Protein AF-A0A429V8B6-F1 (afdb_monomer_lite)

Sequence (504 aa):
MNEINVSDRLLSDLPPAAPLVGTETVYIEQNGNSRKVPMSEIAILALHSVLTSQLQALVDSAQMYAQQAQDAADRAQGNLGSLALTGNQLAVGVAANGTITGATDGSIISIANAPSGFTVNSAARTWAFTGNAAEGSGNLTLTETLAGKSPKNTSVAYRVRPAPSAMSLGDSTIAVYNTYGSVLRSYVDTTLAKTDLAVAGNTIAQQRAALDASSAAAGAVWLVIQVGHNDLDSTLKSTLQLITEYQSLVDAARAKMAPGAKILAAKLTPAKLRYMAAYPDGAASQQMAMDLNASIAGTPNPGFPAITGVDGRITSHYDSLNDGSGNLAAAYDSGDHIHENGDGRAIIGAAWTAALNALGVLGTAPHTTPYGPELVTNGDVSNGTTGYTAGGGTTIAAVSGQLKVVSGGDSNAATQDIFTLMQGKVYNFRATMTPSSLDRARIELLGATTATFYYANTANGVVDAQFTASGTSLRIGLEAASATAWAANGEFALFDNISVREVY

Radius of gyration: 33.76 Å; chains: 1; bounding box: 68×51×98 Å

InterPro domains:
  IPR013830 SGNH hydrolase-type esterase domain [PF13472] (169-345)
  IPR036514 SGNH hydrolase superfamily [G3DSA:3.40.50.1110] (145-360)

Foldseek 3Di:
DDDPCPDPVVVVPDPPDDPPPDQDWDWDDDPNDTDTHGVVVVVVVVVVVVVVVVVVVVVVVVVVVVVVVVLVVCLVVVNQFAKDWDPQEAEAQDKDKTAIPRGHPQKAKDKDPDFPQWDADRNRRMIIRRRHGDWDKDWMWIWIGHPPDDIDTHTYIHTYHYFAAEEEEEACQAPDHDPAHGLQPPQADFPHHYDYQYYHLDALVRSLVSCVPDPCLQRYLEYEYDYHLNPLACVVDPLQVSLVSNLVSLVSSLVRYHPNRAYEYEQAAQQLVLLVVPYPCSVSSLVSSVQSNCLLVQNHDPPHHRRDNGPYYQYQLRVVQDPVPSWGPPVQDPPNGRHGDNVSSNSVSLSVNVGCVVVVRSPPDPPPDLWADWQQDCQQCPVWLPQWDWPDQWDWTQDPSWIKIFFADPPTWTKGKGQADDAFFKKKKKKKKAFDQFWKKWKWKDQFPDTDIDIDDRGIDIDIDMTGGRHRMIMITIAIQGPVGGRDGGTIMIMHNTTMTTRD

Structure (mmCIF, N/CA/C/O backbone):
data_AF-A0A429V8B6-F1
#
_entry.id   AF-A0A429V8B6-F1
#
loop_
_atom_site.group_PDB
_atom_site.id
_atom_site.type_symbol
_atom_site.label_atom_id
_atom_site.label_alt_id
_atom_site.label_comp_id
_atom_site.label_asym_id
_atom_site.label_entity_id
_atom_site.label_seq_id
_atom_site.pdbx_PDB_ins_code
_atom_site.Cartn_x
_atom_site.Cartn_y
_atom_site.Cartn_z
_atom_site.occupancy
_atom_site.B_iso_or_equiv
_atom_site.auth_seq_id
_atom_site.auth_comp_id
_atom_site.auth_asym_id
_atom_site.auth_atom_id
_atom_site.pdbx_PDB_model_num
ATOM 1 N N . MET A 1 1 ? 23.086 13.585 40.612 1.00 37.00 1 MET A N 1
ATOM 2 C CA . MET A 1 1 ? 22.094 12.591 40.166 1.00 37.00 1 MET A CA 1
ATOM 3 C C . MET A 1 1 ? 22.805 11.624 39.243 1.00 37.00 1 MET A C 1
ATOM 5 O O . MET A 1 1 ? 23.208 12.048 38.175 1.00 37.00 1 MET A O 1
ATOM 9 N N . ASN A 1 2 ? 22.999 10.389 39.694 1.00 30.97 2 ASN A N 1
ATOM 10 C CA . ASN A 1 2 ? 23.086 9.196 38.857 1.00 30.97 2 ASN A CA 1
ATOM 11 C C . ASN A 1 2 ? 22.178 8.187 39.569 1.00 30.97 2 ASN A C 1
ATOM 13 O O . ASN A 1 2 ? 22.456 7.822 40.711 1.00 30.97 2 ASN A O 1
ATOM 17 N N . GLU A 1 3 ? 21.048 7.838 38.956 1.00 29.19 3 GLU A N 1
ATOM 18 C CA . GLU A 1 3 ? 20.206 6.734 39.416 1.00 29.19 3 GLU A CA 1
ATOM 19 C C . GLU A 1 3 ? 20.990 5.433 39.240 1.00 29.19 3 GLU A C 1
ATOM 21 O O . GLU A 1 3 ? 21.385 5.076 38.130 1.00 29.19 3 GLU A O 1
ATOM 26 N N . ILE A 1 4 ? 21.243 4.727 40.342 1.00 38.28 4 ILE A N 1
ATOM 27 C CA . ILE A 1 4 ? 21.699 3.342 40.279 1.00 38.28 4 ILE A CA 1
ATOM 28 C C . ILE A 1 4 ? 20.465 2.510 39.945 1.00 38.28 4 ILE A C 1
ATOM 30 O O . ILE A 1 4 ? 19.624 2.254 40.804 1.00 38.28 4 ILE A O 1
ATOM 34 N N . ASN A 1 5 ? 20.359 2.107 38.684 1.00 37.69 5 ASN A N 1
ATOM 35 C CA . ASN A 1 5 ? 19.363 1.154 38.226 1.00 37.69 5 ASN A CA 1
ATOM 36 C C . ASN A 1 5 ? 19.832 -0.250 38.648 1.00 37.69 5 ASN A C 1
ATOM 38 O O . ASN A 1 5 ? 20.540 -0.934 37.909 1.00 37.69 5 ASN A O 1
ATOM 42 N N . VAL A 1 6 ? 19.521 -0.649 39.886 1.00 43.03 6 VAL A N 1
ATOM 43 C CA . VAL A 1 6 ? 19.686 -2.040 40.325 1.00 43.03 6 VAL A CA 1
ATOM 44 C C . VAL A 1 6 ? 18.576 -2.831 39.644 1.00 43.03 6 VAL A C 1
ATOM 46 O O . VAL A 1 6 ? 17.469 -2.929 40.156 1.00 43.03 6 VAL A O 1
ATOM 49 N N . SER A 1 7 ? 18.838 -3.329 38.437 1.00 41.53 7 SER A N 1
ATOM 50 C CA . SER A 1 7 ? 17.876 -4.161 37.717 1.00 41.53 7 SER A CA 1
ATOM 51 C C . SER A 1 7 ? 17.485 -5.376 38.569 1.00 41.53 7 SER A C 1
ATOM 53 O O . SER A 1 7 ? 18.378 -6.080 39.052 1.00 41.53 7 SER A O 1
ATOM 55 N N . ASP A 1 8 ? 16.185 -5.676 38.654 1.00 43.91 8 ASP A N 1
ATOM 56 C CA . ASP A 1 8 ? 15.557 -6.839 39.324 1.00 43.91 8 ASP A CA 1
ATOM 57 C C . ASP A 1 8 ? 16.167 -8.217 38.971 1.00 43.91 8 ASP A C 1
ATOM 59 O O . ASP A 1 8 ? 15.872 -9.240 39.594 1.00 43.91 8 ASP A O 1
ATOM 63 N N . ARG A 1 9 ? 17.054 -8.271 37.974 1.00 43.34 9 ARG A N 1
ATOM 64 C CA . ARG A 1 9 ? 17.713 -9.491 37.505 1.00 43.34 9 ARG A CA 1
ATOM 65 C C . ARG A 1 9 ? 18.745 -10.089 38.460 1.00 43.34 9 ARG A C 1
ATOM 67 O O . ARG A 1 9 ? 19.005 -11.274 38.345 1.00 43.34 9 ARG A O 1
ATOM 74 N N . LEU A 1 10 ? 19.320 -9.333 39.398 1.00 48.09 10 LEU A N 1
ATOM 75 C CA . LEU A 1 10 ? 20.346 -9.889 40.303 1.00 48.09 10 LEU A CA 1
ATOM 76 C C . LEU A 1 10 ? 19.779 -10.559 41.568 1.00 48.09 10 LEU A C 1
ATOM 78 O O . LEU A 1 10 ? 20.526 -11.217 42.286 1.00 48.09 10 LEU A O 1
ATOM 82 N N . LEU A 1 11 ? 18.476 -10.427 41.841 1.00 48.41 11 LEU A N 1
ATOM 83 C CA . LEU A 1 11 ? 17.830 -11.012 43.028 1.00 48.41 11 LEU A CA 1
ATOM 84 C C . LEU A 1 11 ? 17.053 -12.307 42.737 1.00 48.41 11 LEU A C 1
ATOM 86 O O . LEU A 1 11 ? 16.786 -13.062 43.668 1.00 48.41 11 LEU A O 1
ATOM 90 N N . SER A 1 12 ? 16.714 -12.591 41.473 1.00 49.59 12 SER A N 1
ATOM 91 C CA . SER A 1 12 ? 15.969 -13.803 41.080 1.00 49.59 12 SER A CA 1
ATOM 92 C C . SER A 1 12 ? 16.845 -15.050 40.893 1.00 49.59 12 SER A C 1
ATOM 94 O O . SER A 1 12 ? 16.315 -16.157 40.931 1.00 49.59 12 SER A O 1
ATOM 96 N N . ASP A 1 13 ? 18.168 -14.886 40.788 1.00 48.03 13 ASP A N 1
ATOM 97 C CA . ASP A 1 13 ? 19.131 -15.989 40.626 1.00 48.03 13 ASP A CA 1
ATOM 98 C C . ASP A 1 13 ? 19.787 -16.437 41.949 1.00 48.03 13 ASP A C 1
ATOM 100 O O . ASP A 1 13 ? 20.698 -17.269 41.950 1.00 48.03 13 ASP A O 1
ATOM 104 N N . LEU A 1 14 ? 19.349 -15.910 43.101 1.00 49.94 14 LEU A N 1
ATOM 105 C CA . LEU A 1 14 ? 19.884 -16.345 44.391 1.00 49.94 14 LEU A CA 1
ATOM 106 C C . LEU A 1 14 ? 19.256 -17.689 44.805 1.00 49.94 14 LEU A C 1
ATOM 108 O O . LEU A 1 14 ? 18.034 -17.773 44.955 1.00 49.94 14 LEU A O 1
ATOM 112 N N . PRO A 1 15 ? 20.061 -18.749 45.019 1.00 49.78 15 PRO A N 1
ATOM 113 C CA . PRO A 1 15 ? 19.546 -20.045 45.437 1.00 49.78 15 PRO A CA 1
ATOM 114 C C . PRO A 1 15 ? 18.839 -19.935 46.800 1.00 49.78 15 PRO A C 1
ATOM 116 O O . PRO A 1 15 ? 19.271 -19.161 47.662 1.00 49.78 15 PRO A O 1
ATOM 119 N N . PRO A 1 16 ? 17.766 -20.711 47.033 1.00 47.00 16 PRO A N 1
ATOM 120 C CA . PRO A 1 16 ? 17.025 -20.665 48.283 1.00 47.00 16 PRO A CA 1
ATOM 121 C C . PRO A 1 16 ? 17.923 -21.076 49.460 1.00 47.00 16 PRO A C 1
ATOM 123 O O . PRO A 1 16 ? 18.359 -22.219 49.561 1.00 47.00 16 PRO A O 1
ATOM 126 N N . ALA A 1 17 ? 18.180 -20.100 50.334 1.00 51.78 17 ALA A N 1
ATOM 127 C CA . ALA A 1 17 ? 18.637 -20.219 51.717 1.00 51.78 17 ALA A CA 1
ATOM 128 C C . ALA A 1 17 ? 19.681 -21.318 52.013 1.00 51.78 17 ALA A C 1
ATOM 130 O O . ALA A 1 17 ? 19.396 -22.298 52.700 1.00 51.78 17 ALA A O 1
ATOM 131 N N . ALA A 1 18 ? 20.934 -21.090 51.612 1.00 52.72 18 ALA A N 1
ATOM 132 C CA . ALA A 1 18 ? 22.066 -21.595 52.390 1.00 52.72 18 ALA A CA 1
ATOM 133 C C . ALA A 1 18 ? 22.387 -20.578 53.508 1.00 52.72 18 ALA A C 1
ATOM 135 O O . ALA A 1 18 ? 22.398 -19.374 53.237 1.00 52.72 18 ALA A O 1
ATOM 136 N N . PRO A 1 19 ? 22.640 -21.005 54.759 1.00 49.56 19 PRO A N 1
ATOM 137 C CA . PRO A 1 19 ? 23.012 -20.094 55.834 1.00 49.56 19 PRO A CA 1
ATOM 138 C C . PRO A 1 19 ? 24.389 -19.489 55.529 1.00 49.56 19 PRO A C 1
ATOM 140 O O . PRO A 1 19 ? 25.421 -20.132 55.710 1.00 49.56 19 PRO A O 1
ATOM 143 N N . LEU A 1 20 ? 24.404 -18.247 55.041 1.00 49.84 20 LEU A N 1
ATOM 144 C CA . LEU A 1 20 ? 25.615 -17.453 54.843 1.00 49.84 20 LEU A CA 1
ATOM 145 C C . LEU A 1 20 ? 26.183 -17.059 56.212 1.00 49.84 20 LEU A C 1
ATOM 147 O O . LEU A 1 20 ? 25.924 -15.979 56.735 1.00 49.84 20 LEU A O 1
ATOM 151 N N . VAL A 1 21 ? 26.959 -17.962 56.808 1.00 51.25 21 VAL A N 1
ATOM 152 C CA . VAL A 1 21 ? 27.812 -17.678 57.966 1.00 51.25 21 VAL A CA 1
ATOM 153 C C . VAL A 1 21 ? 29.219 -17.403 57.439 1.00 51.25 21 VAL A C 1
ATOM 155 O O . VAL A 1 21 ? 30.122 -18.224 57.557 1.00 51.25 21 VAL A O 1
ATOM 158 N N . GLY A 1 22 ? 29.391 -16.259 56.778 1.00 59.78 22 GLY A N 1
ATOM 159 C CA . GLY A 1 22 ? 30.675 -15.819 56.235 1.00 59.78 22 GLY A CA 1
ATOM 160 C C . GLY A 1 22 ? 30.834 -14.310 56.375 1.00 59.78 22 GLY A C 1
ATOM 161 O O . GLY A 1 22 ? 29.914 -13.553 56.080 1.00 59.78 22 GLY A O 1
ATOM 162 N N . THR A 1 23 ? 32.007 -13.862 56.825 1.00 58.03 23 THR A N 1
ATOM 163 C CA . THR A 1 23 ? 32.401 -12.450 57.019 1.00 58.03 23 THR A CA 1
ATOM 164 C C . THR A 1 23 ? 32.648 -11.704 55.700 1.00 58.03 23 THR A C 1
ATOM 166 O O . THR A 1 23 ? 33.469 -10.787 55.634 1.00 58.03 23 THR A O 1
ATOM 169 N N . GLU A 1 24 ? 31.998 -12.123 54.619 1.00 66.44 24 GLU A N 1
ATOM 170 C CA . GLU A 1 24 ? 32.227 -11.569 53.294 1.00 66.44 24 GLU A CA 1
ATOM 171 C C . GLU A 1 24 ? 31.648 -10.151 53.208 1.00 66.44 24 GLU A C 1
ATOM 173 O O . GLU A 1 24 ? 30.572 -9.833 53.722 1.00 66.44 24 GLU A O 1
ATOM 178 N N . THR A 1 25 ? 32.428 -9.260 52.604 1.00 64.12 25 THR A N 1
ATOM 179 C CA . THR A 1 25 ? 32.076 -7.856 52.394 1.00 64.12 25 THR A CA 1
ATOM 180 C C . THR A 1 25 ? 32.036 -7.614 50.897 1.00 64.12 25 THR A C 1
ATOM 182 O O . THR A 1 25 ? 32.926 -8.067 50.177 1.00 64.12 25 THR A O 1
ATOM 185 N N . VAL A 1 26 ? 31.024 -6.894 50.429 1.00 71.44 26 VAL A N 1
ATOM 186 C CA . VAL A 1 26 ? 30.912 -6.492 49.025 1.00 71.44 26 VAL A CA 1
ATOM 187 C C . VAL A 1 26 ? 31.148 -4.989 48.953 1.00 71.44 26 VAL A C 1
ATOM 189 O O . VAL A 1 26 ? 30.793 -4.239 49.867 1.00 71.44 26 VAL A O 1
ATOM 192 N N . TYR A 1 27 ? 31.812 -4.541 47.894 1.00 75.12 27 TYR A N 1
ATOM 193 C CA . TYR A 1 27 ? 31.999 -3.120 47.639 1.00 75.12 27 TYR A CA 1
ATOM 194 C C . TYR A 1 27 ? 30.780 -2.584 46.899 1.00 75.12 27 TYR A C 1
ATOM 196 O O . TYR A 1 27 ? 30.431 -3.091 45.836 1.00 75.12 27 TYR A O 1
ATOM 204 N N . ILE A 1 28 ? 30.140 -1.565 47.468 1.00 75.50 28 ILE A N 1
ATOM 205 C CA . ILE A 1 28 ? 29.080 -0.820 46.793 1.00 75.50 28 ILE A CA 1
ATOM 206 C C . ILE A 1 28 ? 29.663 0.530 46.392 1.00 75.50 28 ILE A C 1
ATOM 208 O O . ILE A 1 28 ? 30.196 1.259 47.234 1.00 75.50 28 ILE A O 1
ATOM 212 N N . GLU A 1 29 ? 29.563 0.856 45.107 1.00 65.81 29 GLU A N 1
ATOM 213 C CA . GLU A 1 29 ? 29.877 2.186 44.596 1.00 65.81 29 GLU A CA 1
ATOM 214 C C . GLU A 1 29 ? 28.609 3.028 44.554 1.00 65.81 29 GLU A C 1
ATOM 216 O O . GLU A 1 29 ? 27.678 2.743 43.803 1.00 65.81 29 GLU A O 1
ATOM 221 N N . GLN A 1 30 ? 28.572 4.086 45.363 1.00 70.25 30 GLN A N 1
ATOM 222 C CA . GLN A 1 30 ? 27.483 5.054 45.345 1.00 70.25 30 GLN A CA 1
ATOM 223 C C . GLN A 1 30 ? 28.074 6.462 45.280 1.00 70.25 30 GLN A C 1
ATOM 225 O O . GLN A 1 30 ? 28.869 6.860 46.131 1.00 70.25 30 GLN A O 1
ATOM 230 N N . ASN A 1 31 ? 27.707 7.216 44.240 1.00 69.25 31 ASN A N 1
ATOM 231 C CA . ASN A 1 31 ? 28.203 8.575 43.978 1.00 69.25 31 ASN A CA 1
ATOM 232 C C . ASN A 1 31 ? 29.742 8.693 43.906 1.00 69.25 31 ASN A C 1
ATOM 234 O O . ASN A 1 31 ? 30.313 9.656 44.411 1.00 69.25 31 ASN A O 1
ATOM 238 N N . GLY A 1 32 ? 30.417 7.719 43.286 1.00 77.19 32 GLY A N 1
ATOM 239 C CA . GLY A 1 32 ? 31.871 7.753 43.076 1.00 77.19 32 GLY A CA 1
ATOM 240 C C . GLY A 1 32 ? 32.717 7.380 44.298 1.00 77.19 32 GLY A C 1
ATOM 241 O O . GLY A 1 32 ? 33.939 7.431 44.215 1.00 77.19 32 GLY A O 1
ATOM 242 N N . ASN A 1 33 ? 32.092 6.973 45.409 1.00 59.09 33 ASN A N 1
ATOM 243 C CA . ASN A 1 33 ? 32.785 6.439 46.578 1.00 59.09 33 ASN A CA 1
ATOM 244 C C . ASN A 1 33 ? 32.493 4.943 46.736 1.00 59.09 33 ASN A C 1
ATOM 246 O O . ASN A 1 33 ? 31.338 4.526 46.836 1.00 59.09 33 ASN A O 1
ATOM 250 N N . SER A 1 34 ? 33.565 4.153 46.794 1.00 73.50 34 SER A N 1
ATOM 251 C CA . SER A 1 34 ? 33.542 2.721 47.095 1.00 73.50 34 SER A CA 1
ATOM 252 C C . SER A 1 34 ? 33.512 2.522 48.614 1.00 73.50 34 SER A C 1
ATOM 254 O O . SER A 1 34 ? 34.493 2.821 49.300 1.00 73.50 34 SER A O 1
ATOM 256 N N . ARG A 1 35 ? 32.406 2.005 49.161 1.00 81.12 35 ARG A N 1
ATOM 257 C CA . ARG A 1 35 ? 32.317 1.609 50.579 1.00 81.12 35 ARG A CA 1
ATOM 258 C C . ARG A 1 35 ? 32.246 0.090 50.685 1.00 81.12 35 ARG A C 1
ATOM 260 O O . ARG A 1 35 ? 31.496 -0.563 49.967 1.00 81.12 35 ARG A O 1
ATOM 267 N N . LYS A 1 36 ? 33.028 -0.464 51.612 1.00 81.56 36 LYS A N 1
ATOM 268 C CA . LYS A 1 36 ? 33.006 -1.884 51.972 1.00 81.56 36 LYS A CA 1
ATOM 269 C C . LYS A 1 36 ? 31.819 -2.125 52.900 1.00 81.56 36 LYS A C 1
ATOM 271 O O . LYS A 1 36 ? 31.782 -1.555 53.991 1.00 81.56 36 LYS A O 1
ATOM 276 N N . VAL A 1 37 ? 30.850 -2.914 52.455 1.00 77.06 37 VAL A N 1
ATOM 277 C CA . VAL A 1 37 ? 29.605 -3.155 53.187 1.00 77.06 37 VAL A CA 1
ATOM 278 C C . VAL A 1 37 ? 29.551 -4.641 53.552 1.00 77.06 37 VAL A C 1
ATOM 280 O O . VAL A 1 37 ? 29.684 -5.488 52.664 1.00 77.06 37 VAL A O 1
ATOM 283 N N . PRO A 1 38 ? 29.444 -5.004 54.842 1.00 75.75 38 PRO A N 1
ATOM 284 C CA . PRO A 1 38 ? 29.267 -6.396 55.234 1.00 75.75 38 PRO A CA 1
ATOM 285 C C . PRO A 1 38 ? 27.979 -6.950 54.623 1.00 75.75 38 PRO A C 1
ATOM 287 O O . PRO A 1 38 ? 26.969 -6.252 54.556 1.00 75.75 38 PRO A O 1
ATOM 290 N N . MET A 1 39 ? 28.003 -8.213 54.189 1.00 68.62 39 MET A N 1
ATOM 291 C CA . MET A 1 39 ? 26.841 -8.879 53.578 1.00 68.62 39 MET A CA 1
ATOM 292 C C . MET A 1 39 ? 25.572 -8.799 54.445 1.00 68.62 39 MET A C 1
ATOM 294 O O . MET A 1 39 ? 24.466 -8.738 53.915 1.00 68.62 39 MET A O 1
ATOM 298 N N . SER A 1 40 ? 25.714 -8.710 55.772 1.00 69.62 40 SER A N 1
ATOM 299 C CA . SER A 1 40 ? 24.600 -8.469 56.696 1.00 69.62 40 SER A CA 1
ATOM 300 C C . SER A 1 40 ? 23.921 -7.107 56.499 1.00 69.62 40 SER A C 1
ATOM 302 O O . SER A 1 40 ? 22.702 -7.017 56.590 1.00 69.62 40 SER A O 1
ATOM 304 N N . GLU A 1 41 ? 24.674 -6.052 56.185 1.00 73.88 41 GLU A N 1
ATOM 305 C CA . GLU A 1 41 ? 24.144 -4.709 55.907 1.00 73.88 41 GLU A CA 1
ATOM 306 C C . GLU A 1 41 ? 23.496 -4.656 54.505 1.00 73.88 41 GLU A C 1
ATOM 308 O O . GLU A 1 41 ? 22.485 -3.984 54.321 1.00 73.88 41 GLU A O 1
ATOM 313 N N . ILE A 1 42 ? 23.967 -5.469 53.549 1.00 71.31 42 ILE A N 1
ATOM 314 C CA . ILE A 1 42 ? 23.321 -5.654 52.232 1.00 71.31 42 ILE A CA 1
ATOM 315 C C . ILE A 1 42 ? 21.987 -6.389 52.363 1.00 71.31 42 ILE A C 1
ATOM 317 O O . ILE A 1 42 ? 20.996 -5.969 51.770 1.00 71.31 42 ILE A O 1
ATOM 321 N N . ALA A 1 43 ? 21.935 -7.446 53.178 1.00 72.69 43 ALA A N 1
ATOM 322 C CA . ALA A 1 43 ? 20.693 -8.156 53.469 1.00 72.69 43 ALA A CA 1
ATOM 323 C C . ALA A 1 43 ? 19.653 -7.229 54.124 1.00 72.69 43 ALA A C 1
ATOM 325 O O . ALA A 1 43 ? 18.474 -7.294 53.783 1.00 72.69 43 ALA A O 1
ATOM 326 N N . ILE A 1 44 ? 20.089 -6.317 55.002 1.00 75.31 44 ILE A N 1
ATOM 327 C CA . ILE A 1 44 ? 19.224 -5.295 55.609 1.00 75.31 44 ILE A CA 1
ATOM 328 C C . ILE A 1 44 ? 18.717 -4.299 54.558 1.00 75.31 44 ILE A C 1
ATOM 330 O O . ILE A 1 44 ? 17.533 -3.975 54.569 1.00 75.31 44 ILE A O 1
ATOM 334 N N . LEU A 1 45 ? 19.563 -3.839 53.632 1.00 73.88 45 LEU A N 1
ATOM 335 C CA . LEU A 1 45 ? 19.159 -2.914 52.565 1.00 73.88 45 LEU A CA 1
ATOM 336 C C . LEU A 1 45 ? 18.200 -3.562 51.555 1.00 73.88 45 LEU A C 1
ATOM 338 O O . LEU A 1 45 ? 17.216 -2.938 51.160 1.00 73.88 45 LEU A O 1
ATOM 342 N N . ALA A 1 46 ? 18.438 -4.820 51.181 1.00 72.69 46 ALA A N 1
ATOM 343 C CA . ALA A 1 46 ? 17.535 -5.584 50.323 1.00 72.69 46 ALA A CA 1
ATOM 344 C C . ALA A 1 46 ? 16.181 -5.813 51.012 1.00 72.69 46 ALA A C 1
ATOM 346 O O . ALA A 1 46 ? 15.134 -5.554 50.419 1.00 72.69 46 ALA A O 1
ATOM 347 N N . LEU A 1 47 ? 16.195 -6.201 52.292 1.00 76.69 47 LEU A N 1
ATOM 348 C CA . LEU A 1 47 ? 14.984 -6.348 53.097 1.00 76.69 47 LEU A CA 1
ATOM 349 C C . LEU A 1 47 ? 14.240 -5.011 53.247 1.00 76.69 47 LEU A C 1
ATOM 351 O O . LEU A 1 47 ? 13.018 -4.985 53.154 1.00 76.69 47 LEU A O 1
ATOM 355 N N . HIS A 1 48 ? 14.958 -3.898 53.413 1.00 79.69 48 HIS A N 1
ATOM 356 C CA . HIS A 1 48 ? 14.382 -2.554 53.492 1.00 79.69 48 HIS A CA 1
ATOM 357 C C . HIS A 1 48 ? 13.736 -2.119 52.172 1.00 79.69 48 HIS A C 1
ATOM 359 O O . HIS A 1 48 ? 12.652 -1.541 52.194 1.00 79.69 48 HIS A O 1
ATOM 365 N N . SER A 1 49 ? 14.358 -2.420 51.028 1.00 73.38 49 SER A N 1
ATOM 366 C CA . SER A 1 49 ? 13.792 -2.145 49.700 1.00 73.38 49 SER A CA 1
ATOM 367 C C . SER A 1 49 ? 12.504 -2.941 49.473 1.00 73.38 49 SER A C 1
ATOM 369 O O . SER A 1 49 ? 11.464 -2.369 49.140 1.00 73.38 49 SER A O 1
ATOM 371 N N . VAL A 1 50 ? 12.533 -4.247 49.768 1.00 76.00 50 VAL A N 1
ATOM 372 C CA . VAL A 1 50 ? 11.356 -5.121 49.660 1.00 76.00 50 VAL A CA 1
ATOM 373 C C . VAL A 1 50 ? 10.244 -4.647 50.595 1.00 76.00 50 VAL A C 1
ATOM 375 O O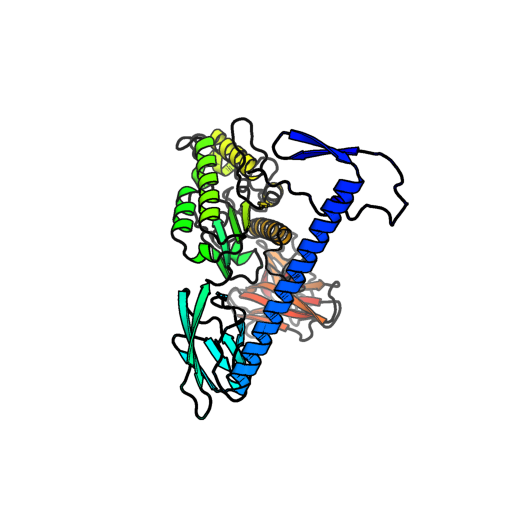 . VAL A 1 50 ? 9.120 -4.456 50.140 1.00 76.00 50 VAL A O 1
ATOM 378 N N . LEU A 1 51 ? 10.545 -4.363 51.865 1.00 83.00 51 LEU A N 1
ATOM 379 C CA . LEU A 1 51 ? 9.560 -3.856 52.826 1.00 83.00 51 LEU A CA 1
ATOM 380 C C . LEU A 1 51 ? 8.994 -2.493 52.419 1.00 83.00 51 LEU A C 1
ATOM 382 O O . LEU A 1 51 ? 7.798 -2.278 52.566 1.00 83.00 51 LEU A O 1
ATOM 386 N N . THR A 1 52 ? 9.814 -1.592 51.872 1.00 81.38 52 THR A N 1
ATOM 387 C CA . THR A 1 52 ? 9.349 -0.286 51.375 1.00 81.38 52 THR A CA 1
ATOM 388 C C . THR A 1 52 ? 8.418 -0.452 50.178 1.00 81.38 52 THR A C 1
ATOM 390 O O . THR A 1 52 ? 7.359 0.167 50.144 1.00 81.38 52 THR A O 1
ATOM 393 N N . SER A 1 53 ? 8.756 -1.332 49.230 1.00 73.44 53 SER A N 1
ATOM 394 C CA . SER A 1 53 ? 7.895 -1.622 48.076 1.00 73.44 53 SER A CA 1
ATOM 395 C C . SER A 1 53 ? 6.568 -2.271 48.488 1.00 73.44 53 SER A C 1
ATOM 397 O O . SER A 1 53 ? 5.507 -1.879 48.006 1.00 73.44 53 SER A O 1
ATOM 399 N N . GLN A 1 54 ? 6.603 -3.203 49.446 1.00 85.38 54 GLN A N 1
ATOM 400 C CA . GLN A 1 54 ? 5.411 -3.852 49.988 1.00 85.38 54 GLN A CA 1
ATOM 401 C C . GLN A 1 54 ? 4.554 -2.873 50.791 1.00 85.38 54 GLN A C 1
ATOM 403 O O . GLN A 1 54 ? 3.333 -2.898 50.668 1.00 85.38 54 GLN A O 1
ATOM 408 N N . LEU A 1 55 ? 5.175 -1.987 51.576 1.00 87.81 55 LEU A N 1
ATOM 409 C CA . LEU A 1 55 ? 4.480 -0.940 52.317 1.00 87.81 55 LEU A CA 1
ATOM 410 C C . LEU A 1 55 ? 3.824 0.064 51.368 1.00 87.81 55 LEU A C 1
ATOM 412 O O . LEU A 1 55 ? 2.672 0.420 51.592 1.00 87.81 55 LEU A O 1
ATOM 416 N N . GLN A 1 56 ? 4.505 0.471 50.293 1.00 83.94 56 GLN A N 1
ATOM 417 C CA . GLN A 1 56 ? 3.927 1.349 49.276 1.00 83.94 56 GLN A CA 1
ATOM 418 C C . GLN A 1 56 ? 2.737 0.679 48.582 1.00 83.94 56 GLN A C 1
ATOM 420 O O . GLN A 1 56 ? 1.671 1.276 48.509 1.00 83.94 56 GLN A O 1
ATOM 425 N N . ALA A 1 57 ? 2.861 -0.592 48.188 1.00 77.38 57 ALA A N 1
ATOM 426 C CA . ALA A 1 57 ? 1.745 -1.348 47.621 1.00 77.38 57 ALA A CA 1
ATOM 427 C C . ALA A 1 57 ? 0.562 -1.480 48.602 1.00 77.38 57 ALA A C 1
ATOM 429 O O . ALA A 1 57 ? -0.601 -1.442 48.190 1.00 77.38 57 ALA A O 1
ATOM 430 N N . LEU A 1 58 ? 0.839 -1.609 49.905 1.00 85.88 58 LEU A N 1
ATOM 431 C CA . LEU A 1 58 ? -0.186 -1.641 50.950 1.00 85.88 58 LEU A CA 1
ATOM 432 C C . LEU A 1 58 ? -0.869 -0.274 51.119 1.00 85.88 58 LEU A C 1
ATOM 434 O O . LEU A 1 58 ? -2.085 -0.222 51.286 1.00 85.88 58 LEU A O 1
ATOM 438 N N . VAL A 1 59 ? -0.103 0.820 51.055 1.00 86.19 59 VAL A N 1
ATOM 439 C CA . VAL A 1 59 ? -0.607 2.202 51.092 1.00 86.19 59 VAL A CA 1
ATOM 440 C C . VAL A 1 59 ? -1.471 2.490 49.868 1.00 86.19 59 VAL A C 1
ATOM 442 O O . VAL A 1 59 ? -2.585 2.980 50.030 1.00 86.19 59 VAL A O 1
ATOM 445 N N . ASP A 1 60 ? -1.018 2.119 48.673 1.00 78.81 60 ASP A N 1
ATOM 446 C CA . ASP A 1 60 ? -1.768 2.290 47.425 1.00 78.81 60 ASP A CA 1
ATOM 447 C C . ASP A 1 60 ? -3.070 1.474 47.461 1.00 78.81 60 ASP A C 1
ATOM 449 O O . ASP A 1 60 ? -4.144 1.969 47.113 1.00 78.81 60 ASP A O 1
ATOM 453 N N . SER A 1 61 ? -3.006 0.242 47.979 1.00 80.69 61 SER A N 1
ATOM 454 C CA . SER A 1 61 ? -4.190 -0.598 48.191 1.00 80.69 61 SER A CA 1
ATOM 455 C C . SER A 1 61 ? -5.151 0.029 49.204 1.00 80.69 61 SER A C 1
ATOM 457 O O . SER A 1 61 ? -6.356 0.071 48.966 1.00 80.69 61 SER A O 1
ATOM 459 N N . ALA A 1 62 ? -4.646 0.558 50.321 1.00 83.38 62 ALA A N 1
ATOM 460 C CA . ALA A 1 62 ? -5.462 1.221 51.335 1.00 83.38 62 ALA A CA 1
ATOM 461 C C . ALA A 1 62 ? -6.115 2.508 50.803 1.00 83.38 62 ALA A C 1
ATOM 463 O O . ALA A 1 62 ? -7.283 2.758 51.096 1.00 83.38 62 ALA A O 1
ATOM 464 N N . GLN A 1 63 ? -5.407 3.290 49.984 1.00 82.19 63 GLN A N 1
ATOM 465 C CA . GLN A 1 63 ? -5.955 4.467 49.303 1.00 82.19 63 GLN A CA 1
ATOM 466 C C . GLN A 1 63 ? -7.047 4.080 48.303 1.00 82.19 63 GLN A C 1
ATOM 468 O O . GLN A 1 63 ? -8.107 4.704 48.287 1.00 82.19 63 GLN A O 1
ATOM 473 N N . MET A 1 64 ? -6.838 3.013 47.527 1.00 84.25 64 MET A N 1
ATOM 474 C CA . MET A 1 64 ? -7.858 2.473 46.629 1.00 84.25 64 MET A CA 1
ATOM 475 C C . MET A 1 64 ? -9.111 2.036 47.403 1.00 84.25 64 MET A C 1
ATOM 477 O O . MET A 1 64 ? -10.221 2.407 47.023 1.00 84.25 64 MET A O 1
ATOM 481 N N . TYR A 1 65 ? -8.958 1.293 48.504 1.00 77.44 65 TYR A N 1
ATOM 482 C CA . TYR A 1 65 ? -10.096 0.866 49.324 1.00 77.44 65 TYR A CA 1
ATOM 483 C C . TYR A 1 65 ? -10.801 2.043 50.011 1.00 77.44 65 TYR A C 1
ATOM 485 O O . TYR A 1 65 ? -12.028 2.046 50.092 1.00 77.44 65 TYR A O 1
ATOM 493 N N . ALA A 1 66 ? -10.064 3.064 50.457 1.00 74.25 66 ALA A N 1
ATOM 494 C CA . ALA A 1 66 ? -10.644 4.283 51.017 1.00 74.25 66 ALA A CA 1
ATOM 495 C C . ALA A 1 66 ? -11.452 5.064 49.968 1.00 74.25 66 ALA A C 1
ATOM 497 O O . ALA A 1 66 ? -12.565 5.496 50.261 1.00 74.25 66 ALA A O 1
ATOM 498 N N . GLN A 1 67 ? -10.946 5.179 48.735 1.00 71.19 67 GLN A N 1
ATOM 499 C CA . GLN A 1 67 ? -11.680 5.797 47.629 1.00 71.19 67 GLN A CA 1
ATOM 500 C C . GLN A 1 67 ? -12.943 4.999 47.284 1.00 71.19 67 GLN A C 1
ATOM 502 O O . GLN A 1 67 ? -14.020 5.576 47.177 1.00 71.19 67 GLN A O 1
ATOM 507 N N . GLN A 1 68 ? -12.852 3.668 47.193 1.00 71.31 68 GLN A N 1
ATOM 508 C CA . GLN A 1 68 ? -14.015 2.808 46.945 1.00 71.31 68 GLN A CA 1
ATOM 509 C C . GLN A 1 68 ? -15.073 2.918 48.052 1.00 71.31 68 GLN A C 1
ATOM 511 O O . GLN A 1 68 ? -16.271 2.925 47.759 1.00 71.31 68 GLN A O 1
ATOM 516 N N . ALA A 1 69 ? -14.648 3.011 49.315 1.00 70.19 69 ALA A N 1
ATOM 517 C CA . ALA A 1 69 ? -15.5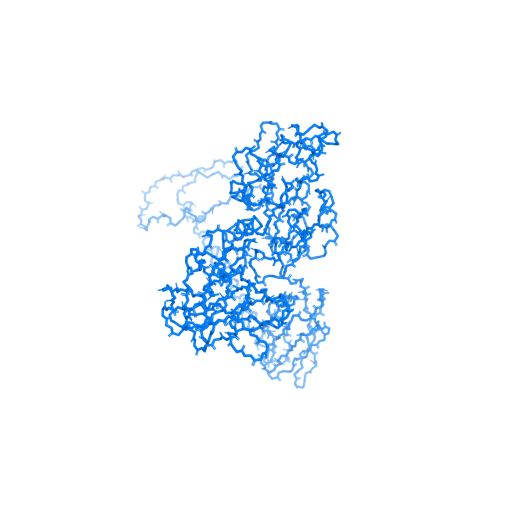38 3.186 50.458 1.00 70.19 69 ALA A CA 1
ATOM 518 C C . ALA A 1 69 ? -16.200 4.571 50.463 1.00 70.19 69 ALA A C 1
ATOM 520 O O . ALA A 1 69 ? -17.396 4.667 50.730 1.00 70.19 69 ALA A O 1
ATOM 521 N N . GLN A 1 70 ? -15.456 5.624 50.114 1.00 69.69 70 GLN A N 1
ATOM 522 C CA . GLN A 1 70 ? -15.991 6.974 49.955 1.00 69.69 70 GLN A CA 1
ATOM 523 C C . GLN A 1 70 ? -17.005 7.031 48.804 1.00 69.69 70 GLN A C 1
ATOM 525 O O . GLN A 1 70 ? -18.122 7.492 49.008 1.00 69.69 70 GLN A O 1
ATOM 530 N N . ASP A 1 71 ? -16.693 6.442 47.647 1.00 59.19 71 ASP A N 1
ATOM 531 C CA . ASP A 1 71 ? -17.612 6.345 46.505 1.00 59.19 71 ASP A CA 1
ATOM 532 C C . ASP A 1 71 ? -18.867 5.518 46.841 1.00 59.19 71 ASP A C 1
ATOM 534 O O . ASP A 1 71 ? -19.957 5.759 46.318 1.00 59.19 71 ASP A O 1
ATOM 538 N N . ALA A 1 72 ? -18.744 4.496 47.693 1.00 62.50 72 ALA A N 1
ATOM 539 C CA . ALA A 1 72 ? -19.883 3.727 48.194 1.00 62.50 72 ALA A CA 1
ATOM 540 C C . ALA A 1 72 ? -20.728 4.535 49.196 1.00 62.50 72 ALA A C 1
ATOM 542 O O . ALA A 1 72 ? -21.956 4.482 49.134 1.00 62.50 72 ALA A O 1
ATOM 543 N N . ALA A 1 73 ? -20.094 5.311 50.078 1.00 63.44 73 ALA A N 1
ATOM 544 C CA . ALA A 1 73 ? -20.769 6.196 51.024 1.00 63.44 73 ALA A CA 1
ATOM 545 C C . ALA A 1 73 ? -21.487 7.352 50.311 1.00 63.44 73 ALA A C 1
ATOM 547 O O . ALA A 1 73 ? -22.635 7.649 50.634 1.00 63.44 73 ALA A O 1
ATOM 548 N N . ASP A 1 74 ? -20.870 7.942 49.289 1.00 55.34 74 ASP A N 1
ATOM 549 C CA . ASP A 1 74 ? -21.475 8.975 48.449 1.00 55.34 74 ASP A CA 1
ATOM 550 C C . ASP A 1 74 ? -22.662 8.423 47.647 1.00 55.34 74 ASP A C 1
ATOM 552 O O . ASP A 1 74 ? -23.717 9.061 47.595 1.00 55.34 74 ASP A O 1
ATOM 556 N N . ARG A 1 75 ? -22.567 7.186 47.135 1.00 56.69 75 ARG A N 1
ATOM 557 C CA . ARG A 1 75 ? -23.714 6.470 46.547 1.00 56.69 75 ARG A CA 1
ATOM 558 C C . ARG A 1 75 ? -24.831 6.228 47.565 1.00 56.69 75 ARG A C 1
ATOM 560 O O . ARG A 1 75 ? -25.997 6.441 47.240 1.00 56.69 75 ARG A O 1
ATOM 567 N N . ALA A 1 76 ? -24.494 5.855 48.799 1.00 57.53 76 ALA A N 1
ATOM 568 C CA . ALA A 1 76 ? -25.464 5.655 49.878 1.00 57.53 76 ALA A CA 1
ATOM 569 C C . ALA A 1 76 ? -26.114 6.969 50.364 1.00 57.53 76 ALA A C 1
ATOM 571 O O . ALA A 1 76 ? -27.257 6.958 50.815 1.00 57.53 76 ALA A O 1
ATOM 572 N N . GLN A 1 77 ? -25.425 8.109 50.235 1.00 56.12 77 GLN A N 1
ATOM 573 C CA . GLN A 1 77 ? -25.947 9.449 50.547 1.00 56.12 77 GLN A CA 1
ATOM 574 C C . GLN A 1 77 ? -26.635 10.132 49.342 1.00 56.12 77 GLN A C 1
ATOM 576 O O . GLN A 1 77 ? -27.285 11.178 49.472 1.00 56.12 77 GLN A O 1
ATOM 581 N N . GLY A 1 78 ? -26.554 9.527 48.154 1.00 55.94 78 GLY A N 1
ATOM 582 C CA . GLY A 1 78 ? -27.128 10.046 46.916 1.00 55.94 78 GLY A CA 1
ATOM 583 C C . GLY A 1 78 ? -26.397 11.275 46.367 1.00 55.94 78 GLY A C 1
ATOM 584 O O . GLY A 1 78 ? -27.052 12.165 45.819 1.00 55.94 78 GLY A O 1
ATOM 585 N N . ASN A 1 79 ? -25.078 11.358 46.543 1.00 63.66 79 ASN A N 1
ATOM 586 C CA . ASN A 1 79 ? -24.214 12.288 45.818 1.00 63.66 79 ASN A CA 1
ATOM 587 C C . ASN A 1 79 ? -23.785 11.634 44.495 1.00 63.66 79 ASN A C 1
ATOM 589 O O . ASN A 1 79 ? -23.320 10.498 44.480 1.00 63.66 79 ASN A O 1
ATOM 593 N N . LEU A 1 80 ? -23.954 12.339 43.374 1.00 72.00 80 LEU A N 1
ATOM 594 C CA . LEU A 1 80 ? -23.587 11.829 42.047 1.00 72.00 80 LEU A CA 1
ATOM 595 C C . LEU A 1 80 ? -22.055 11.793 41.886 1.00 72.00 80 LEU A C 1
ATOM 597 O O . LEU A 1 80 ? -21.377 12.770 42.227 1.00 72.00 80 LEU A O 1
ATOM 601 N N . GLY A 1 81 ? -21.509 10.697 41.347 1.00 74.56 81 GLY A N 1
ATOM 602 C CA . GLY A 1 81 ? -20.075 10.491 41.081 1.00 74.56 81 GLY A CA 1
ATOM 603 C C . GLY A 1 81 ? -19.557 11.307 39.887 1.00 74.56 81 GLY A C 1
ATOM 604 O O . GLY A 1 81 ? -20.308 12.041 39.252 1.00 74.56 81 GLY A O 1
ATOM 605 N N . SER A 1 82 ? -18.247 11.327 39.616 1.00 80.56 82 SER A N 1
ATOM 606 C CA . SER A 1 82 ? -17.727 11.894 38.354 1.00 80.56 82 SER A CA 1
ATOM 607 C C . SER A 1 82 ? -17.799 10.840 37.254 1.00 80.56 82 SER A C 1
ATOM 609 O O . SER A 1 82 ? -17.257 9.749 37.423 1.00 80.56 82 SER A O 1
ATOM 611 N N . LEU A 1 83 ? -18.441 11.167 36.133 1.00 85.00 83 LEU A N 1
ATOM 612 C CA . LEU A 1 83 ? -18.559 10.244 35.007 1.00 85.00 83 LEU A CA 1
ATOM 613 C C . LEU A 1 83 ? -17.257 10.177 34.201 1.00 85.00 83 LEU A C 1
ATOM 615 O O . LEU A 1 83 ? -16.631 11.199 33.930 1.00 85.00 83 LEU A O 1
ATOM 619 N N . ALA A 1 84 ? -16.883 8.986 33.745 1.00 86.44 84 ALA A N 1
ATOM 620 C CA . ALA A 1 84 ? -15.766 8.800 32.820 1.00 86.44 84 ALA A CA 1
ATOM 621 C C . ALA A 1 84 ? -16.128 7.821 31.697 1.00 86.44 84 ALA A C 1
ATOM 623 O O . ALA A 1 84 ? -17.062 7.030 31.826 1.00 86.44 84 ALA A O 1
ATOM 624 N N . LEU A 1 85 ? -15.388 7.889 30.589 1.00 85.88 85 LEU A N 1
ATOM 625 C CA . LEU A 1 85 ? -15.497 6.958 29.466 1.00 85.88 85 LEU A CA 1
ATOM 626 C C . LEU A 1 85 ? -14.251 6.080 29.416 1.00 85.88 85 LEU A C 1
ATOM 628 O O . LEU A 1 85 ? -13.132 6.594 29.471 1.00 85.88 85 LEU A O 1
ATOM 632 N N . THR A 1 86 ? -14.424 4.776 29.231 1.00 84.25 86 THR A N 1
ATOM 633 C CA . THR A 1 86 ? -13.315 3.921 28.796 1.00 84.25 86 THR A CA 1
ATOM 634 C C . THR A 1 86 ? -13.069 4.159 27.304 1.00 84.25 86 THR A C 1
ATOM 636 O O . THR A 1 86 ? -14.018 4.137 26.531 1.00 84.25 86 THR A O 1
ATOM 639 N N . GLY A 1 87 ? -11.822 4.437 26.894 1.00 68.88 87 GLY A N 1
ATOM 640 C CA . GLY A 1 87 ? -11.435 4.559 25.476 1.00 68.88 87 GLY A CA 1
ATOM 641 C C . GLY A 1 87 ? -11.884 5.841 24.749 1.00 68.88 87 GLY A C 1
ATOM 642 O O . GLY A 1 87 ? -12.577 5.771 23.742 1.00 68.88 87 GLY A O 1
ATOM 643 N N . ASN A 1 88 ? -11.448 7.025 25.192 1.00 68.25 88 ASN A N 1
ATOM 644 C CA . ASN A 1 88 ? -11.833 8.326 24.609 1.00 68.25 88 ASN A CA 1
ATOM 645 C C . ASN A 1 88 ? -11.067 8.750 23.330 1.00 68.25 88 ASN A C 1
ATOM 647 O O . ASN A 1 88 ? -11.125 9.919 22.926 1.00 68.25 88 ASN A O 1
ATOM 651 N N . GLN A 1 89 ? -10.344 7.824 22.694 1.00 75.62 89 GLN A N 1
ATOM 652 C CA . GLN A 1 89 ? -9.701 8.050 21.399 1.00 75.62 89 GLN A CA 1
ATOM 653 C C . GLN A 1 89 ? -10.506 7.362 20.302 1.00 75.62 89 GLN A C 1
ATOM 655 O O . GLN A 1 89 ? -10.517 6.141 20.190 1.00 75.62 89 GLN A O 1
ATOM 660 N N . LEU A 1 90 ? -11.193 8.178 19.512 1.00 80.75 90 LEU A N 1
ATOM 661 C CA . LEU A 1 90 ? -12.060 7.768 18.416 1.00 80.75 90 LEU A CA 1
ATOM 662 C C . LEU A 1 90 ? -11.295 7.907 17.091 1.00 80.75 90 LEU A C 1
ATOM 664 O O . LEU A 1 90 ? -10.349 8.694 17.008 1.00 80.75 90 LEU A O 1
ATOM 668 N N . ALA A 1 91 ? -11.704 7.194 16.042 1.00 74.12 91 ALA A N 1
ATOM 669 C CA . ALA A 1 91 ? -11.115 7.335 14.709 1.00 74.12 91 ALA A CA 1
ATOM 670 C C . ALA A 1 91 ? -12.190 7.414 13.618 1.00 74.12 91 ALA A C 1
ATOM 672 O O . ALA A 1 91 ? -13.165 6.665 13.651 1.00 74.12 91 ALA A O 1
ATOM 673 N N . VAL A 1 92 ? -12.013 8.317 12.649 1.00 73.19 92 VAL A N 1
ATOM 674 C CA . VAL A 1 92 ? -12.897 8.429 11.479 1.00 73.19 92 VAL A CA 1
ATOM 675 C C . VAL A 1 92 ? -12.977 7.071 10.775 1.00 73.19 92 VAL A C 1
ATOM 677 O O . VAL A 1 92 ? -11.969 6.389 10.619 1.00 73.19 92 VAL A O 1
ATOM 680 N N . GLY A 1 93 ? -14.178 6.658 10.376 1.00 71.00 93 GLY A N 1
ATOM 681 C CA . GLY A 1 93 ? -14.441 5.392 9.687 1.00 71.00 93 GLY A CA 1
ATOM 682 C C . GLY A 1 93 ? -14.320 4.130 10.548 1.00 71.00 93 GLY A C 1
ATOM 683 O O . GLY A 1 93 ? -14.588 3.044 10.044 1.00 71.00 93 GLY A O 1
ATOM 684 N N . VAL A 1 94 ? -13.952 4.242 11.830 1.00 70.44 94 VAL A N 1
ATOM 685 C CA . VAL A 1 94 ? -13.809 3.092 12.732 1.00 70.44 94 VAL A CA 1
ATOM 686 C C . VAL A 1 94 ? -14.877 3.159 13.813 1.00 70.44 94 VAL A C 1
ATOM 688 O O . VAL A 1 94 ? -14.915 4.091 14.621 1.00 70.44 94 VAL A O 1
ATOM 691 N N . ALA A 1 95 ? -15.748 2.151 13.841 1.00 83.19 95 ALA A N 1
ATOM 692 C CA . ALA A 1 95 ? -16.709 2.011 14.921 1.00 83.19 95 ALA A CA 1
ATOM 693 C C . ALA A 1 95 ? -15.982 1.700 16.239 1.00 83.19 95 ALA A C 1
ATOM 695 O O . ALA A 1 95 ? -15.072 0.873 16.280 1.00 83.19 95 ALA A O 1
ATOM 696 N N . ALA A 1 96 ? -16.401 2.345 17.324 1.00 80.94 96 ALA A N 1
ATOM 697 C CA . ALA A 1 96 ? -15.860 2.125 18.660 1.00 80.94 96 ALA A CA 1
ATOM 698 C C . ALA A 1 96 ? -16.993 2.048 19.682 1.00 80.94 96 ALA A C 1
ATOM 700 O O . ALA A 1 96 ? -18.071 2.605 19.477 1.00 80.94 96 ALA A O 1
ATOM 701 N N . ASN A 1 97 ? -16.763 1.357 20.790 1.00 90.12 97 ASN A N 1
ATOM 702 C CA . ASN A 1 97 ? -17.682 1.336 21.918 1.00 90.12 97 ASN A CA 1
ATOM 703 C C . ASN A 1 97 ? -16.904 1.213 23.226 1.00 90.12 97 ASN A C 1
ATOM 705 O O . ASN A 1 97 ? -15.720 0.878 23.237 1.00 90.12 97 ASN A O 1
ATOM 709 N N . GLY A 1 98 ? -17.587 1.503 24.325 1.00 87.62 98 GLY A N 1
ATOM 710 C CA . GLY A 1 98 ? -17.021 1.361 25.652 1.00 87.62 98 GLY A CA 1
ATOM 711 C C . GLY A 1 98 ? -18.067 1.545 26.737 1.00 87.62 98 GLY A C 1
ATOM 712 O O . GLY A 1 98 ? -19.275 1.577 26.490 1.00 87.62 98 GLY A O 1
ATOM 713 N N . THR A 1 99 ? -17.586 1.667 27.963 1.00 89.62 99 THR A N 1
ATOM 714 C CA . THR A 1 99 ? -18.396 1.772 29.176 1.00 89.62 99 THR A CA 1
ATOM 715 C C . THR A 1 99 ? -18.305 3.171 29.766 1.00 89.62 99 THR A C 1
ATOM 717 O O . THR A 1 99 ? -17.269 3.837 29.687 1.00 89.62 99 THR A O 1
ATOM 720 N N . ILE A 1 100 ? -19.395 3.603 30.390 1.00 88.94 100 ILE A N 1
ATOM 721 C CA . ILE A 1 100 ? -19.474 4.821 31.188 1.00 88.94 100 ILE A CA 1
ATOM 722 C C . ILE A 1 100 ? -19.351 4.408 32.652 1.00 88.94 100 ILE A C 1
ATOM 724 O O . ILE A 1 100 ? -20.192 3.674 33.167 1.00 88.94 100 ILE A O 1
ATOM 728 N N . THR A 1 101 ? -18.295 4.856 33.321 1.00 88.50 101 THR A N 1
ATOM 729 C CA . THR A 1 101 ? -18.024 4.525 34.726 1.00 88.50 101 THR A CA 1
ATOM 730 C C . THR A 1 101 ? -18.396 5.686 35.643 1.00 88.50 101 THR A C 1
ATOM 732 O O . THR A 1 101 ? -18.487 6.830 35.200 1.00 88.50 101 THR A O 1
ATOM 735 N N . GLY A 1 102 ? -18.595 5.397 36.931 1.00 85.19 102 GLY A N 1
ATOM 736 C CA . GLY A 1 102 ? -18.909 6.409 37.950 1.00 85.19 102 GLY A CA 1
ATOM 737 C C . GLY A 1 102 ? -20.383 6.821 38.016 1.00 85.19 102 GLY A C 1
ATOM 738 O O . GLY A 1 102 ? -20.727 7.687 38.815 1.00 85.19 102 GLY A O 1
ATOM 739 N N . ALA A 1 103 ? -21.246 6.202 37.206 1.00 86.25 103 ALA A N 1
ATOM 740 C CA . ALA A 1 103 ? -22.685 6.416 37.266 1.00 86.25 103 ALA A CA 1
ATOM 741 C C . ALA A 1 103 ? -23.322 5.659 38.441 1.00 86.25 103 ALA A C 1
ATOM 743 O O . ALA A 1 103 ? -22.987 4.509 38.724 1.00 86.25 103 ALA A O 1
ATOM 744 N N . THR A 1 104 ? -24.283 6.304 39.082 1.00 85.69 104 THR A N 1
ATOM 745 C CA . THR A 1 104 ? -25.152 5.771 40.130 1.00 85.69 104 THR A CA 1
ATOM 746 C C . THR A 1 104 ? -26.225 4.872 39.514 1.00 85.69 104 THR A C 1
ATOM 748 O O . THR A 1 104 ? -26.768 5.174 38.449 1.00 85.69 104 THR A O 1
ATOM 751 N N . ASP A 1 105 ? -26.579 3.769 40.169 1.00 82.94 105 ASP A N 1
ATOM 752 C CA . ASP A 1 105 ? -27.666 2.909 39.695 1.00 82.94 105 ASP A CA 1
ATOM 753 C C . ASP A 1 105 ? -29.004 3.662 39.678 1.00 82.94 105 ASP A C 1
ATOM 755 O O . ASP A 1 105 ? -29.312 4.461 40.562 1.00 82.94 105 ASP A O 1
ATOM 759 N N . GLY A 1 106 ? -29.793 3.438 38.626 1.00 82.44 106 GLY A N 1
ATOM 760 C CA . GLY A 1 106 ? -31.081 4.112 38.432 1.00 82.44 106 GLY A CA 1
ATOM 761 C C . GLY A 1 106 ? -31.002 5.559 37.928 1.00 82.44 106 GLY A C 1
ATOM 762 O O . GLY A 1 106 ? -32.045 6.155 37.664 1.00 82.44 106 GLY A O 1
ATOM 763 N N . SER A 1 107 ? -29.807 6.134 37.743 1.00 86.44 107 SER A N 1
ATOM 764 C CA . SER A 1 107 ? -29.664 7.450 37.105 1.00 86.44 107 SER A CA 1
ATOM 765 C C . SER A 1 107 ? -29.852 7.390 35.580 1.00 86.44 107 SER A C 1
ATOM 767 O O . SER A 1 107 ? -29.679 6.345 34.948 1.00 86.44 107 SER A O 1
ATOM 769 N N . ILE A 1 108 ? -30.186 8.522 34.967 1.00 90.75 108 ILE A N 1
ATOM 770 C CA . ILE A 1 108 ? -30.198 8.728 33.516 1.00 90.75 108 ILE A CA 1
ATOM 771 C C . ILE A 1 108 ? -28.939 9.508 33.137 1.00 90.75 108 ILE A C 1
ATOM 773 O O . ILE A 1 108 ? -28.577 10.472 33.806 1.00 90.75 108 ILE A O 1
ATOM 777 N N . ILE A 1 109 ? -28.285 9.102 32.050 1.00 91.94 109 ILE A N 1
ATOM 778 C CA . ILE A 1 109 ? -27.091 9.748 31.502 1.00 91.94 109 ILE A CA 1
ATOM 779 C C . ILE A 1 109 ? -27.448 10.320 30.138 1.00 91.94 109 ILE A C 1
ATOM 781 O O . ILE A 1 109 ? -27.853 9.579 29.241 1.00 91.94 109 ILE A O 1
ATOM 785 N N . SER A 1 110 ? -27.261 11.623 29.974 1.00 92.81 110 SER A N 1
ATOM 786 C CA . SER A 1 110 ? -27.337 12.303 28.682 1.00 92.81 110 SER A CA 1
ATOM 787 C C . SER A 1 110 ? -25.977 12.862 28.286 1.00 92.81 110 SER A C 1
ATOM 789 O O . SER A 1 110 ? -25.106 13.073 29.131 1.00 92.81 110 SER A O 1
ATOM 791 N N . ILE A 1 111 ? -25.797 13.120 26.994 1.00 93.19 111 ILE A N 1
ATOM 792 C CA . ILE A 1 111 ? -24.566 13.683 26.445 1.00 93.19 111 ILE A CA 1
ATOM 793 C C . ILE A 1 111 ? -24.860 14.945 25.637 1.00 93.19 111 ILE A C 1
ATOM 795 O O . ILE A 1 111 ? -25.848 15.005 24.909 1.00 93.19 111 ILE A O 1
ATOM 799 N N . ALA A 1 112 ? -23.979 15.934 25.749 1.00 93.62 112 ALA A N 1
ATOM 800 C CA . ALA A 1 112 ? -23.950 17.119 24.900 1.00 93.62 112 ALA A CA 1
ATOM 801 C C . ALA A 1 112 ? -22.564 17.297 24.258 1.00 93.62 112 ALA A C 1
ATOM 803 O O . ALA A 1 112 ? -21.563 16.773 24.756 1.00 93.62 112 ALA A O 1
ATOM 804 N N . ASN A 1 113 ? -22.520 18.054 23.154 1.00 92.25 113 ASN A N 1
ATOM 805 C CA . ASN A 1 113 ? -21.315 18.340 22.356 1.00 92.25 113 ASN A CA 1
ATOM 806 C C . ASN A 1 113 ? -20.627 17.092 21.777 1.00 92.25 113 ASN A C 1
ATOM 808 O O . ASN A 1 113 ? -19.423 17.097 21.512 1.00 92.25 113 ASN A O 1
ATOM 812 N N . ALA A 1 114 ? -21.388 16.012 21.598 1.00 91.06 114 ALA A N 1
ATOM 813 C CA . ALA A 1 114 ? -20.870 14.778 21.038 1.00 91.06 114 ALA A CA 1
ATOM 814 C C . ALA A 1 114 ? -20.609 14.928 19.529 1.00 91.06 114 ALA A C 1
ATOM 816 O O . ALA A 1 114 ? -21.421 15.550 18.836 1.00 91.06 114 ALA A O 1
ATOM 817 N N . PRO A 1 115 ? -19.506 14.369 19.002 1.00 91.00 115 PRO A N 1
ATOM 818 C CA . PRO A 1 115 ? -19.276 14.349 17.566 1.00 91.00 115 PRO A CA 1
ATOM 819 C C . PRO A 1 115 ? -20.333 13.475 16.866 1.00 91.00 115 PRO A C 1
ATOM 821 O O . PRO A 1 115 ? -20.911 12.567 17.471 1.00 91.00 115 PRO A O 1
ATOM 824 N N . SER A 1 116 ? -20.586 13.732 15.580 1.00 91.25 116 SER A N 1
ATOM 825 C CA . SER A 1 116 ? -21.566 12.975 14.787 1.00 91.25 116 SER A CA 1
ATOM 826 C C . SER A 1 116 ? -21.326 11.463 14.864 1.00 91.25 116 SER A C 1
ATOM 828 O O . SER A 1 116 ? -20.205 10.994 14.691 1.00 91.25 116 SER A O 1
ATOM 830 N N . GLY A 1 117 ? -22.387 10.688 15.101 1.00 88.94 117 GLY A N 1
ATOM 831 C CA . GLY A 1 117 ? -22.302 9.228 15.229 1.00 88.94 117 GLY A CA 1
ATOM 832 C C . GLY A 1 117 ? -21.941 8.723 16.629 1.00 88.94 117 GLY A C 1
ATOM 833 O O . GLY A 1 117 ? -21.863 7.514 16.820 1.00 88.94 117 GLY A O 1
ATOM 834 N N . PHE A 1 118 ? -21.740 9.606 17.612 1.00 93.75 118 PHE A N 1
ATOM 835 C CA . PHE A 1 118 ? -21.599 9.215 19.013 1.00 93.75 118 PHE A CA 1
ATOM 836 C C . PHE A 1 118 ? -22.973 9.072 19.682 1.00 93.75 118 PHE A C 1
ATOM 838 O O . PHE A 1 118 ? -23.834 9.942 19.566 1.00 93.75 118 PHE A O 1
ATOM 845 N N . THR A 1 119 ? -23.176 7.982 20.414 1.00 92.81 119 THR A N 1
ATOM 846 C CA . THR A 1 119 ? -24.424 7.648 21.107 1.00 92.81 119 THR A CA 1
ATOM 847 C C . THR A 1 119 ? -24.137 7.098 22.503 1.00 92.81 119 THR A C 1
ATOM 849 O O . THR A 1 119 ? -23.077 6.524 22.755 1.00 92.81 119 THR A O 1
ATOM 852 N N . VAL A 1 120 ? -25.087 7.277 23.422 1.00 93.19 120 VAL A N 1
ATOM 853 C CA . VAL A 1 120 ? -25.031 6.749 24.792 1.00 93.19 120 VAL A CA 1
ATOM 854 C C . VAL A 1 120 ? -26.238 5.854 25.025 1.00 93.19 120 VAL A C 1
ATOM 856 O O . VAL A 1 120 ? -27.375 6.271 24.812 1.00 93.19 120 VAL A O 1
ATOM 859 N N . ASN A 1 121 ? -25.996 4.641 25.516 1.00 92.25 121 ASN A N 1
ATOM 860 C CA . ASN A 1 121 ? -27.028 3.798 26.093 1.00 92.25 121 ASN A CA 1
ATOM 861 C C . ASN A 1 121 ? -26.971 3.954 27.612 1.00 92.25 121 ASN A C 1
ATOM 863 O O . ASN A 1 121 ? -26.164 3.321 28.297 1.00 92.25 121 ASN A O 1
ATOM 867 N N . SER A 1 122 ? -27.836 4.819 28.139 1.00 89.62 122 SER A N 1
ATOM 868 C CA . SER A 1 122 ? -27.862 5.096 29.571 1.00 89.62 122 SER A CA 1
ATOM 869 C C . SER A 1 122 ? -28.184 3.842 30.385 1.00 89.62 122 SER A C 1
ATOM 871 O O . SER A 1 122 ? -27.489 3.593 31.364 1.00 89.62 122 SER A O 1
ATOM 873 N N . ALA A 1 123 ? -29.157 3.023 29.978 1.00 84.94 123 ALA A N 1
ATOM 874 C CA . ALA A 1 123 ? -29.552 1.832 30.734 1.00 84.94 123 ALA A CA 1
ATOM 875 C C . ALA A 1 123 ? -28.412 0.806 30.845 1.00 84.94 123 ALA A C 1
ATOM 877 O O . ALA A 1 123 ? -28.166 0.277 31.923 1.00 84.94 123 ALA A O 1
ATOM 878 N N . ALA A 1 124 ? -27.682 0.576 29.750 1.00 86.38 124 ALA A N 1
ATOM 879 C CA . ALA A 1 124 ? -26.543 -0.341 29.728 1.00 86.38 124 ALA A CA 1
ATOM 880 C C . ALA A 1 124 ? -25.234 0.284 30.241 1.00 86.38 124 ALA A C 1
ATOM 882 O O . ALA A 1 124 ? -24.238 -0.423 30.362 1.00 86.38 124 ALA A O 1
ATOM 883 N N . ARG A 1 125 ? -25.213 1.598 30.517 1.00 89.50 125 ARG A N 1
ATOM 884 C CA . ARG A 1 125 ? -24.004 2.367 30.870 1.00 89.50 125 ARG A CA 1
ATOM 885 C C . ARG A 1 125 ? -22.890 2.199 29.834 1.00 89.50 125 ARG A C 1
ATOM 887 O O . ARG A 1 125 ? -21.715 2.081 30.174 1.00 89.50 125 ARG A O 1
ATOM 894 N N . THR A 1 126 ? -23.257 2.210 28.558 1.00 89.81 126 THR A N 1
ATOM 895 C CA . THR A 1 126 ? -22.316 2.094 27.440 1.00 89.81 126 THR A CA 1
ATOM 896 C C . THR A 1 126 ? -22.415 3.284 26.502 1.00 89.81 126 THR A C 1
ATOM 898 O O . THR A 1 126 ? -23.398 4.029 26.488 1.00 89.81 126 THR A O 1
ATOM 901 N N . TRP A 1 127 ? -21.369 3.472 25.710 1.00 93.44 127 TRP A N 1
ATOM 902 C CA . TRP A 1 127 ? -21.339 4.423 24.611 1.00 93.44 127 TRP A CA 1
ATOM 903 C C . TRP A 1 127 ? -20.920 3.709 23.327 1.00 93.44 127 TRP A C 1
ATOM 905 O O . TRP A 1 127 ? -20.242 2.680 23.370 1.00 93.44 127 TRP A O 1
ATOM 915 N N . ALA A 1 128 ? -21.329 4.255 22.186 1.00 88.88 128 ALA A N 1
ATOM 916 C CA . ALA A 1 128 ? -20.924 3.780 20.871 1.00 88.88 128 ALA A CA 1
ATOM 917 C C . ALA A 1 128 ? -20.651 4.960 19.935 1.00 88.88 128 ALA A C 1
ATOM 919 O O . ALA A 1 128 ? -21.323 5.986 20.002 1.00 88.88 128 ALA A O 1
ATOM 920 N N . PHE A 1 129 ? -19.677 4.803 19.051 1.00 88.12 129 PHE A N 1
ATOM 921 C CA . PHE A 1 129 ? -19.300 5.744 18.009 1.00 88.12 129 PHE A CA 1
ATOM 922 C C . PHE A 1 129 ? -19.289 5.014 16.669 1.00 88.12 129 PHE A C 1
ATOM 924 O O . PHE A 1 129 ? -18.671 3.961 16.555 1.00 88.12 129 PHE A O 1
ATOM 931 N N . THR A 1 130 ? -19.958 5.556 15.654 1.00 84.00 130 THR A N 1
ATOM 932 C CA . THR A 1 130 ? -20.078 4.888 14.346 1.00 84.00 130 THR A CA 1
ATOM 933 C C . THR A 1 130 ? -18.923 5.169 13.384 1.00 84.00 130 THR A C 1
ATOM 935 O O . THR A 1 130 ? -18.899 4.583 12.309 1.00 84.00 130 THR A O 1
ATOM 938 N N . GLY A 1 131 ? -17.993 6.073 13.718 1.00 80.75 131 GLY A N 1
ATOM 939 C CA . GLY A 1 131 ? -16.907 6.477 12.815 1.00 80.75 131 GLY A CA 1
ATOM 940 C C . GLY A 1 131 ? -17.225 7.685 11.923 1.00 80.75 131 GLY A C 1
ATOM 941 O O . GLY A 1 131 ? -16.339 8.178 11.236 1.00 80.75 131 GLY A O 1
ATOM 942 N N . ASN A 1 132 ? -18.454 8.206 11.930 1.00 80.25 132 ASN A N 1
ATOM 943 C CA . ASN A 1 132 ? -18.910 9.173 10.914 1.00 80.25 132 ASN A CA 1
ATOM 944 C C . ASN A 1 132 ? -18.568 10.646 11.210 1.00 80.25 132 ASN A C 1
ATOM 946 O O . ASN A 1 132 ? -19.035 11.537 10.499 1.00 80.25 132 ASN A O 1
ATOM 950 N N . ALA A 1 133 ? -17.809 10.934 12.267 1.00 81.50 133 ALA A N 1
ATOM 951 C CA . ALA A 1 133 ? -17.402 12.302 12.574 1.00 81.50 133 ALA A CA 1
ATOM 952 C C . ALA A 1 133 ? -16.202 12.749 11.734 1.00 81.50 133 ALA A C 1
ATOM 954 O O . ALA A 1 133 ? -15.378 11.934 11.332 1.00 81.50 133 ALA A O 1
ATOM 955 N N . ALA A 1 134 ? -16.080 14.061 11.529 1.00 82.81 134 ALA A N 1
ATOM 956 C CA . ALA A 1 134 ? -14.843 14.662 11.045 1.00 82.81 134 ALA A CA 1
ATOM 957 C C . ALA A 1 134 ? -13.734 14.570 12.109 1.00 82.81 134 ALA A C 1
ATOM 959 O O . ALA A 1 134 ? -14.012 14.415 13.302 1.00 82.81 134 ALA A O 1
ATOM 960 N N . GLU A 1 135 ? -12.479 14.700 11.673 1.00 79.62 135 GLU A N 1
ATOM 961 C CA . GLU A 1 135 ? -11.349 14.855 12.588 1.00 79.62 135 GLU A CA 1
ATOM 962 C C . GLU A 1 135 ? -11.572 16.063 13.509 1.00 79.62 135 GLU A C 1
ATOM 964 O O . GLU A 1 135 ? -12.039 17.121 13.081 1.00 79.62 135 GLU A O 1
ATOM 969 N N . GLY A 1 136 ? -11.231 15.908 14.785 1.00 85.50 136 GLY A N 1
ATOM 970 C CA . GLY A 1 136 ? -11.349 16.991 15.746 1.00 85.50 136 GLY A CA 1
ATOM 971 C C . GLY A 1 136 ? -11.059 16.560 17.173 1.00 85.50 136 GLY A C 1
ATOM 972 O O . GLY A 1 136 ? -10.915 15.380 17.491 1.00 85.50 136 GLY A O 1
ATOM 973 N N . SER A 1 137 ? -10.986 17.538 18.062 1.00 86.75 137 SER A N 1
ATOM 974 C CA . SER A 1 137 ? -10.915 17.316 19.503 1.00 86.75 137 SER A CA 1
ATOM 975 C C . SER A 1 137 ? -11.855 18.271 20.211 1.00 86.75 137 SER A C 1
ATOM 977 O O . SER A 1 137 ? -12.061 19.394 19.753 1.00 86.75 137 SER A O 1
ATOM 979 N N . GLY A 1 138 ? -12.388 17.850 21.348 1.00 90.81 138 GLY A N 1
ATOM 980 C CA . GLY A 1 138 ? -13.273 18.682 22.146 1.00 90.81 138 GLY A CA 1
ATOM 981 C C . GLY A 1 138 ? -13.560 18.061 23.500 1.00 90.81 138 GLY A C 1
ATOM 982 O O . GLY A 1 138 ? -12.904 17.108 23.916 1.00 90.81 138 GLY A O 1
ATOM 983 N N . ASN A 1 139 ? -14.571 18.599 24.172 1.00 91.62 139 ASN A N 1
ATOM 984 C CA . ASN A 1 139 ? -15.058 18.081 25.441 1.00 91.62 139 ASN A CA 1
ATOM 985 C C . ASN A 1 139 ? -16.507 17.621 25.287 1.00 91.62 139 ASN A C 1
ATOM 987 O O . ASN A 1 139 ? -17.374 18.398 24.888 1.00 91.62 139 ASN A O 1
ATOM 991 N N . LEU A 1 140 ? -16.764 16.365 25.637 1.00 91.25 140 LEU A N 1
ATOM 992 C CA . LEU A 1 140 ? -18.103 15.838 25.858 1.00 91.25 140 LEU A CA 1
ATOM 993 C C . LEU A 1 140 ? -18.591 16.342 27.211 1.00 91.25 140 LEU A C 1
ATOM 995 O O . LEU A 1 140 ? -17.835 16.345 28.181 1.00 91.25 140 LEU A O 1
ATOM 999 N N . THR A 1 141 ? -19.857 16.729 27.303 1.00 92.94 141 THR A N 1
ATOM 1000 C CA . THR A 1 141 ? -20.496 16.963 28.602 1.00 92.94 141 THR A CA 1
ATOM 1001 C C . THR A 1 141 ? -21.429 15.801 28.889 1.00 92.94 141 THR A C 1
ATOM 1003 O O . THR A 1 141 ? -22.447 15.649 28.219 1.00 92.94 141 THR A O 1
ATOM 1006 N N . LEU A 1 142 ? -21.061 14.970 29.862 1.00 91.69 142 LEU A N 1
ATOM 1007 C CA . LEU A 1 142 ? -21.913 13.906 30.377 1.00 91.69 142 LEU A CA 1
ATOM 1008 C C . LEU A 1 142 ? -22.723 14.458 31.547 1.00 91.69 142 LEU A C 1
ATOM 1010 O O . LEU A 1 142 ? -22.144 14.947 32.517 1.00 91.69 142 LEU A O 1
ATOM 1014 N N . THR A 1 143 ? -24.045 14.371 31.465 1.00 92.44 143 THR A N 1
ATOM 1015 C CA . THR A 1 143 ? -24.951 14.808 32.529 1.00 92.44 143 THR A CA 1
ATOM 1016 C C . THR A 1 143 ? -25.613 13.593 33.151 1.00 92.44 143 THR A C 1
ATOM 1018 O O . THR A 1 143 ? -26.344 12.871 32.476 1.00 92.44 143 THR A O 1
ATOM 1021 N N . GLU A 1 144 ? -25.370 13.379 34.439 1.00 92.12 144 GLU A N 1
ATOM 1022 C CA . GLU A 1 144 ? -26.070 12.381 35.240 1.00 92.12 144 GLU A CA 1
ATOM 1023 C C . GLU A 1 144 ? -27.270 13.019 35.946 1.00 92.12 144 GLU A C 1
ATOM 1025 O O . GLU A 1 144 ? -27.132 14.052 36.600 1.00 92.12 144 GLU A O 1
ATOM 1030 N N . THR A 1 145 ? -28.444 12.398 35.841 1.00 89.56 145 THR A N 1
ATOM 1031 C CA . THR A 1 145 ? -29.671 12.814 36.531 1.00 89.56 145 THR A CA 1
ATOM 1032 C C . THR A 1 145 ? -30.236 11.650 37.332 1.00 89.56 145 THR A C 1
ATOM 1034 O O . THR A 1 145 ? -30.552 10.606 36.769 1.00 89.56 145 THR A O 1
ATOM 1037 N N . LEU A 1 146 ? -30.410 11.831 38.639 1.00 88.88 146 LEU A N 1
ATOM 1038 C CA . LEU A 1 146 ? -31.069 10.869 39.524 1.00 88.88 146 LEU A CA 1
ATOM 1039 C C . LEU A 1 146 ? -32.313 11.522 40.129 1.00 88.88 146 LEU A C 1
ATOM 1041 O O . LEU A 1 146 ? -32.286 12.702 40.479 1.00 88.88 146 LEU A O 1
ATOM 1045 N N . ALA A 1 147 ? -33.410 10.771 40.244 1.00 87.81 147 ALA A N 1
ATOM 1046 C CA . ALA A 1 147 ? -34.662 11.298 40.780 1.00 87.81 147 ALA A CA 1
ATOM 1047 C C . ALA A 1 147 ? -34.452 11.937 42.168 1.00 87.81 147 ALA A C 1
ATOM 1049 O O . ALA A 1 147 ? -33.853 11.337 43.058 1.00 87.81 147 ALA A O 1
ATOM 1050 N N . GLY A 1 148 ? -34.935 13.171 42.341 1.00 85.81 148 GLY A N 1
ATOM 1051 C CA . GLY A 1 148 ? -34.788 13.926 43.590 1.00 85.81 148 GLY A CA 1
ATOM 1052 C C . GLY A 1 148 ? -33.408 14.557 43.818 1.00 85.81 148 GLY A C 1
ATOM 1053 O O . GLY A 1 148 ? -33.159 15.063 44.912 1.00 85.81 148 GLY A O 1
ATOM 1054 N N . LYS A 1 149 ? -32.513 14.549 42.820 1.00 82.00 149 LYS A N 1
ATOM 1055 C CA . LYS A 1 149 ? -31.177 15.159 42.893 1.00 82.00 149 LYS A CA 1
ATOM 1056 C C . LYS A 1 149 ? -30.960 16.158 41.758 1.00 82.00 149 LYS A C 1
ATOM 1058 O O . LYS A 1 149 ? -31.484 15.993 40.657 1.00 82.00 149 LYS A O 1
ATOM 1063 N N . SER A 1 150 ? -30.162 17.191 42.025 1.00 84.44 150 SER A N 1
ATOM 1064 C CA . SER A 1 150 ? -29.709 18.117 40.985 1.00 84.44 150 SER A CA 1
ATOM 1065 C C . SER A 1 150 ? -28.815 17.381 39.979 1.00 84.44 150 SER A C 1
ATOM 1067 O O . SER A 1 150 ? -27.960 16.605 40.413 1.00 84.44 150 SER A O 1
ATOM 1069 N N . PRO A 1 151 ? -28.967 17.618 38.662 1.00 89.44 151 PRO A N 1
ATOM 1070 C CA . PRO A 1 151 ? -28.100 17.010 37.661 1.00 89.44 151 PRO A CA 1
ATOM 1071 C C . PRO A 1 151 ? -26.626 17.364 37.880 1.00 89.44 151 PRO A C 1
ATOM 1073 O O . PRO A 1 151 ? -26.303 18.499 38.241 1.00 89.44 151 PRO A O 1
ATOM 1076 N N . LYS A 1 152 ? -25.727 16.412 37.617 1.00 89.44 152 LYS A N 1
ATOM 1077 C CA . LYS A 1 152 ? -24.276 16.625 37.684 1.00 89.44 152 LYS A CA 1
ATOM 1078 C C . LYS A 1 152 ? -23.650 16.500 36.306 1.00 89.44 152 LYS A C 1
ATOM 1080 O O . LYS A 1 152 ? -23.840 15.502 35.618 1.00 89.44 152 LYS A O 1
ATOM 1085 N N . ASN A 1 153 ? -22.850 17.497 35.943 1.00 91.00 153 ASN A N 1
ATOM 1086 C CA . ASN A 1 153 ? -22.127 17.531 34.679 1.00 91.00 153 ASN A CA 1
ATOM 1087 C C . ASN A 1 153 ? -20.671 17.115 34.887 1.00 91.00 153 ASN A C 1
ATOM 1089 O O . ASN A 1 153 ? -20.000 17.622 35.785 1.00 91.00 153 ASN A O 1
ATOM 1093 N N . THR A 1 154 ? -20.173 16.237 34.023 1.00 91.19 154 THR A N 1
ATOM 1094 C CA . THR A 1 154 ? -18.752 15.898 33.928 1.00 91.19 154 THR A CA 1
ATOM 1095 C C . THR A 1 154 ? -18.256 16.180 32.516 1.00 91.19 154 THR A C 1
ATOM 1097 O O . THR A 1 154 ? -18.883 15.775 31.537 1.00 91.19 154 THR A O 1
ATOM 1100 N N . SER A 1 155 ? -17.136 16.894 32.410 1.00 91.56 155 SER A N 1
ATOM 1101 C CA . SER A 1 155 ? -16.482 17.182 31.134 1.00 91.56 155 SER A CA 1
ATOM 1102 C C . SER A 1 155 ? -15.452 16.099 30.827 1.00 91.56 155 SER A C 1
ATOM 1104 O O . SER A 1 155 ? -14.534 15.896 31.618 1.00 91.56 155 SER A O 1
ATOM 1106 N N . VAL A 1 156 ? -15.575 15.432 29.680 1.00 88.69 156 VAL A N 1
ATOM 1107 C CA . VAL A 1 156 ? -14.648 14.382 29.233 1.00 88.69 156 VAL A CA 1
ATOM 1108 C C . VAL A 1 156 ? -14.027 14.790 27.904 1.00 88.69 156 VAL A C 1
ATOM 1110 O O . VAL A 1 156 ? -14.733 14.943 26.908 1.00 88.69 156 VAL A O 1
ATOM 1113 N N . ALA A 1 157 ? -12.706 14.957 27.876 1.00 87.00 157 ALA A N 1
ATOM 1114 C CA . ALA A 1 157 ? -11.991 15.251 26.639 1.00 87.00 157 ALA A CA 1
ATOM 1115 C C . ALA A 1 157 ? -12.087 14.069 25.663 1.00 87.00 157 ALA A C 1
ATOM 1117 O O . ALA A 1 157 ? -11.948 12.911 26.068 1.00 87.00 157 ALA A O 1
ATOM 1118 N N . TYR A 1 158 ? -12.282 14.364 24.380 1.00 86.12 158 TYR A N 1
ATOM 1119 C CA . TYR A 1 158 ? -12.257 13.386 23.297 1.00 86.12 158 TYR A CA 1
ATOM 1120 C C . TYR A 1 158 ? -11.376 13.866 22.145 1.00 86.12 158 TYR A C 1
ATOM 1122 O O . TYR A 1 158 ? -11.186 15.068 21.930 1.00 86.12 158 TYR A O 1
ATOM 1130 N N . ARG A 1 159 ? -10.876 12.905 21.364 1.00 83.88 159 ARG A N 1
ATOM 1131 C CA . ARG A 1 159 ? -10.205 13.165 20.088 1.00 83.88 159 ARG A CA 1
ATOM 1132 C C . ARG A 1 159 ? -10.675 12.159 19.044 1.00 83.88 159 ARG A C 1
ATOM 1134 O O . ARG A 1 159 ? -10.546 10.960 19.268 1.00 83.88 159 ARG A O 1
ATOM 1141 N N . VAL A 1 160 ? -11.188 12.654 17.921 1.00 80.81 160 VAL A N 1
ATOM 1142 C CA . VAL A 1 160 ? -11.427 11.890 16.692 1.00 80.81 160 VAL A CA 1
ATOM 1143 C C . VAL A 1 160 ? -10.191 12.052 15.815 1.00 80.81 160 VAL A C 1
ATOM 1145 O O . VAL A 1 160 ? -9.898 13.152 15.354 1.00 80.81 160 VAL A O 1
ATOM 1148 N N . ARG A 1 161 ? -9.436 10.970 15.631 1.00 75.56 161 ARG A N 1
ATOM 1149 C CA . ARG A 1 161 ? -8.270 10.905 14.740 1.00 75.56 161 ARG A CA 1
ATOM 1150 C C . ARG A 1 161 ? -8.706 10.548 13.315 1.00 75.56 161 ARG A C 1
ATOM 1152 O O . ARG A 1 161 ? -9.754 9.919 13.171 1.00 75.56 161 ARG A O 1
ATOM 1159 N N . PRO A 1 162 ? -7.919 10.866 12.274 1.00 72.25 162 PRO A N 1
ATOM 1160 C CA . PRO A 1 162 ? -8.159 10.326 10.940 1.00 72.25 162 PRO A CA 1
ATOM 1161 C C . PRO A 1 162 ? -8.204 8.794 10.960 1.00 72.25 162 PRO A C 1
ATOM 1163 O O . PRO A 1 162 ? -7.594 8.162 11.828 1.00 72.25 162 PRO A O 1
ATOM 1166 N N . ALA A 1 163 ? -8.906 8.208 9.990 1.00 74.06 163 ALA A N 1
ATOM 1167 C CA . ALA A 1 163 ? -8.882 6.768 9.776 1.00 74.06 163 ALA A CA 1
ATOM 1168 C C . ALA A 1 163 ? -7.424 6.292 9.617 1.00 74.06 163 ALA A C 1
ATOM 1170 O O . ALA A 1 163 ? -6.663 6.944 8.889 1.00 74.06 163 ALA A O 1
ATOM 1171 N N . PRO A 1 164 ? -7.030 5.173 10.250 1.00 82.38 164 PRO A N 1
ATOM 1172 C CA . PRO A 1 164 ? -5.756 4.527 9.974 1.00 82.38 164 PRO A CA 1
ATOM 1173 C C . PRO A 1 164 ? -5.582 4.335 8.465 1.00 82.38 164 PRO A C 1
ATOM 1175 O O . PRO A 1 164 ? -6.436 3.737 7.805 1.00 82.38 164 PRO A O 1
ATOM 1178 N N . SER A 1 165 ? -4.499 4.876 7.914 1.00 90.12 165 SER A N 1
ATOM 1179 C CA . SER A 1 165 ? -4.267 4.853 6.469 1.00 90.12 165 SER A CA 1
ATOM 1180 C C . SER A 1 165 ? -2.911 4.274 6.084 1.00 90.12 165 SER A C 1
ATOM 1182 O O . SER A 1 165 ? -1.950 4.273 6.853 1.00 90.12 165 SER A O 1
ATOM 1184 N N . ALA A 1 166 ? -2.876 3.753 4.869 1.00 94.88 166 ALA A N 1
ATOM 1185 C CA . ALA A 1 166 ? -1.710 3.309 4.134 1.00 94.88 166 ALA A CA 1
ATOM 1186 C C . ALA A 1 166 ? -1.281 4.414 3.166 1.00 94.88 166 ALA A C 1
ATOM 1188 O O . ALA A 1 166 ? -2.140 4.977 2.482 1.00 94.88 166 ALA A O 1
ATOM 1189 N N . MET A 1 167 ? 0.015 4.717 3.073 1.00 97.81 167 MET A N 1
ATOM 1190 C CA . MET A 1 167 ? 0.513 5.777 2.194 1.00 97.81 167 MET A CA 1
ATOM 1191 C C . MET A 1 167 ? 1.642 5.343 1.266 1.00 97.81 167 MET A C 1
ATOM 1193 O O . MET A 1 167 ? 2.476 4.507 1.615 1.00 97.81 167 MET A O 1
ATOM 1197 N N . SER A 1 168 ? 1.700 5.983 0.098 1.00 98.50 168 SER A N 1
ATOM 1198 C CA . SER A 1 168 ? 2.832 5.907 -0.827 1.00 98.50 168 SER A CA 1
ATOM 1199 C C . SER A 1 168 ? 3.255 7.288 -1.308 1.00 98.50 168 SER A C 1
ATOM 1201 O O . SER A 1 168 ? 2.414 8.141 -1.595 1.00 98.50 168 SER A O 1
ATOM 1203 N N . LEU A 1 169 ? 4.568 7.476 -1.421 1.00 98.75 169 LEU A N 1
ATOM 1204 C CA . LEU A 1 169 ? 5.206 8.576 -2.139 1.00 98.75 169 LEU A CA 1
ATOM 1205 C C . LEU A 1 169 ? 5.998 7.988 -3.302 1.00 98.75 169 LEU A C 1
ATOM 1207 O O . LEU A 1 169 ? 6.730 7.010 -3.123 1.00 98.75 169 LEU A O 1
ATOM 1211 N N . GLY A 1 170 ? 5.871 8.591 -4.480 1.00 98.62 170 GLY A N 1
ATOM 1212 C CA . GLY A 1 170 ? 6.563 8.088 -5.656 1.00 98.62 170 GLY A CA 1
ATOM 1213 C C . GLY A 1 170 ? 6.417 8.928 -6.914 1.00 98.62 170 GLY A C 1
ATOM 1214 O O . GLY A 1 170 ? 5.678 9.912 -6.954 1.00 98.62 170 GLY A O 1
ATOM 1215 N N . ASP A 1 171 ? 7.149 8.531 -7.945 1.00 98.44 171 ASP A N 1
ATOM 1216 C CA . ASP A 1 171 ? 7.056 9.098 -9.289 1.00 98.44 171 ASP A CA 1
ATOM 1217 C C . ASP A 1 171 ? 6.186 8.214 -10.205 1.00 98.44 171 ASP A C 1
ATOM 1219 O O . ASP A 1 171 ? 5.291 7.506 -9.735 1.00 98.44 171 ASP A O 1
ATOM 1223 N N . SER A 1 172 ? 6.399 8.263 -11.521 1.00 98.12 172 SER A N 1
ATOM 1224 C CA . SER A 1 172 ? 5.625 7.503 -12.510 1.00 98.12 172 SER A CA 1
ATOM 1225 C C . SER A 1 172 ? 5.782 5.986 -12.384 1.00 98.12 172 SER A C 1
ATOM 1227 O O . SER A 1 172 ? 4.885 5.262 -12.816 1.00 98.12 172 SER A O 1
ATOM 1229 N N . THR A 1 173 ? 6.849 5.492 -11.751 1.00 98.31 173 THR A N 1
ATOM 1230 C CA . THR A 1 173 ? 7.033 4.051 -11.483 1.00 98.31 173 THR A CA 1
ATOM 1231 C C . THR A 1 173 ? 6.090 3.527 -10.394 1.00 98.31 173 THR A C 1
ATOM 1233 O O . THR A 1 173 ? 5.769 2.342 -10.347 1.00 98.31 173 THR A O 1
ATOM 1236 N N . ILE A 1 174 ? 5.557 4.420 -9.552 1.00 98.50 174 ILE A N 1
ATOM 1237 C CA . ILE A 1 174 ? 4.608 4.081 -8.481 1.00 98.50 174 ILE A CA 1
ATOM 1238 C C . ILE A 1 174 ? 3.197 4.565 -8.780 1.00 98.50 174 ILE A C 1
ATOM 1240 O O . ILE A 1 174 ? 2.239 3.833 -8.526 1.00 98.50 174 ILE A O 1
ATOM 1244 N N . ALA A 1 175 ? 3.064 5.788 -9.297 1.00 97.12 175 ALA A N 1
ATOM 1245 C CA . ALA A 1 175 ? 1.791 6.426 -9.602 1.00 97.12 175 ALA A CA 1
ATOM 1246 C C . ALA A 1 175 ? 1.008 5.656 -10.673 1.00 97.12 175 ALA A C 1
ATOM 1248 O O . ALA A 1 175 ? 1.540 4.775 -11.350 1.00 97.12 175 ALA A O 1
ATOM 1249 N N . VAL A 1 176 ? -0.261 6.023 -10.867 1.00 91.50 176 VAL A N 1
ATOM 1250 C CA . VAL A 1 176 ? -0.991 5.615 -12.075 1.00 91.50 176 VAL A CA 1
ATOM 1251 C C . VAL A 1 176 ? -0.234 6.162 -13.285 1.00 91.50 176 VAL A C 1
ATOM 1253 O O . VAL A 1 176 ? 0.017 7.367 -13.364 1.00 91.50 176 VAL A O 1
ATOM 1256 N N . TYR A 1 177 ? 0.133 5.284 -14.212 1.00 89.75 177 TYR A N 1
ATOM 1257 C CA . TYR A 1 177 ? 0.856 5.661 -15.418 1.00 89.75 177 TYR A CA 1
ATOM 1258 C C . TYR A 1 177 ? 0.360 4.831 -16.596 1.00 89.75 177 TYR A C 1
ATOM 1260 O O . TYR A 1 177 ? 0.345 3.600 -16.545 1.00 89.75 177 TYR A O 1
ATOM 1268 N N . ASN A 1 178 ? -0.048 5.521 -17.662 1.00 89.81 178 ASN A N 1
ATOM 1269 C CA . ASN A 1 178 ? -0.704 4.911 -18.814 1.00 89.81 178 ASN A CA 1
ATOM 1270 C C . ASN A 1 178 ? -1.938 4.080 -18.384 1.00 89.81 178 ASN A C 1
ATOM 1272 O O . ASN A 1 178 ? -2.766 4.565 -17.613 1.00 89.81 178 ASN A O 1
ATOM 1276 N N . THR A 1 179 ? -2.072 2.838 -18.853 1.00 83.25 179 THR A N 1
ATOM 1277 C CA . THR A 1 179 ? -3.151 1.912 -18.474 1.00 83.25 179 THR A CA 1
ATOM 1278 C C . THR A 1 179 ? -2.885 1.164 -17.167 1.00 83.25 179 THR A C 1
ATOM 1280 O O . THR A 1 179 ? -3.732 0.387 -16.727 1.00 83.25 179 THR A O 1
ATOM 1283 N N . TYR A 1 180 ? -1.723 1.363 -16.538 1.00 83.62 180 TYR A N 1
ATOM 1284 C CA . TYR A 1 180 ? -1.341 0.641 -15.333 1.00 83.62 180 TYR A CA 1
ATOM 1285 C C . TYR A 1 180 ? -1.741 1.423 -14.081 1.00 83.62 180 TYR A C 1
ATOM 1287 O O . TYR A 1 180 ? -1.433 2.607 -13.921 1.00 83.62 180 TYR A O 1
ATOM 1295 N N . GLY A 1 181 ? -2.426 0.742 -13.163 1.00 82.50 181 GLY A N 1
ATOM 1296 C CA . GLY A 1 181 ? -2.773 1.313 -11.868 1.00 82.50 181 GLY A CA 1
ATOM 1297 C C . GLY A 1 181 ? -1.539 1.586 -11.001 1.00 82.50 181 GLY A C 1
ATOM 1298 O O . GLY A 1 181 ? -0.435 1.097 -11.264 1.00 82.50 181 GLY A O 1
ATOM 1299 N N . SER A 1 182 ? -1.725 2.365 -9.936 1.00 95.44 182 SER A N 1
ATOM 1300 C CA . SER A 1 182 ? -0.638 2.627 -8.997 1.00 95.44 182 SER A CA 1
ATOM 1301 C C . SER A 1 182 ? -0.299 1.398 -8.162 1.00 95.44 182 SER A C 1
ATOM 1303 O O . SER A 1 182 ? -1.174 0.561 -7.901 1.00 95.44 182 SER A O 1
ATOM 1305 N N . VAL A 1 183 ? 0.960 1.302 -7.723 1.00 94.94 183 VAL A N 1
ATOM 1306 C CA . VAL A 1 183 ? 1.465 0.162 -6.939 1.00 94.94 183 VAL A CA 1
ATOM 1307 C C . VAL A 1 183 ? 0.636 -0.027 -5.668 1.00 94.94 183 VAL A C 1
ATOM 1309 O O . VAL A 1 183 ? 0.081 -1.103 -5.445 1.00 94.94 183 VAL A O 1
ATOM 1312 N N . LEU A 1 184 ? 0.451 1.038 -4.880 1.00 95.31 184 LEU A N 1
ATOM 1313 C CA . LEU A 1 184 ? -0.320 0.975 -3.637 1.00 95.31 184 LEU A CA 1
ATOM 1314 C C . LEU A 1 184 ? -1.781 0.567 -3.877 1.00 95.31 184 LEU A C 1
ATOM 1316 O O . LEU A 1 184 ? -2.315 -0.310 -3.193 1.00 95.31 184 LEU A O 1
ATOM 1320 N N . ARG A 1 185 ? -2.466 1.222 -4.824 1.00 88.00 185 ARG A N 1
ATOM 1321 C CA . ARG A 1 185 ? -3.909 1.006 -5.000 1.00 88.00 185 ARG A CA 1
ATOM 1322 C C . ARG A 1 185 ? -4.211 -0.370 -5.572 1.00 88.00 185 ARG A C 1
ATOM 1324 O O . ARG A 1 185 ? -5.177 -0.982 -5.124 1.00 88.00 185 ARG A O 1
ATOM 1331 N N . SER A 1 186 ? -3.374 -0.850 -6.488 1.00 84.44 186 SER A N 1
ATOM 1332 C CA . SER A 1 186 ? -3.707 -1.998 -7.338 1.00 84.44 186 SER A CA 1
ATOM 1333 C C . SER A 1 186 ? -2.965 -3.281 -6.964 1.00 84.44 186 SER A C 1
ATOM 1335 O O . SER A 1 186 ? -3.455 -4.353 -7.293 1.00 84.44 186 SER A O 1
ATOM 1337 N N . TYR A 1 187 ? -1.818 -3.190 -6.279 1.00 85.00 187 TYR A N 1
ATOM 1338 C CA . TYR A 1 187 ? -0.924 -4.340 -6.072 1.00 85.00 187 TYR A CA 1
ATOM 1339 C C . TYR A 1 187 ? -0.503 -4.571 -4.614 1.00 85.00 187 TYR A C 1
ATOM 1341 O O . TYR A 1 187 ? 0.176 -5.553 -4.329 1.00 85.00 187 TYR A O 1
ATOM 1349 N N . VAL A 1 188 ? -0.896 -3.697 -3.683 1.00 87.75 188 VAL A N 1
ATOM 1350 C CA . VAL A 1 188 ? -0.697 -3.908 -2.240 1.00 87.75 188 VAL A CA 1
ATOM 1351 C C . VAL A 1 188 ? -2.048 -4.132 -1.588 1.00 87.75 188 VAL A C 1
ATOM 1353 O O . VAL A 1 188 ? -2.905 -3.250 -1.639 1.00 87.75 188 VAL A O 1
ATOM 1356 N N . ASP A 1 189 ? -2.248 -5.288 -0.968 1.00 82.62 189 ASP A N 1
ATOM 1357 C CA . ASP A 1 189 ? -3.485 -5.587 -0.251 1.00 82.62 189 ASP A CA 1
ATOM 1358 C C . ASP A 1 189 ? -3.398 -5.120 1.207 1.00 82.62 189 ASP A C 1
ATOM 1360 O O . ASP A 1 189 ? -2.411 -5.352 1.904 1.00 82.62 189 ASP A O 1
ATOM 1364 N N . THR A 1 190 ? -4.411 -4.387 1.655 1.00 83.62 190 THR A N 1
ATOM 1365 C CA . THR A 1 190 ? -4.522 -3.900 3.030 1.00 83.62 190 THR A CA 1
ATOM 1366 C C . THR A 1 190 ? -5.951 -3.458 3.303 1.00 83.62 190 THR A C 1
ATOM 1368 O O . THR A 1 190 ? -6.620 -2.894 2.436 1.00 83.62 190 THR A O 1
ATOM 1371 N N . THR A 1 191 ? -6.396 -3.645 4.544 1.00 80.62 191 THR A N 1
ATOM 1372 C CA . THR A 1 191 ? -7.690 -3.141 5.018 1.00 80.62 191 THR A CA 1
ATOM 1373 C C . THR A 1 191 ? -7.659 -1.646 5.348 1.00 80.62 191 THR A C 1
ATOM 1375 O O . THR A 1 191 ? -8.694 -1.066 5.672 1.00 80.62 191 THR A O 1
ATOM 1378 N N . LEU A 1 192 ? -6.480 -1.014 5.332 1.00 85.25 192 LEU A N 1
ATOM 1379 C CA . LEU A 1 192 ? -6.328 0.410 5.615 1.00 85.25 192 LEU A CA 1
ATOM 1380 C C . LEU A 1 192 ? -6.807 1.264 4.439 1.00 85.25 192 LEU A C 1
ATOM 1382 O O . LEU A 1 192 ? -6.644 0.907 3.271 1.00 85.25 192 LEU A O 1
ATOM 1386 N N . ALA A 1 193 ? -7.320 2.458 4.743 1.00 87.56 193 ALA A N 1
ATOM 1387 C CA . ALA A 1 193 ? -7.618 3.442 3.709 1.00 87.56 193 ALA A CA 1
ATOM 1388 C C . ALA A 1 193 ? -6.327 3.821 2.963 1.00 87.56 193 ALA A C 1
ATOM 1390 O O . ALA A 1 193 ? -5.339 4.204 3.586 1.00 87.56 193 ALA A O 1
ATOM 1391 N N . LYS A 1 194 ? -6.316 3.727 1.632 1.00 91.12 194 LYS A N 1
ATOM 1392 C CA . LYS A 1 194 ? -5.116 3.983 0.821 1.00 91.12 194 LYS A CA 1
ATOM 1393 C C . LYS A 1 194 ? -5.056 5.444 0.378 1.00 91.12 194 LYS A C 1
ATOM 1395 O O . LYS A 1 194 ? -5.926 5.903 -0.359 1.00 91.12 194 LYS A O 1
ATOM 1400 N N . THR A 1 195 ? -3.997 6.150 0.763 1.00 95.69 195 THR A N 1
ATOM 1401 C CA . THR A 1 195 ? -3.683 7.501 0.285 1.00 95.69 195 THR A CA 1
ATOM 1402 C C . THR A 1 195 ? -2.406 7.467 -0.543 1.00 95.69 195 THR A C 1
ATOM 1404 O O . THR A 1 195 ? -1.295 7.439 -0.023 1.00 95.69 195 THR A O 1
ATOM 1407 N N . ASP A 1 196 ? -2.579 7.479 -1.857 1.00 97.12 196 ASP A N 1
ATOM 1408 C CA . ASP A 1 196 ? -1.472 7.498 -2.805 1.00 97.12 196 ASP A CA 1
ATOM 1409 C C . ASP A 1 196 ? -1.146 8.934 -3.219 1.00 97.12 196 ASP A C 1
ATOM 1411 O O . ASP A 1 196 ? -1.985 9.596 -3.836 1.00 97.12 196 ASP A O 1
ATOM 1415 N N . LEU A 1 197 ? 0.045 9.405 -2.850 1.00 97.94 197 LEU A N 1
ATOM 1416 C CA . LEU A 1 197 ? 0.572 10.721 -3.214 1.00 97.94 197 LEU A CA 1
ATOM 1417 C C . LEU A 1 197 ? 1.581 10.643 -4.370 1.00 97.94 197 LEU A C 1
ATOM 1419 O O . LEU A 1 197 ? 2.171 11.661 -4.741 1.00 97.94 197 LEU A O 1
ATOM 1423 N N . ALA A 1 198 ? 1.800 9.456 -4.942 1.00 98.31 198 ALA A N 1
ATOM 1424 C CA . ALA A 1 198 ? 2.681 9.315 -6.085 1.00 98.31 198 ALA A CA 1
ATOM 1425 C C . ALA A 1 198 ? 2.110 10.054 -7.303 1.00 98.31 198 ALA A C 1
ATOM 1427 O O . ALA A 1 198 ? 0.922 9.958 -7.617 1.00 98.31 198 ALA A O 1
ATOM 1428 N N . VAL A 1 199 ? 2.971 10.790 -8.005 1.00 98.06 199 VAL A N 1
ATOM 1429 C CA . VAL A 1 199 ? 2.595 11.580 -9.185 1.00 98.06 199 VAL A CA 1
ATOM 1430 C C . VAL A 1 199 ? 3.670 11.421 -10.250 1.00 98.06 199 VAL A C 1
ATOM 1432 O O . VAL A 1 199 ? 4.859 11.574 -9.974 1.00 98.06 199 VAL A O 1
ATOM 1435 N N . ALA A 1 200 ? 3.247 11.131 -11.480 1.00 98.00 200 ALA A N 1
ATOM 1436 C CA . ALA A 1 200 ? 4.150 10.987 -12.612 1.00 98.00 200 ALA A CA 1
ATOM 1437 C C . ALA A 1 200 ? 4.992 12.255 -12.834 1.00 98.00 200 ALA A C 1
ATOM 1439 O O . ALA A 1 200 ? 4.462 13.364 -12.853 1.00 98.00 200 ALA A O 1
ATOM 1440 N N . GLY A 1 201 ? 6.304 12.078 -13.009 1.00 97.25 201 GLY A N 1
ATOM 1441 C CA . GLY A 1 201 ? 7.251 13.177 -13.222 1.00 97.25 201 GLY A CA 1
ATOM 1442 C C . GLY A 1 201 ? 7.691 13.926 -11.959 1.00 97.25 201 GLY A C 1
ATOM 1443 O O . GLY A 1 201 ? 8.555 14.794 -12.063 1.00 97.25 201 GLY A O 1
ATOM 1444 N N . ASN A 1 202 ? 7.153 13.605 -10.775 1.00 98.50 202 ASN A N 1
ATOM 1445 C CA . ASN A 1 202 ? 7.578 14.288 -9.556 1.00 98.50 202 ASN A CA 1
ATOM 1446 C C . ASN A 1 202 ? 9.022 13.943 -9.166 1.00 98.50 202 ASN A C 1
ATOM 1448 O O . ASN A 1 202 ? 9.451 12.790 -9.233 1.00 98.50 202 ASN A O 1
ATOM 1452 N N . THR A 1 203 ? 9.727 14.961 -8.684 1.00 98.69 203 THR A N 1
ATOM 1453 C CA . THR A 1 203 ? 11.006 14.855 -7.976 1.00 98.69 203 THR A CA 1
ATOM 1454 C C . THR A 1 203 ? 10.812 14.561 -6.486 1.00 98.69 203 THR A C 1
ATOM 1456 O O . THR A 1 203 ? 9.707 14.694 -5.946 1.00 98.69 203 THR A O 1
ATOM 1459 N N . ILE A 1 204 ? 11.898 14.238 -5.780 1.00 98.81 204 ILE A N 1
ATOM 1460 C CA . ILE A 1 204 ? 11.931 14.099 -4.313 1.00 98.81 204 ILE A CA 1
ATOM 1461 C C . ILE A 1 204 ? 11.401 15.368 -3.631 1.00 98.81 204 ILE A C 1
ATOM 1463 O O . ILE A 1 204 ? 10.573 15.290 -2.721 1.00 98.81 204 ILE A O 1
ATOM 1467 N N . ALA A 1 205 ? 11.824 16.550 -4.093 1.00 98.44 205 ALA A N 1
ATOM 1468 C CA . ALA A 1 205 ? 11.389 17.828 -3.529 1.00 98.44 205 ALA A CA 1
ATOM 1469 C C . ALA A 1 205 ? 9.878 18.065 -3.710 1.00 98.44 205 ALA A C 1
ATOM 1471 O O . ALA A 1 205 ? 9.206 18.543 -2.794 1.00 98.44 205 ALA A O 1
ATOM 1472 N N . GLN A 1 206 ? 9.319 17.690 -4.863 1.00 98.56 206 GLN A N 1
ATOM 1473 C CA . GLN A 1 206 ? 7.877 17.787 -5.111 1.00 98.56 206 GLN A CA 1
ATOM 1474 C C . GLN A 1 206 ? 7.082 16.769 -4.284 1.00 98.56 206 GLN A C 1
ATOM 1476 O O . GLN A 1 206 ? 6.028 17.114 -3.751 1.00 98.56 206 GLN A O 1
ATOM 1481 N N . GLN A 1 207 ? 7.595 15.546 -4.104 1.00 98.69 207 GLN A N 1
ATOM 1482 C CA . GLN A 1 207 ? 6.991 14.562 -3.198 1.00 98.69 207 GLN A CA 1
ATOM 1483 C C . GLN A 1 207 ? 7.029 15.026 -1.737 1.00 98.69 207 GLN A C 1
ATOM 1485 O O . GLN A 1 207 ? 6.055 14.833 -1.009 1.00 98.69 207 GLN A O 1
ATOM 1490 N N . ARG A 1 208 ? 8.089 15.728 -1.316 1.00 98.56 208 ARG A N 1
ATOM 1491 C CA . ARG A 1 208 ? 8.124 16.386 -0.004 1.00 98.56 208 ARG A CA 1
ATOM 1492 C C . ARG A 1 208 ? 7.027 17.438 0.130 1.00 98.56 208 ARG A C 1
ATOM 1494 O O . ARG A 1 208 ? 6.295 17.418 1.113 1.00 98.56 208 ARG A O 1
ATOM 1501 N N . ALA A 1 209 ? 6.861 18.309 -0.864 1.00 98.38 209 ALA A N 1
ATOM 1502 C CA . ALA A 1 209 ? 5.796 19.310 -0.844 1.00 98.38 209 ALA A CA 1
ATOM 1503 C C . ALA A 1 209 ? 4.393 18.666 -0.791 1.00 98.38 209 ALA A C 1
ATOM 1505 O O . ALA A 1 209 ? 3.525 19.135 -0.055 1.00 98.38 209 ALA A O 1
ATOM 1506 N N . ALA A 1 210 ? 4.175 17.563 -1.517 1.00 98.12 210 ALA A N 1
ATOM 1507 C CA . ALA A 1 210 ? 2.923 16.806 -1.472 1.00 98.12 210 ALA A CA 1
ATOM 1508 C C . ALA A 1 210 ? 2.669 16.185 -0.086 1.00 98.12 210 ALA A C 1
ATOM 1510 O O . ALA A 1 210 ? 1.558 16.275 0.445 1.00 98.12 210 ALA A O 1
ATOM 1511 N N . LEU A 1 211 ? 3.702 15.603 0.532 1.00 98.19 211 LEU A N 1
ATOM 1512 C CA . LEU A 1 211 ? 3.643 15.104 1.902 1.00 98.19 211 LEU A CA 1
ATOM 1513 C C . LEU A 1 211 ? 3.306 16.232 2.885 1.00 98.19 211 LEU A C 1
ATOM 1515 O O . LEU A 1 211 ? 2.397 16.069 3.699 1.00 98.19 211 LEU A O 1
ATOM 1519 N N . ASP A 1 212 ? 3.978 17.380 2.788 1.00 97.56 212 ASP A N 1
ATOM 1520 C CA . ASP A 1 212 ? 3.770 18.553 3.645 1.00 97.56 212 ASP A CA 1
ATOM 1521 C C . ASP A 1 212 ? 2.360 19.150 3.489 1.00 97.56 212 ASP A C 1
ATOM 1523 O O . ASP A 1 212 ? 1.782 19.613 4.475 1.00 97.56 212 ASP A O 1
ATOM 1527 N N . ALA A 1 213 ? 1.746 19.037 2.310 1.00 96.38 213 ALA A N 1
ATOM 1528 C CA . ALA A 1 213 ? 0.364 19.453 2.064 1.00 96.38 213 ALA A CA 1
ATOM 1529 C C . ALA A 1 213 ? -0.695 18.431 2.532 1.00 96.38 213 ALA A C 1
ATOM 1531 O O . ALA A 1 213 ? -1.841 18.800 2.782 1.00 96.38 213 ALA A O 1
ATOM 1532 N N . SER A 1 214 ? -0.343 17.149 2.672 1.00 94.56 214 SER A N 1
ATOM 1533 C CA . SER A 1 214 ? -1.309 16.089 2.995 1.00 94.56 214 SER A CA 1
ATOM 1534 C C . SER A 1 214 ? -1.723 16.088 4.470 1.00 94.56 214 SER A C 1
ATOM 1536 O O . SER A 1 214 ? -0.887 15.912 5.358 1.00 94.56 214 SER A O 1
ATOM 1538 N N . SER A 1 215 ? -3.018 16.224 4.758 1.00 89.88 215 SER A N 1
ATOM 1539 C CA . SER A 1 215 ? -3.563 16.023 6.112 1.00 89.88 215 SER A CA 1
ATOM 1540 C C . SER A 1 215 ? -3.613 14.543 6.513 1.00 89.88 215 SER A C 1
ATOM 1542 O O . SER A 1 215 ? -3.500 14.222 7.694 1.00 89.88 215 SER A O 1
ATOM 1544 N N . ALA A 1 216 ? -3.701 13.630 5.540 1.00 89.81 216 ALA A N 1
ATOM 1545 C CA . ALA A 1 216 ? -3.785 12.189 5.784 1.00 89.81 216 ALA A CA 1
ATOM 1546 C C . ALA A 1 216 ? -2.516 11.612 6.437 1.00 89.81 216 ALA A C 1
ATOM 1548 O O . ALA A 1 216 ? -2.603 10.633 7.177 1.00 89.81 216 ALA A O 1
ATOM 1549 N N . ALA A 1 217 ? -1.355 12.248 6.232 1.00 93.69 217 ALA A N 1
ATOM 1550 C CA . ALA A 1 217 ? -0.076 11.792 6.779 1.00 93.69 217 ALA A CA 1
ATOM 1551 C C . ALA A 1 217 ? -0.087 11.633 8.308 1.00 93.69 217 ALA A C 1
ATOM 1553 O O . ALA A 1 217 ? 0.509 10.693 8.828 1.00 93.69 217 ALA A O 1
ATOM 1554 N N . ALA A 1 218 ? -0.824 12.480 9.032 1.00 89.94 218 ALA A N 1
ATOM 1555 C CA . ALA A 1 218 ? -0.929 12.387 10.490 1.00 89.94 218 ALA A CA 1
ATOM 1556 C C . ALA A 1 218 ? -1.671 11.122 10.973 1.00 89.94 218 ALA A C 1
ATOM 1558 O O . ALA A 1 218 ? -1.485 10.699 12.115 1.00 89.94 218 ALA A O 1
ATOM 1559 N N . GLY A 1 219 ? -2.512 10.523 10.122 1.00 86.88 219 GLY A N 1
ATOM 1560 C CA . GLY A 1 219 ? -3.251 9.284 10.390 1.00 86.88 219 GLY A CA 1
ATOM 1561 C C . GLY A 1 219 ? -2.659 8.040 9.728 1.00 86.88 219 GLY A C 1
ATOM 1562 O O . GLY A 1 219 ? -3.242 6.959 9.828 1.00 86.88 219 GLY A O 1
ATOM 1563 N N . ALA A 1 220 ? -1.533 8.171 9.026 1.00 93.88 220 ALA A N 1
ATOM 1564 C CA . ALA A 1 220 ? -0.910 7.048 8.346 1.00 93.88 220 ALA A CA 1
ATOM 1565 C C . ALA A 1 220 ? -0.255 6.092 9.350 1.00 93.88 220 ALA A C 1
ATOM 1567 O O . ALA A 1 220 ? 0.544 6.502 10.194 1.00 93.88 220 ALA A O 1
ATOM 1568 N N . VAL A 1 221 ? -0.587 4.806 9.241 1.00 94.38 221 VAL A N 1
ATOM 1569 C CA . VAL A 1 221 ? 0.036 3.715 10.006 1.00 94.38 221 VAL A CA 1
ATOM 1570 C C . VAL A 1 221 ? 1.360 3.324 9.370 1.00 94.38 221 VAL A C 1
ATOM 1572 O O . VAL A 1 221 ? 2.310 2.977 10.072 1.00 94.38 221 VAL A O 1
ATOM 1575 N N . TRP A 1 222 ? 1.441 3.403 8.044 1.00 97.31 222 TRP A N 1
ATOM 1576 C CA . TRP A 1 222 ? 2.676 3.178 7.319 1.00 97.31 222 TRP A CA 1
ATOM 1577 C C . TRP A 1 222 ? 2.759 3.986 6.026 1.00 97.31 222 TRP A C 1
ATOM 1579 O O . TRP A 1 222 ? 1.747 4.391 5.452 1.00 97.31 222 TRP A O 1
ATOM 1589 N N . LEU A 1 223 ? 3.994 4.202 5.583 1.00 98.44 223 LEU A N 1
ATOM 1590 C CA . LEU A 1 223 ? 4.370 4.909 4.369 1.00 98.44 223 LEU A CA 1
ATOM 1591 C C . LEU A 1 223 ? 5.474 4.132 3.646 1.00 98.44 223 LEU A C 1
ATOM 1593 O O . LEU A 1 223 ? 6.484 3.786 4.260 1.00 98.44 223 LEU A O 1
ATOM 1597 N N . VAL A 1 224 ? 5.313 3.927 2.339 1.00 98.75 224 VAL A N 1
ATOM 1598 C CA . VAL A 1 224 ? 6.394 3.466 1.457 1.00 98.75 224 VAL A CA 1
ATOM 1599 C C . VAL A 1 224 ? 6.849 4.604 0.542 1.00 98.75 224 VAL A C 1
ATOM 1601 O O . VAL A 1 224 ? 6.026 5.299 -0.053 1.00 98.75 224 VAL A O 1
ATOM 1604 N N . ILE A 1 225 ? 8.164 4.798 0.436 1.00 98.88 225 ILE A N 1
ATOM 1605 C CA . ILE A 1 225 ? 8.794 5.838 -0.384 1.00 98.88 225 ILE A CA 1
ATOM 1606 C C . ILE A 1 225 ? 9.605 5.169 -1.498 1.00 98.88 225 ILE A C 1
ATOM 1608 O O . ILE A 1 225 ? 10.551 4.437 -1.204 1.00 98.88 225 ILE A O 1
ATOM 1612 N N . GLN A 1 226 ? 9.251 5.439 -2.757 1.00 98.75 226 GLN A N 1
ATOM 1613 C CA . GLN A 1 226 ? 10.052 5.103 -3.941 1.00 98.75 226 GLN A CA 1
ATOM 1614 C C . GLN A 1 226 ? 9.973 6.258 -4.944 1.00 98.75 226 GLN A C 1
ATOM 1616 O O . GLN A 1 226 ? 9.082 6.309 -5.788 1.00 98.75 226 GLN A O 1
ATOM 1621 N N . VAL A 1 227 ? 10.893 7.210 -4.821 1.00 98.81 227 VAL A N 1
ATOM 1622 C CA . VAL A 1 227 ? 10.987 8.391 -5.689 1.00 98.81 227 VAL A CA 1
ATOM 1623 C C . VAL A 1 227 ? 12.448 8.735 -5.923 1.00 98.81 227 VAL A C 1
ATOM 1625 O O . VAL A 1 227 ? 13.276 8.586 -5.024 1.00 98.81 227 VAL A O 1
ATOM 1628 N N . GLY A 1 228 ? 12.755 9.221 -7.119 1.00 98.50 228 GLY A N 1
ATOM 1629 C CA . GLY A 1 228 ? 14.060 9.806 -7.413 1.00 98.50 228 GLY A CA 1
ATOM 1630 C C . GLY A 1 228 ? 14.466 9.699 -8.871 1.00 98.50 228 GLY A C 1
ATOM 1631 O O . GLY A 1 228 ? 15.450 10.325 -9.245 1.00 98.50 228 GLY A O 1
ATOM 1632 N N . HIS A 1 229 ? 13.714 8.971 -9.708 1.00 98.38 229 HIS A N 1
ATOM 1633 C CA . HIS A 1 229 ? 14.032 8.831 -11.132 1.00 98.38 229 HIS A CA 1
ATOM 1634 C C . HIS A 1 229 ? 14.157 10.187 -11.832 1.00 98.38 229 HIS A C 1
ATOM 1636 O O . HIS A 1 229 ? 15.065 10.388 -12.629 1.00 98.38 229 HIS A O 1
ATOM 1642 N N . ASN A 1 230 ? 13.303 11.151 -11.474 1.00 98.25 230 ASN A N 1
ATOM 1643 C CA . ASN A 1 230 ? 13.292 12.492 -12.070 1.00 98.25 230 ASN A CA 1
ATOM 1644 C C . ASN A 1 230 ? 14.366 13.444 -11.508 1.00 98.25 230 ASN A C 1
ATOM 1646 O O . ASN A 1 230 ? 14.439 14.594 -11.935 1.00 98.25 230 ASN A O 1
ATOM 1650 N N . ASP A 1 231 ? 15.196 12.992 -10.566 1.00 98.38 231 ASP A N 1
ATOM 1651 C CA . ASP A 1 231 ? 16.240 13.795 -9.919 1.00 98.38 231 ASP A CA 1
ATOM 1652 C C . ASP A 1 231 ? 17.660 13.450 -10.399 1.00 98.38 231 ASP A C 1
ATOM 1654 O O . ASP A 1 231 ? 18.636 14.008 -9.898 1.00 98.38 231 ASP A O 1
ATOM 1658 N N . LEU A 1 232 ? 17.792 12.525 -11.354 1.00 97.88 232 LEU A N 1
ATOM 1659 C CA . LEU A 1 232 ? 19.071 11.921 -11.735 1.00 97.88 232 LEU A CA 1
ATOM 1660 C C . LEU A 1 232 ? 19.882 12.728 -12.756 1.00 97.88 232 LEU A C 1
ATOM 1662 O O . LEU A 1 232 ? 20.901 12.236 -13.232 1.00 97.88 232 LEU A O 1
ATOM 1666 N N . ASP A 1 233 ? 19.484 13.955 -13.097 1.00 95.94 233 ASP A N 1
ATOM 1667 C CA . ASP A 1 233 ? 20.300 14.823 -13.951 1.00 95.94 233 ASP A CA 1
ATOM 1668 C C . ASP A 1 233 ? 21.532 15.327 -13.178 1.00 95.94 233 ASP A C 1
ATOM 1670 O O . ASP A 1 233 ? 21.454 16.239 -12.345 1.00 95.94 233 ASP A O 1
ATOM 1674 N N . SER A 1 234 ? 22.684 14.730 -13.486 1.00 92.00 234 SER A N 1
ATOM 1675 C CA . SER A 1 234 ? 23.976 15.020 -12.859 1.00 92.00 234 SER A CA 1
ATOM 1676 C C . SER A 1 234 ? 24.483 16.437 -13.133 1.00 92.00 234 SER A C 1
ATOM 1678 O O . SER A 1 234 ? 25.356 16.929 -12.416 1.00 92.00 234 SER A O 1
ATOM 1680 N N . THR A 1 235 ? 23.923 17.127 -14.132 1.00 92.94 235 THR A N 1
ATOM 1681 C CA . THR A 1 235 ? 24.253 18.526 -14.431 1.00 92.94 235 THR A CA 1
ATOM 1682 C C . THR A 1 235 ? 23.507 19.512 -13.530 1.00 92.94 235 THR A C 1
ATOM 1684 O O . THR A 1 235 ? 23.936 20.658 -13.385 1.00 92.94 235 THR A O 1
ATOM 1687 N N . LEU A 1 236 ? 22.414 19.068 -12.894 1.00 94.19 236 LEU A N 1
ATOM 1688 C CA . LEU A 1 236 ? 21.565 19.895 -12.034 1.00 94.19 236 LEU A CA 1
ATOM 1689 C C . LEU A 1 236 ? 21.857 19.703 -10.544 1.00 94.19 236 LEU A C 1
ATOM 1691 O O . LEU A 1 236 ? 21.703 20.649 -9.769 1.00 94.19 236 LEU A O 1
ATOM 1695 N N . LYS A 1 237 ? 22.265 18.500 -10.123 1.00 96.19 237 LYS A N 1
ATOM 1696 C CA . LYS A 1 237 ? 22.612 18.213 -8.724 1.00 96.19 237 LYS A CA 1
ATOM 1697 C C . LYS A 1 237 ? 23.657 17.107 -8.589 1.00 96.19 237 LYS A C 1
ATOM 1699 O O . LYS A 1 237 ? 23.717 16.180 -9.386 1.00 96.19 237 LYS A O 1
ATOM 1704 N N . SER A 1 238 ? 24.458 17.184 -7.529 1.00 97.75 238 SER A N 1
ATOM 1705 C CA . SER A 1 238 ? 25.391 16.118 -7.140 1.00 97.75 238 SER A CA 1
ATOM 1706 C C . SER A 1 238 ? 24.678 14.941 -6.463 1.00 97.75 238 SER A C 1
ATOM 1708 O O . SER A 1 238 ? 23.623 15.110 -5.846 1.00 97.75 238 SER A O 1
ATOM 1710 N N . THR A 1 239 ? 25.302 13.757 -6.470 1.00 98.25 239 THR A N 1
ATOM 1711 C CA . THR A 1 239 ? 24.819 12.569 -5.739 1.00 98.25 239 THR A CA 1
ATOM 1712 C C . THR A 1 239 ? 24.576 12.850 -4.252 1.00 98.25 239 THR A C 1
ATOM 1714 O O . THR A 1 239 ? 23.578 12.412 -3.685 1.00 98.25 239 THR A O 1
ATOM 1717 N N . LEU A 1 240 ? 25.459 13.619 -3.601 1.00 98.12 240 LEU A N 1
ATOM 1718 C CA . LEU A 1 240 ? 25.306 13.945 -2.182 1.00 98.12 240 LEU A CA 1
ATOM 1719 C C . LEU A 1 240 ? 24.086 14.843 -1.931 1.00 98.12 240 LEU A C 1
ATOM 1721 O O . LEU A 1 240 ? 23.378 14.636 -0.946 1.00 98.12 240 LEU A O 1
ATOM 1725 N N . GLN A 1 241 ? 23.813 15.811 -2.816 1.00 98.25 241 GLN A N 1
ATOM 1726 C CA . GLN A 1 241 ? 22.602 16.637 -2.733 1.00 98.25 241 GLN A CA 1
ATOM 1727 C C . GLN A 1 241 ? 21.343 15.783 -2.905 1.00 98.25 241 GLN A C 1
ATOM 1729 O O . GLN A 1 241 ? 20.436 15.894 -2.087 1.00 98.25 241 GLN A O 1
ATOM 1734 N N . LEU A 1 242 ? 21.325 14.879 -3.890 1.00 98.56 242 LEU A N 1
ATOM 1735 C CA . LEU A 1 242 ? 20.227 13.932 -4.109 1.00 98.56 242 LEU A CA 1
ATOM 1736 C C . LEU A 1 242 ? 19.928 13.089 -2.855 1.00 98.56 242 LEU A C 1
ATOM 1738 O O . LEU A 1 242 ? 18.787 13.020 -2.399 1.00 98.56 242 LEU A O 1
ATOM 1742 N N . ILE A 1 243 ? 20.958 12.480 -2.262 1.00 98.75 243 ILE A N 1
ATOM 1743 C CA . ILE A 1 243 ? 20.820 11.657 -1.049 1.00 98.75 243 ILE A CA 1
ATOM 1744 C C . ILE A 1 243 ? 20.367 12.507 0.146 1.00 98.75 243 ILE A C 1
ATOM 1746 O O . ILE A 1 243 ? 19.538 12.063 0.940 1.00 98.75 243 ILE A O 1
ATOM 1750 N N . THR A 1 244 ? 20.866 13.741 0.262 1.00 98.38 244 THR A N 1
ATOM 1751 C CA . THR A 1 244 ? 20.460 14.681 1.319 1.00 98.38 244 THR A CA 1
ATOM 1752 C C . THR A 1 244 ? 18.988 15.075 1.185 1.00 98.38 244 THR A C 1
ATOM 1754 O O . THR A 1 244 ? 18.269 15.120 2.182 1.00 98.38 244 THR A O 1
ATOM 1757 N N . GLU A 1 245 ? 18.506 15.317 -0.035 1.00 98.62 245 GLU A N 1
ATOM 1758 C CA . GLU A 1 245 ? 17.089 15.588 -0.299 1.00 98.62 245 GLU A CA 1
ATOM 1759 C C . GLU A 1 245 ? 16.212 14.380 0.052 1.00 98.62 245 GLU A C 1
ATOM 1761 O O . GLU A 1 245 ? 15.176 14.547 0.700 1.00 98.62 245 GLU A O 1
ATOM 1766 N N . TYR A 1 246 ? 16.645 13.163 -0.296 1.00 98.81 246 TYR A N 1
ATOM 1767 C CA . TYR A 1 246 ? 15.928 11.940 0.074 1.00 98.81 246 TYR A CA 1
ATOM 1768 C C . TYR A 1 246 ? 15.881 11.752 1.598 1.00 98.81 246 TYR A C 1
ATOM 1770 O O . TYR A 1 246 ? 14.822 11.454 2.153 1.00 98.81 246 TYR A O 1
ATOM 1778 N N . GLN A 1 247 ? 16.997 11.974 2.303 1.00 98.75 247 GLN A N 1
ATOM 1779 C CA . GLN A 1 247 ? 17.022 11.940 3.769 1.00 98.75 247 GLN A CA 1
ATOM 1780 C C . GLN A 1 247 ? 16.065 12.985 4.361 1.00 98.75 247 GLN A C 1
ATOM 1782 O O . GLN A 1 247 ? 15.283 12.659 5.251 1.00 98.75 247 GLN A O 1
ATOM 1787 N N . SER A 1 248 ? 16.044 14.207 3.818 1.00 98.69 248 SER A N 1
ATOM 1788 C CA . SER A 1 248 ? 15.117 15.251 4.266 1.00 98.69 248 SER A CA 1
ATOM 1789 C C . SER A 1 248 ? 13.647 14.865 4.067 1.00 98.69 248 SER A C 1
ATOM 1791 O O . SER A 1 248 ? 12.814 15.250 4.890 1.00 98.69 248 SER A O 1
ATOM 1793 N N . LEU A 1 249 ? 13.313 14.116 3.010 1.00 98.81 249 LEU A N 1
ATOM 1794 C CA . LEU A 1 249 ? 11.966 13.579 2.807 1.00 98.81 249 LEU A CA 1
ATOM 1795 C C . LEU A 1 249 ? 11.594 12.559 3.894 1.00 98.81 249 LEU A C 1
ATOM 1797 O O . LEU A 1 249 ? 10.489 12.618 4.436 1.00 98.81 249 LEU A O 1
ATOM 1801 N N . VAL A 1 250 ? 12.514 11.655 4.246 1.00 98.81 250 VAL A N 1
ATOM 1802 C CA . VAL A 1 250 ? 12.307 10.681 5.332 1.00 98.81 250 VAL A CA 1
ATOM 1803 C C . VAL A 1 250 ? 12.122 11.385 6.677 1.00 98.81 250 VAL A C 1
ATOM 1805 O O . VAL A 1 250 ? 11.196 11.050 7.419 1.00 98.81 250 VAL A O 1
ATOM 1808 N N . ASP A 1 251 ? 12.943 12.391 6.974 1.00 98.56 251 ASP A N 1
ATOM 1809 C CA . ASP A 1 251 ? 12.853 13.160 8.219 1.00 98.56 251 ASP A CA 1
ATOM 1810 C C . ASP A 1 251 ? 11.517 13.915 8.315 1.00 98.56 251 ASP A C 1
ATOM 1812 O O . ASP A 1 251 ? 10.861 13.895 9.360 1.00 98.56 251 ASP A O 1
ATOM 1816 N N . ALA A 1 252 ? 11.064 14.520 7.208 1.00 98.44 252 ALA A N 1
ATOM 1817 C CA . ALA A 1 252 ? 9.761 15.180 7.130 1.00 98.44 252 ALA A CA 1
ATOM 1818 C C . ALA A 1 252 ? 8.607 14.192 7.367 1.00 98.44 252 ALA A C 1
ATOM 1820 O O . ALA A 1 252 ? 7.687 14.484 8.134 1.00 98.44 252 ALA A O 1
ATOM 1821 N N . ALA A 1 253 ? 8.675 12.995 6.778 1.00 98.31 253 ALA A N 1
ATOM 1822 C CA . ALA A 1 253 ? 7.689 11.944 7.014 1.00 98.31 253 ALA A CA 1
ATOM 1823 C C . ALA A 1 253 ? 7.660 11.505 8.479 1.00 98.31 253 ALA A C 1
ATOM 1825 O O . ALA A 1 253 ? 6.585 11.431 9.076 1.00 98.31 253 ALA A O 1
ATOM 1826 N N . ARG A 1 254 ? 8.828 11.293 9.095 1.00 98.00 254 ARG A N 1
ATOM 1827 C CA . ARG A 1 254 ? 8.924 10.908 10.507 1.00 98.00 254 ARG A CA 1
ATOM 1828 C C . ARG A 1 254 ? 8.350 11.968 11.442 1.00 98.00 254 ARG A C 1
ATOM 1830 O O . ARG A 1 254 ? 7.709 11.609 12.424 1.00 98.00 254 ARG A O 1
ATOM 1837 N N . ALA A 1 255 ? 8.570 13.246 11.138 1.00 96.44 255 ALA A N 1
ATOM 1838 C CA . ALA A 1 255 ? 8.034 14.358 11.918 1.00 96.44 255 ALA A CA 1
ATOM 1839 C C . ALA A 1 255 ? 6.512 14.513 11.767 1.00 96.44 255 ALA A C 1
ATOM 1841 O O . ALA A 1 2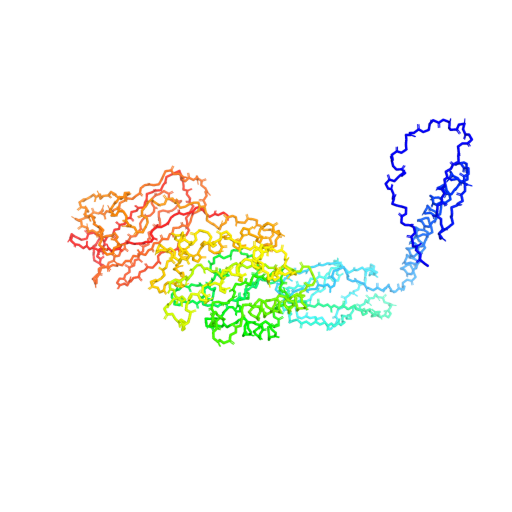55 ? 5.841 14.942 12.704 1.00 96.44 255 ALA A O 1
ATOM 1842 N N . LYS A 1 256 ? 5.969 14.187 10.588 1.00 94.75 256 LYS A N 1
ATOM 1843 C CA . LYS A 1 256 ? 4.559 14.414 10.263 1.00 94.75 256 LYS A CA 1
ATOM 1844 C C . LYS A 1 256 ? 3.636 13.255 10.642 1.00 94.75 256 LYS A C 1
ATOM 1846 O O . LYS A 1 256 ? 2.479 13.487 10.997 1.00 94.75 256 LYS A O 1
ATOM 1851 N N . MET A 1 257 ? 4.116 12.020 10.534 1.00 94.69 257 MET A N 1
ATOM 1852 C CA . MET A 1 257 ? 3.327 10.824 10.827 1.00 94.69 257 MET A CA 1
ATOM 1853 C C . MET A 1 257 ? 3.165 10.591 12.334 1.00 94.69 257 MET A C 1
ATOM 1855 O O . MET A 1 257 ? 3.935 11.090 13.156 1.00 94.69 257 MET A O 1
ATOM 1859 N N . ALA A 1 258 ? 2.152 9.808 12.712 1.00 88.62 258 ALA A N 1
ATOM 1860 C CA . ALA A 1 258 ? 1.920 9.461 14.109 1.00 88.62 258 ALA A CA 1
ATOM 1861 C C . ALA A 1 258 ? 3.119 8.699 14.721 1.00 88.62 258 ALA A C 1
ATOM 1863 O O . ALA A 1 258 ? 3.730 7.865 14.045 1.00 88.62 258 ALA A O 1
ATOM 1864 N N . PRO A 1 259 ? 3.429 8.905 16.019 1.00 89.06 259 PRO A N 1
ATOM 1865 C CA . PRO A 1 259 ? 4.423 8.093 16.713 1.00 89.06 259 PRO A CA 1
ATOM 1866 C C . PRO A 1 259 ? 4.126 6.595 16.570 1.00 89.06 259 PRO A C 1
ATOM 1868 O O . PRO A 1 259 ? 3.001 6.157 16.805 1.00 89.06 259 PRO A O 1
ATOM 1871 N N . GLY A 1 260 ? 5.138 5.816 16.181 1.00 90.94 260 GLY A N 1
ATOM 1872 C CA . GLY A 1 260 ? 5.019 4.373 15.946 1.00 90.94 260 GLY A CA 1
ATOM 1873 C C . GLY A 1 260 ? 4.629 3.969 14.519 1.00 90.94 260 GLY A C 1
ATOM 1874 O O . GLY A 1 260 ? 4.740 2.785 14.197 1.00 90.94 260 GLY A O 1
ATOM 1875 N N . ALA A 1 261 ? 4.240 4.917 13.656 1.00 95.50 261 ALA A N 1
ATOM 1876 C CA . ALA A 1 261 ? 4.002 4.637 12.243 1.00 95.50 261 ALA A CA 1
ATOM 1877 C C . ALA A 1 261 ? 5.274 4.130 11.543 1.00 95.50 261 ALA A C 1
ATOM 1879 O O . ALA A 1 261 ? 6.388 4.525 11.901 1.00 95.50 261 ALA A O 1
ATOM 1880 N N . LYS A 1 262 ? 5.115 3.259 10.542 1.00 98.06 262 LYS A N 1
ATOM 1881 C CA . LYS A 1 262 ? 6.237 2.627 9.835 1.00 98.06 262 LYS A CA 1
ATOM 1882 C C . LYS A 1 262 ? 6.595 3.348 8.550 1.00 98.06 262 LYS A C 1
ATOM 1884 O O . LYS A 1 262 ? 5.730 3.601 7.723 1.00 98.06 262 LYS A O 1
ATOM 1889 N N . ILE A 1 263 ? 7.876 3.641 8.359 1.00 98.69 263 ILE A N 1
ATOM 1890 C CA . ILE A 1 263 ? 8.384 4.256 7.128 1.00 98.69 263 ILE A CA 1
ATOM 1891 C C . ILE A 1 263 ? 9.327 3.276 6.454 1.00 98.69 263 ILE A C 1
ATOM 1893 O O . ILE A 1 263 ? 10.319 2.861 7.051 1.00 98.69 263 ILE A O 1
ATOM 1897 N N . LEU A 1 264 ? 9.031 2.914 5.213 1.00 98.75 264 LEU A N 1
ATOM 1898 C CA . LEU A 1 264 ? 9.862 2.035 4.409 1.00 98.75 264 LEU A CA 1
ATOM 1899 C C . LEU A 1 264 ? 10.419 2.813 3.220 1.00 98.75 264 LEU A C 1
ATOM 1901 O O . LEU A 1 264 ? 9.688 3.543 2.552 1.00 98.75 264 LEU A O 1
ATOM 1905 N N . ALA A 1 265 ? 11.707 2.633 2.940 1.00 98.75 265 ALA A N 1
ATOM 1906 C CA . ALA A 1 265 ? 12.330 3.138 1.720 1.00 98.75 265 ALA A CA 1
ATOM 1907 C C . ALA A 1 265 ? 12.560 1.982 0.743 1.00 98.75 265 ALA A C 1
ATOM 1909 O O . ALA A 1 265 ? 13.082 0.932 1.125 1.00 98.75 265 ALA A O 1
ATOM 1910 N N . ALA A 1 266 ? 12.176 2.174 -0.513 1.00 98.75 266 ALA A N 1
ATOM 1911 C CA . ALA A 1 266 ? 12.324 1.193 -1.575 1.00 98.75 266 ALA A CA 1
ATOM 1912 C C . ALA A 1 266 ? 13.322 1.686 -2.625 1.00 98.75 266 ALA A C 1
ATOM 1914 O O . ALA A 1 266 ? 13.360 2.874 -2.945 1.00 98.75 266 ALA A O 1
ATOM 1915 N N . LYS A 1 267 ? 14.141 0.771 -3.157 1.00 98.69 267 LYS A N 1
ATOM 1916 C CA . LYS A 1 267 ? 15.048 1.086 -4.270 1.00 98.69 267 LYS A CA 1
ATOM 1917 C C . LYS A 1 267 ? 14.267 1.595 -5.487 1.00 98.69 267 LYS A C 1
ATOM 1919 O O . LYS A 1 267 ? 13.197 1.071 -5.797 1.00 98.69 267 LYS A O 1
ATOM 1924 N N . LEU A 1 268 ? 14.849 2.547 -6.214 1.00 98.75 268 LEU A N 1
ATOM 1925 C CA . LEU A 1 268 ? 14.451 2.871 -7.583 1.00 98.75 268 LEU A CA 1
ATOM 1926 C C . LEU A 1 268 ? 14.612 1.636 -8.456 1.00 98.75 268 LEU A C 1
ATOM 1928 O O . LEU A 1 268 ? 15.609 0.928 -8.317 1.00 98.75 268 LEU A O 1
ATOM 1932 N N . THR A 1 269 ? 13.676 1.403 -9.366 1.00 98.62 269 THR A N 1
ATOM 1933 C CA . THR A 1 269 ? 13.753 0.301 -10.325 1.00 98.62 269 THR A CA 1
ATOM 1934 C C . THR A 1 269 ? 14.923 0.455 -11.307 1.00 98.62 269 THR A C 1
ATOM 1936 O O . THR A 1 269 ? 15.437 1.561 -11.500 1.00 98.62 269 THR A O 1
ATOM 1939 N N . PRO A 1 270 ? 15.425 -0.649 -11.891 1.00 98.75 270 PRO A N 1
ATOM 1940 C CA . PRO A 1 270 ? 16.499 -0.590 -12.881 1.00 98.75 270 PRO A CA 1
ATOM 1941 C C . PRO A 1 270 ? 16.050 0.196 -14.122 1.00 98.75 270 PRO A C 1
ATOM 1943 O O . PRO A 1 270 ? 15.015 -0.117 -14.693 1.00 98.75 270 PRO A O 1
ATOM 1946 N N . ALA A 1 271 ? 16.813 1.203 -14.556 1.00 98.50 271 ALA A N 1
ATOM 1947 C CA . ALA A 1 271 ? 16.450 2.045 -15.708 1.00 98.50 271 ALA A CA 1
ATOM 1948 C C . ALA A 1 271 ? 17.679 2.632 -16.435 1.00 98.50 271 ALA A C 1
ATOM 1950 O O . ALA A 1 271 ? 17.638 3.732 -16.989 1.00 98.50 271 ALA A O 1
ATOM 1951 N N . LYS A 1 272 ? 18.812 1.912 -16.435 1.00 98.44 272 LYS A N 1
ATOM 1952 C CA . LYS A 1 272 ? 20.078 2.391 -17.018 1.00 98.44 272 LYS A CA 1
ATOM 1953 C C . LYS A 1 272 ? 19.925 2.915 -18.451 1.00 98.44 272 LYS A C 1
ATOM 1955 O O . LYS A 1 272 ? 20.385 4.022 -18.726 1.00 98.44 272 LYS A O 1
ATOM 1960 N N . LEU A 1 273 ? 19.301 2.151 -19.354 1.00 98.06 273 LEU A N 1
ATOM 1961 C CA . LEU A 1 273 ? 19.091 2.572 -20.748 1.00 98.06 273 LEU A CA 1
ATOM 1962 C C . LEU A 1 273 ? 18.333 3.901 -20.849 1.00 98.06 273 LEU A C 1
ATOM 1964 O O . LEU A 1 273 ? 18.707 4.751 -21.659 1.00 98.06 273 LEU A O 1
ATOM 1968 N N . ARG A 1 274 ? 17.326 4.123 -19.994 1.00 97.69 274 ARG A N 1
ATOM 1969 C CA . ARG A 1 274 ? 16.623 5.405 -19.945 1.00 97.69 274 ARG A CA 1
ATOM 1970 C C . ARG A 1 274 ? 17.560 6.539 -19.555 1.00 97.69 274 ARG A C 1
ATOM 1972 O O . ARG A 1 274 ? 17.524 7.581 -20.201 1.00 97.69 274 ARG A O 1
ATOM 1979 N N . TYR A 1 275 ? 18.404 6.348 -18.543 1.00 98.06 275 TYR A N 1
ATOM 1980 C CA . TYR A 1 275 ? 19.334 7.391 -18.102 1.00 98.06 275 TYR A CA 1
ATOM 1981 C C . TYR A 1 275 ? 20.346 7.755 -19.191 1.00 98.06 275 TYR A C 1
ATOM 1983 O O . TYR A 1 275 ? 20.590 8.938 -19.414 1.00 98.06 275 TYR A O 1
ATOM 1991 N N . MET A 1 276 ? 20.869 6.754 -19.915 1.00 98.00 276 MET A N 1
ATOM 1992 C CA . MET A 1 276 ? 21.766 6.972 -21.060 1.00 98.00 276 MET A CA 1
ATOM 1993 C C . MET A 1 276 ? 21.125 7.811 -22.164 1.00 98.00 276 MET A C 1
ATOM 1995 O O . MET A 1 276 ? 21.812 8.592 -22.813 1.00 98.00 276 MET A O 1
ATOM 1999 N N . ALA A 1 277 ? 19.825 7.626 -22.398 1.00 97.44 277 ALA A N 1
ATOM 2000 C CA . ALA A 1 277 ? 19.108 8.305 -23.468 1.00 97.44 277 ALA A CA 1
ATOM 2001 C C . ALA A 1 277 ? 18.570 9.688 -23.063 1.00 97.44 277 ALA A C 1
ATOM 2003 O O . ALA A 1 277 ? 18.465 10.572 -23.910 1.00 97.44 277 ALA A O 1
ATOM 2004 N N . ALA A 1 278 ? 18.175 9.863 -21.800 1.00 95.75 278 ALA A N 1
ATOM 2005 C CA . ALA A 1 278 ? 17.432 11.038 -21.348 1.00 95.75 278 ALA A CA 1
ATOM 2006 C C . ALA A 1 278 ? 18.310 12.159 -20.775 1.00 95.75 278 ALA A C 1
ATOM 2008 O O . ALA A 1 278 ? 17.883 13.313 -20.813 1.00 95.75 278 ALA A O 1
ATOM 2009 N N . TYR A 1 279 ? 19.501 11.846 -20.251 1.00 96.06 279 TYR A N 1
ATOM 2010 C CA . TYR A 1 279 ? 20.351 12.824 -19.565 1.00 96.06 279 TYR A CA 1
ATOM 2011 C C . TYR A 1 279 ? 21.634 13.149 -20.341 1.00 96.06 279 TYR A C 1
ATOM 2013 O O . TYR A 1 279 ? 22.203 12.255 -20.971 1.00 96.06 279 TYR A O 1
ATOM 2021 N N . PRO A 1 280 ? 22.135 14.403 -20.270 1.00 94.75 280 PRO A N 1
ATOM 2022 C CA . PRO A 1 280 ? 23.357 14.813 -20.969 1.00 94.75 280 PRO A CA 1
ATOM 2023 C C . PRO A 1 280 ? 24.596 13.978 -20.613 1.00 94.75 280 PRO A C 1
ATOM 2025 O O . PRO A 1 280 ? 25.417 13.705 -21.486 1.00 94.75 280 PRO A O 1
ATOM 2028 N N . ASP A 1 281 ? 24.714 13.556 -19.351 1.00 96.94 281 ASP A N 1
ATOM 2029 C CA . ASP A 1 281 ? 25.728 12.608 -18.876 1.00 96.94 281 ASP A CA 1
ATOM 2030 C C . ASP A 1 281 ? 25.045 11.399 -18.232 1.00 96.94 281 ASP A C 1
ATOM 2032 O O . ASP A 1 281 ? 24.987 11.237 -17.009 1.00 96.94 281 ASP A O 1
ATOM 2036 N N . GLY A 1 282 ? 24.488 10.544 -19.088 1.00 97.12 282 GLY A N 1
ATOM 2037 C CA . GLY A 1 282 ? 23.761 9.361 -18.651 1.00 97.12 282 GLY A CA 1
ATOM 2038 C C . GLY A 1 282 ? 24.587 8.396 -17.795 1.00 97.12 282 GLY A C 1
ATOM 2039 O O . GLY A 1 282 ? 24.027 7.759 -16.903 1.00 97.12 282 GLY A O 1
ATOM 2040 N N . ALA A 1 283 ? 25.909 8.312 -18.002 1.00 97.94 283 ALA A N 1
ATOM 2041 C CA . ALA A 1 283 ? 26.809 7.490 -17.187 1.00 97.94 283 ALA A CA 1
ATOM 2042 C C . ALA A 1 283 ? 26.859 7.987 -15.738 1.00 97.94 283 ALA A C 1
ATOM 2044 O O . ALA A 1 283 ? 26.675 7.194 -14.809 1.00 97.94 283 ALA A O 1
ATOM 2045 N N . ALA A 1 284 ? 27.029 9.297 -15.545 1.00 97.94 284 ALA A N 1
ATOM 2046 C CA . ALA A 1 284 ? 26.955 9.904 -14.222 1.00 97.94 284 ALA A CA 1
ATOM 2047 C C . ALA A 1 284 ? 25.554 9.759 -13.602 1.00 97.94 284 ALA A C 1
ATOM 2049 O O . ALA A 1 284 ? 25.448 9.397 -12.431 1.00 97.94 284 ALA A O 1
ATOM 2050 N N . SER A 1 285 ? 24.481 9.946 -14.378 1.00 98.12 285 SER A N 1
ATOM 2051 C CA . SER A 1 285 ? 23.098 9.741 -13.917 1.00 98.12 285 SER A CA 1
ATOM 2052 C C . SER A 1 285 ? 22.825 8.304 -13.458 1.00 98.12 285 SER A C 1
ATOM 2054 O O . SER A 1 285 ? 22.186 8.080 -12.429 1.00 98.12 285 SER A O 1
ATOM 2056 N N . GLN A 1 286 ? 23.350 7.307 -14.175 1.00 98.12 286 GLN A N 1
ATOM 2057 C CA . GLN A 1 286 ? 23.266 5.910 -13.754 1.00 98.12 286 GLN A CA 1
ATOM 2058 C C . GLN A 1 286 ? 24.026 5.676 -12.446 1.00 98.12 286 GLN A C 1
ATOM 2060 O O . GLN A 1 286 ? 23.506 5.002 -11.555 1.00 98.12 286 GLN A O 1
ATOM 2065 N N . GLN A 1 287 ? 25.233 6.231 -12.313 1.00 98.38 287 GLN A N 1
ATOM 2066 C CA . GLN A 1 287 ? 26.006 6.107 -11.080 1.00 98.38 287 GLN A CA 1
ATOM 2067 C C . GLN A 1 287 ? 25.268 6.748 -9.894 1.00 98.38 287 GLN A C 1
ATOM 2069 O O . GLN A 1 287 ? 25.170 6.126 -8.839 1.00 98.38 287 GLN A O 1
ATOM 2074 N N . MET A 1 288 ? 24.649 7.919 -10.087 1.00 98.44 288 MET A N 1
ATOM 2075 C CA . MET A 1 288 ? 23.792 8.559 -9.080 1.00 98.44 288 MET A CA 1
ATOM 2076 C C . MET A 1 288 ? 22.644 7.651 -8.627 1.00 98.44 288 MET A C 1
ATOM 2078 O O . MET A 1 288 ? 22.394 7.534 -7.427 1.00 98.44 288 MET A O 1
ATOM 2082 N N . ALA A 1 289 ? 21.967 6.974 -9.560 1.00 98.50 289 ALA A N 1
ATOM 2083 C CA . ALA A 1 289 ? 20.887 6.044 -9.231 1.00 98.50 289 ALA A CA 1
ATOM 2084 C C . ALA A 1 289 ? 21.391 4.844 -8.413 1.00 98.50 289 ALA A C 1
ATOM 2086 O O . ALA A 1 289 ? 20.746 4.428 -7.448 1.00 98.50 289 ALA A O 1
ATOM 2087 N N . MET A 1 290 ? 22.559 4.299 -8.774 1.00 98.38 290 MET A N 1
ATOM 2088 C CA . MET A 1 290 ? 23.194 3.200 -8.042 1.00 98.38 290 MET A CA 1
ATOM 2089 C C . MET A 1 290 ? 23.597 3.618 -6.624 1.00 98.38 290 MET A C 1
ATOM 2091 O O . MET A 1 290 ? 23.328 2.877 -5.678 1.00 98.38 290 MET A O 1
ATOM 2095 N N . ASP A 1 291 ? 24.181 4.806 -6.466 1.00 98.62 291 ASP A N 1
ATOM 2096 C CA . ASP A 1 291 ? 24.589 5.349 -5.169 1.00 98.62 291 ASP A CA 1
ATOM 2097 C C . ASP A 1 291 ? 23.377 5.625 -4.266 1.00 98.62 291 ASP A C 1
ATOM 2099 O O . ASP A 1 291 ? 23.373 5.226 -3.099 1.00 98.62 291 ASP A O 1
ATOM 2103 N N . LEU A 1 292 ? 22.304 6.219 -4.805 1.00 98.69 292 LEU A N 1
ATOM 2104 C CA . LEU A 1 292 ? 21.054 6.412 -4.064 1.00 98.69 292 LEU A CA 1
ATOM 2105 C C . LEU A 1 292 ? 20.446 5.067 -3.636 1.00 98.69 292 LEU A C 1
ATOM 2107 O O . LEU A 1 292 ? 20.073 4.901 -2.474 1.00 98.69 292 LEU A O 1
ATOM 2111 N N . ASN A 1 293 ? 20.399 4.075 -4.531 1.00 98.75 293 ASN A N 1
ATOM 2112 C CA . ASN A 1 293 ? 19.914 2.732 -4.206 1.00 98.75 293 ASN A CA 1
ATOM 2113 C C . ASN A 1 293 ? 20.764 2.035 -3.134 1.00 98.75 293 ASN A C 1
ATOM 2115 O O . ASN A 1 293 ? 20.216 1.309 -2.299 1.00 98.75 293 ASN A O 1
ATOM 2119 N N . ALA A 1 294 ? 22.079 2.256 -3.126 1.00 98.56 294 ALA A N 1
ATOM 2120 C CA . ALA A 1 294 ? 22.988 1.759 -2.097 1.00 98.56 294 ALA A CA 1
ATOM 2121 C C . ALA A 1 294 ? 22.703 2.419 -0.732 1.00 98.56 294 ALA A C 1
ATOM 2123 O O . ALA A 1 294 ? 22.580 1.728 0.284 1.00 98.56 294 ALA A O 1
ATOM 2124 N N . SER A 1 295 ? 22.485 3.738 -0.710 1.00 98.69 295 SER A N 1
ATOM 2125 C CA . SER A 1 295 ? 22.069 4.475 0.490 1.00 98.69 295 SER A CA 1
ATOM 2126 C C . SER A 1 295 ? 20.694 4.041 1.012 1.00 98.69 295 SER A C 1
ATOM 2128 O O . SER A 1 295 ? 20.531 3.865 2.224 1.00 98.69 295 SER A O 1
ATOM 2130 N N . ILE A 1 296 ? 19.717 3.807 0.128 1.00 98.69 296 ILE A N 1
ATOM 2131 C CA . ILE A 1 296 ? 18.388 3.276 0.477 1.00 98.69 296 ILE A CA 1
ATOM 2132 C C . ILE A 1 296 ? 18.489 1.851 1.031 1.00 98.69 296 ILE A C 1
ATOM 2134 O O . ILE A 1 296 ? 17.788 1.524 1.987 1.00 98.69 296 ILE A O 1
ATOM 2138 N N . ALA A 1 297 ? 19.384 1.017 0.498 1.00 98.31 297 ALA A N 1
ATOM 2139 C CA . ALA A 1 297 ? 19.624 -0.341 0.990 1.00 98.31 297 ALA A CA 1
ATOM 2140 C C . ALA A 1 297 ? 20.353 -0.388 2.345 1.00 98.31 297 ALA A C 1
ATOM 2142 O O . ALA A 1 297 ? 20.388 -1.437 2.983 1.00 98.31 297 ALA A O 1
ATOM 2143 N N . GLY A 1 298 ? 20.896 0.739 2.816 1.00 97.75 298 GLY A N 1
ATOM 2144 C CA . GLY A 1 298 ? 21.696 0.793 4.041 1.00 97.75 298 GLY A CA 1
ATOM 2145 C C . GLY A 1 298 ? 23.139 0.315 3.855 1.00 97.75 298 GLY A C 1
ATOM 2146 O O . GLY A 1 298 ? 23.845 0.131 4.841 1.00 97.75 298 GLY A O 1
ATOM 2147 N N . THR A 1 299 ? 23.583 0.143 2.609 1.00 97.25 299 THR A N 1
ATOM 2148 C CA . THR A 1 299 ? 24.940 -0.279 2.233 1.00 97.25 299 THR A CA 1
ATOM 2149 C C . THR A 1 299 ? 25.558 0.758 1.286 1.00 97.25 299 THR A C 1
ATOM 2151 O O . THR A 1 299 ? 25.784 0.443 0.118 1.00 97.25 299 THR A O 1
ATOM 2154 N N . PRO A 1 300 ? 25.748 2.016 1.727 1.00 95.19 300 PRO A N 1
ATOM 2155 C CA . PRO A 1 300 ? 26.158 3.103 0.846 1.00 95.19 300 PRO A CA 1
ATOM 2156 C C . PRO A 1 300 ? 27.578 2.897 0.305 1.00 95.19 300 PRO A C 1
ATOM 2158 O O . PRO A 1 300 ? 28.439 2.322 0.974 1.00 95.19 300 PRO A O 1
ATOM 2161 N N . ASN A 1 301 ? 27.832 3.429 -0.891 1.00 96.56 301 ASN A N 1
ATOM 2162 C CA . ASN A 1 301 ? 29.182 3.510 -1.441 1.00 96.56 301 ASN A CA 1
ATOM 2163 C C . ASN A 1 301 ? 30.047 4.516 -0.646 1.00 96.56 301 ASN A C 1
ATOM 2165 O O . ASN A 1 301 ? 29.504 5.429 -0.010 1.00 96.56 301 ASN A O 1
ATOM 2169 N N . PRO A 1 302 ? 31.391 4.384 -0.668 1.00 96.94 302 PRO A N 1
ATOM 2170 C CA . PRO A 1 302 ? 32.284 5.304 0.030 1.00 96.94 302 PRO A CA 1
ATOM 2171 C C . PRO A 1 302 ? 32.018 6.770 -0.333 1.00 96.94 302 PRO A C 1
ATOM 2173 O O . PRO A 1 302 ? 31.965 7.124 -1.506 1.00 96.94 302 PRO A O 1
ATOM 2176 N N . GLY A 1 303 ? 31.885 7.623 0.685 1.00 94.81 303 GLY A N 1
ATOM 2177 C CA . GLY A 1 303 ? 31.611 9.055 0.513 1.00 94.81 303 GLY A CA 1
ATOM 2178 C C . GLY A 1 303 ? 30.136 9.450 0.619 1.00 94.81 303 GLY A C 1
ATOM 2179 O O . GLY A 1 303 ? 29.849 10.645 0.664 1.00 94.81 303 GLY A O 1
ATOM 2180 N N . PHE A 1 304 ? 29.214 8.489 0.740 1.00 97.81 304 PHE A N 1
ATOM 2181 C CA . PHE A 1 304 ? 27.784 8.762 0.893 1.00 97.81 304 PHE A CA 1
ATOM 2182 C C . PHE A 1 304 ? 27.205 8.179 2.192 1.00 97.81 304 PHE A C 1
ATOM 2184 O O . PHE A 1 304 ? 27.641 7.118 2.646 1.00 97.81 304 PHE A O 1
ATOM 2191 N N . PRO A 1 305 ? 26.219 8.847 2.821 1.00 97.56 305 PRO A N 1
ATOM 2192 C CA . PRO A 1 305 ? 25.547 8.316 4.000 1.00 97.56 305 PRO A CA 1
ATOM 2193 C C . PRO A 1 305 ? 24.462 7.298 3.624 1.00 97.56 305 PRO A C 1
ATOM 2195 O O . PRO A 1 305 ? 23.839 7.381 2.563 1.00 97.56 305 PRO A O 1
ATOM 2198 N N . ALA A 1 306 ? 24.191 6.355 4.525 1.00 98.44 306 ALA A N 1
ATOM 2199 C CA . ALA A 1 306 ? 22.985 5.535 4.458 1.00 98.44 306 ALA A CA 1
ATOM 2200 C C . ALA A 1 306 ? 21.752 6.393 4.777 1.00 98.44 306 ALA A C 1
ATOM 2202 O O . ALA A 1 306 ? 21.824 7.268 5.638 1.00 98.44 306 ALA A O 1
ATOM 2203 N N . ILE A 1 307 ? 20.607 6.092 4.157 1.00 98.62 307 ILE A N 1
ATOM 2204 C CA . ILE A 1 307 ? 19.333 6.693 4.573 1.00 98.62 307 ILE A CA 1
ATOM 2205 C C . ILE A 1 307 ? 18.958 6.136 5.948 1.00 98.62 307 ILE A C 1
ATOM 2207 O O . ILE A 1 307 ? 18.879 4.917 6.117 1.00 98.62 307 ILE A O 1
ATOM 2211 N N . THR A 1 308 ? 18.726 7.002 6.929 1.00 98.50 308 THR A N 1
ATOM 2212 C CA . THR A 1 308 ? 18.376 6.657 8.318 1.00 98.50 308 THR A CA 1
ATOM 2213 C C . THR A 1 308 ? 16.927 7.034 8.640 1.00 98.50 308 THR A C 1
ATOM 2215 O O . THR A 1 308 ? 16.252 7.654 7.826 1.00 98.50 308 THR A O 1
ATOM 2218 N N . GLY A 1 309 ? 16.415 6.626 9.809 1.00 97.56 309 GLY A N 1
ATOM 2219 C CA . GLY A 1 309 ? 15.054 6.976 10.244 1.00 97.56 309 GLY A CA 1
ATOM 2220 C C . GLY A 1 309 ? 13.929 6.164 9.588 1.00 97.56 309 GLY A C 1
ATOM 2221 O O . GLY A 1 309 ? 12.758 6.480 9.798 1.00 97.56 309 GLY A O 1
ATOM 2222 N N . VAL A 1 310 ? 14.262 5.112 8.835 1.00 98.56 310 VAL A N 1
ATOM 2223 C CA . VAL A 1 310 ? 13.315 4.145 8.248 1.00 98.56 310 VAL A CA 1
ATOM 2224 C C . VAL A 1 310 ? 13.188 2.894 9.126 1.00 98.56 310 VAL A C 1
ATOM 2226 O O . VAL A 1 310 ? 14.156 2.481 9.761 1.00 98.56 310 VAL A O 1
ATOM 2229 N N . ASP A 1 311 ? 12.005 2.282 9.152 1.00 98.44 311 ASP A N 1
ATOM 2230 C CA . ASP A 1 311 ? 11.723 1.015 9.845 1.00 98.44 311 ASP A CA 1
ATOM 2231 C C . ASP A 1 311 ? 12.002 -0.214 8.967 1.00 98.44 311 ASP A C 1
ATOM 2233 O O . ASP A 1 311 ? 12.184 -1.314 9.482 1.00 98.44 311 ASP A O 1
ATOM 2237 N N . GLY A 1 312 ? 12.009 -0.042 7.643 1.00 97.94 312 GLY A N 1
ATOM 2238 C CA . GLY A 1 312 ? 12.203 -1.127 6.687 1.00 97.94 312 GLY A CA 1
ATOM 2239 C C . GLY A 1 312 ? 12.831 -0.648 5.383 1.00 97.94 312 GLY A C 1
ATOM 2240 O O . GLY A 1 312 ? 12.769 0.532 5.030 1.00 97.94 312 GLY A O 1
ATOM 2241 N N . ARG A 1 313 ? 13.452 -1.583 4.663 1.00 98.50 313 ARG A N 1
ATOM 2242 C CA . ARG A 1 313 ? 14.080 -1.342 3.361 1.00 98.50 313 ARG A CA 1
ATOM 2243 C C . ARG A 1 313 ? 13.582 -2.384 2.375 1.00 98.50 313 ARG A C 1
ATOM 2245 O O . ARG A 1 313 ? 13.618 -3.573 2.680 1.00 98.50 313 ARG A O 1
ATOM 2252 N N . ILE A 1 314 ? 13.120 -1.942 1.214 1.00 98.38 314 ILE A N 1
ATOM 2253 C CA . ILE A 1 314 ? 12.558 -2.819 0.187 1.00 98.38 314 ILE A CA 1
ATOM 2254 C C . ILE A 1 314 ? 13.538 -2.863 -0.982 1.00 98.38 314 ILE A C 1
ATOM 2256 O O . ILE A 1 314 ? 13.706 -1.886 -1.715 1.00 98.38 314 ILE A O 1
ATOM 2260 N N . THR A 1 315 ? 14.230 -3.990 -1.119 1.00 98.25 315 THR A N 1
ATOM 2261 C CA . THR A 1 315 ? 15.287 -4.172 -2.126 1.00 98.25 315 THR A CA 1
ATOM 2262 C C . THR A 1 315 ? 15.009 -5.312 -3.097 1.00 98.25 315 THR A C 1
ATOM 2264 O O . THR A 1 315 ? 15.634 -5.353 -4.150 1.00 98.25 315 THR A O 1
ATOM 2267 N N . SER A 1 316 ? 14.103 -6.232 -2.758 1.00 96.62 316 SER A N 1
ATOM 2268 C CA . SER A 1 316 ? 13.899 -7.494 -3.481 1.00 96.62 316 SER A CA 1
ATOM 2269 C C . SER A 1 316 ? 13.284 -7.327 -4.873 1.00 96.62 316 SER A C 1
ATOM 2271 O O . SER A 1 316 ? 13.556 -8.140 -5.759 1.00 96.62 316 SER A O 1
ATOM 2273 N N . HIS A 1 317 ? 12.492 -6.275 -5.105 1.00 97.44 317 HIS A N 1
ATOM 2274 C CA . HIS A 1 317 ? 11.937 -5.995 -6.434 1.00 97.44 317 HIS A CA 1
ATOM 2275 C C . HIS A 1 317 ? 13.015 -5.559 -7.423 1.00 97.44 317 HIS A C 1
ATOM 2277 O O . HIS A 1 317 ? 12.919 -5.900 -8.594 1.00 97.44 317 HIS A O 1
ATOM 2283 N N . TYR A 1 318 ? 14.057 -4.857 -6.965 1.00 98.19 318 TYR A N 1
ATOM 2284 C CA . TYR A 1 318 ? 15.127 -4.381 -7.842 1.00 98.19 318 TYR A CA 1
ATOM 2285 C C . TYR A 1 318 ? 15.799 -5.535 -8.584 1.00 98.19 318 TYR A C 1
ATOM 2287 O O . TYR A 1 318 ? 15.894 -5.500 -9.805 1.00 98.19 318 TYR A O 1
ATOM 2295 N N . ASP A 1 319 ? 16.223 -6.566 -7.852 1.00 94.88 319 ASP A N 1
ATOM 2296 C CA . ASP A 1 319 ? 16.938 -7.703 -8.437 1.00 94.88 319 ASP A CA 1
ATOM 2297 C C . ASP A 1 319 ? 16.026 -8.517 -9.364 1.00 94.88 319 ASP A C 1
ATOM 2299 O O . ASP A 1 319 ? 16.467 -8.978 -10.411 1.00 94.88 319 ASP A O 1
ATOM 2303 N N . SER A 1 320 ? 14.738 -8.626 -9.020 1.00 95.12 320 SER A N 1
ATOM 2304 C CA . SER A 1 320 ? 13.737 -9.340 -9.827 1.00 95.12 320 SER A CA 1
ATOM 2305 C C . SER A 1 320 ? 13.432 -8.641 -11.156 1.00 95.12 320 SER A C 1
ATOM 2307 O O . SER A 1 320 ? 13.103 -9.302 -12.136 1.00 95.12 320 SER A O 1
ATOM 2309 N N . LEU A 1 321 ? 13.529 -7.309 -11.187 1.00 96.62 321 LEU A N 1
ATOM 2310 C CA . LEU A 1 321 ? 13.240 -6.481 -12.360 1.00 96.62 321 LEU A CA 1
ATOM 2311 C C . LEU A 1 321 ? 14.476 -6.206 -13.228 1.00 96.62 321 LEU A C 1
ATOM 2313 O O . LEU A 1 321 ? 14.345 -5.621 -14.299 1.00 96.62 321 LEU A O 1
ATOM 2317 N N . ASN A 1 322 ? 15.671 -6.580 -12.771 1.00 97.88 322 ASN A N 1
ATOM 2318 C CA . ASN A 1 322 ? 16.935 -6.255 -13.423 1.00 97.88 322 ASN A CA 1
ATOM 2319 C C . ASN A 1 322 ? 17.310 -7.314 -14.468 1.00 97.88 322 ASN A C 1
ATOM 2321 O O . ASN A 1 322 ? 17.317 -8.507 -14.180 1.00 97.88 322 ASN A O 1
ATOM 2325 N N . ASP A 1 323 ? 17.709 -6.879 -15.663 1.00 97.88 323 ASP A N 1
ATOM 2326 C CA . ASP A 1 323 ? 18.229 -7.750 -16.729 1.00 97.88 323 ASP A CA 1
ATOM 2327 C C . ASP A 1 323 ? 19.675 -8.245 -16.499 1.00 97.88 323 ASP A C 1
ATOM 2329 O O . ASP A 1 323 ? 20.280 -8.869 -17.371 1.00 97.88 323 ASP A O 1
ATOM 2333 N N . GLY A 1 324 ? 20.263 -7.927 -15.344 1.00 97.69 324 GLY A N 1
ATOM 2334 C CA . GLY A 1 324 ? 21.660 -8.189 -14.997 1.00 97.69 324 GLY A CA 1
ATOM 2335 C C . GLY A 1 324 ? 22.632 -7.103 -15.473 1.00 97.69 324 GLY A C 1
ATOM 2336 O O . GLY A 1 324 ? 23.779 -7.074 -15.030 1.00 97.69 324 GLY A O 1
ATOM 2337 N N . SER A 1 325 ? 22.182 -6.173 -16.319 1.00 97.56 325 SER A N 1
ATOM 2338 C CA . SER A 1 325 ? 22.966 -5.047 -16.843 1.00 97.56 325 SER A CA 1
ATOM 2339 C C . SER A 1 325 ? 22.561 -3.696 -16.243 1.00 97.56 325 SER A C 1
ATOM 2341 O O . SER A 1 325 ? 23.143 -2.666 -16.606 1.00 97.56 325 SER A O 1
ATOM 2343 N N . GLY A 1 326 ? 21.604 -3.691 -15.309 1.00 96.88 326 GLY A N 1
ATOM 2344 C CA . GLY A 1 326 ? 21.049 -2.494 -14.677 1.00 96.88 326 GLY A CA 1
ATOM 2345 C C . GLY A 1 326 ? 19.872 -1.882 -15.439 1.00 96.88 326 GLY A C 1
ATOM 2346 O O . GLY A 1 326 ? 19.457 -0.770 -15.100 1.00 96.88 326 GLY A O 1
ATOM 2347 N N . ASN A 1 327 ? 19.347 -2.568 -16.458 1.00 98.44 327 ASN A N 1
ATOM 2348 C CA . ASN A 1 327 ? 18.136 -2.146 -17.155 1.00 98.44 327 ASN A CA 1
ATOM 2349 C C . ASN A 1 327 ? 16.921 -2.874 -16.602 1.00 98.44 327 ASN A C 1
ATOM 2351 O O . ASN A 1 327 ? 17.033 -3.959 -16.025 1.00 98.44 327 ASN A O 1
ATOM 2355 N N . LEU A 1 328 ? 15.757 -2.272 -16.830 1.00 98.25 328 LEU A N 1
ATOM 2356 C CA . LEU A 1 328 ? 14.493 -2.961 -16.661 1.00 98.25 328 LEU A CA 1
ATOM 2357 C C . LEU A 1 328 ? 14.456 -4.143 -17.635 1.00 98.25 328 LEU A C 1
ATOM 2359 O O . LEU A 1 328 ? 14.666 -3.967 -18.837 1.00 98.25 328 LEU A O 1
ATOM 2363 N N . ALA A 1 329 ? 14.237 -5.350 -17.121 1.00 98.25 329 ALA A N 1
ATOM 2364 C CA . ALA A 1 329 ? 14.148 -6.536 -17.956 1.00 98.25 329 ALA A CA 1
ATOM 2365 C C . ALA A 1 329 ? 12.972 -6.412 -18.930 1.00 98.25 329 ALA A C 1
ATOM 2367 O O . ALA A 1 329 ? 11.881 -5.999 -18.545 1.00 98.25 329 ALA A O 1
ATOM 2368 N N . ALA A 1 330 ? 13.182 -6.822 -20.184 1.00 97.81 330 ALA A N 1
ATOM 2369 C CA . ALA A 1 330 ? 12.213 -6.630 -21.266 1.00 97.81 330 ALA A CA 1
ATOM 2370 C C . ALA A 1 330 ? 10.825 -7.232 -20.974 1.00 97.81 330 ALA A C 1
ATOM 2372 O O . ALA A 1 330 ? 9.823 -6.693 -21.427 1.00 97.81 330 ALA A O 1
ATOM 2373 N N . ALA A 1 331 ? 10.753 -8.314 -20.188 1.00 95.00 331 ALA A N 1
ATOM 2374 C CA . ALA A 1 331 ? 9.487 -8.920 -19.763 1.00 95.00 331 ALA A CA 1
ATOM 2375 C C . ALA A 1 331 ? 8.638 -8.001 -18.861 1.00 95.00 331 ALA A C 1
ATOM 2377 O O . ALA A 1 331 ? 7.428 -8.180 -18.767 1.00 95.00 331 ALA A O 1
ATOM 2378 N N . TYR A 1 332 ? 9.262 -7.018 -18.211 1.00 97.00 332 TYR A N 1
ATOM 2379 C CA . TYR A 1 332 ? 8.622 -6.087 -17.282 1.00 97.00 332 TYR A CA 1
ATOM 2380 C C . TYR A 1 332 ? 8.624 -4.643 -17.788 1.00 97.00 332 TYR A C 1
ATOM 2382 O O . TYR A 1 332 ? 8.049 -3.778 -17.137 1.00 97.00 332 TYR A O 1
ATOM 2390 N N . ASP A 1 333 ? 9.262 -4.371 -18.925 1.00 97.38 333 ASP A N 1
ATOM 2391 C CA . ASP A 1 333 ? 9.362 -3.048 -19.537 1.00 97.38 333 ASP A CA 1
ATOM 2392 C C . ASP A 1 333 ? 8.119 -2.756 -20.390 1.00 97.38 333 ASP A C 1
ATOM 2394 O O . ASP A 1 333 ? 7.642 -3.601 -21.149 1.00 97.38 333 ASP A O 1
ATOM 2398 N N . SER A 1 334 ? 7.586 -1.541 -20.284 1.00 94.88 334 SER A N 1
ATOM 2399 C CA . SER A 1 334 ? 6.521 -1.052 -21.168 1.00 94.88 334 SER A CA 1
ATOM 2400 C C . SER A 1 334 ? 7.023 -0.605 -22.551 1.00 94.88 334 SER A C 1
ATOM 2402 O O . SER A 1 334 ? 6.225 -0.204 -23.399 1.00 94.88 334 SER A O 1
ATOM 2404 N N . GLY A 1 335 ? 8.332 -0.713 -22.790 1.00 96.75 335 GLY A N 1
ATOM 2405 C CA . GLY A 1 335 ? 9.009 -0.409 -24.048 1.00 96.75 335 GLY A CA 1
ATOM 2406 C C . GLY A 1 335 ? 9.772 0.915 -24.036 1.00 96.75 335 GLY A C 1
ATOM 2407 O O . GLY A 1 335 ? 10.230 1.355 -25.089 1.00 96.75 335 GLY A O 1
ATOM 2408 N N . ASP A 1 336 ? 9.902 1.561 -22.876 1.00 96.50 336 ASP A N 1
ATOM 2409 C CA . ASP A 1 336 ? 10.581 2.853 -22.728 1.00 96.50 336 ASP A CA 1
ATOM 2410 C C . ASP A 1 336 ? 11.758 2.837 -21.744 1.00 96.50 336 ASP A C 1
ATOM 2412 O O . ASP A 1 336 ? 12.378 3.879 -21.491 1.00 96.50 336 ASP A O 1
ATOM 2416 N N . HIS A 1 337 ? 12.099 1.644 -21.250 1.00 98.00 337 HIS A N 1
ATOM 2417 C CA . HIS A 1 337 ? 13.268 1.358 -20.428 1.00 98.00 337 HIS A CA 1
ATOM 2418 C C . HIS A 1 337 ? 13.256 2.004 -19.038 1.00 98.00 337 HIS A C 1
ATOM 2420 O O . HIS A 1 337 ? 14.312 2.099 -18.405 1.00 98.00 337 HIS A O 1
ATOM 2426 N N . ILE A 1 338 ? 12.090 2.452 -18.560 1.00 98.12 338 ILE A N 1
ATOM 2427 C CA . ILE A 1 338 ? 11.916 2.995 -17.205 1.00 98.12 338 ILE A CA 1
ATOM 2428 C C . ILE A 1 338 ? 10.578 2.623 -16.575 1.00 98.12 338 ILE A C 1
ATOM 2430 O O . ILE A 1 338 ? 10.546 2.369 -15.374 1.00 98.12 338 ILE A O 1
ATOM 2434 N N . HIS A 1 339 ? 9.486 2.590 -17.339 1.00 98.19 339 HIS A N 1
ATOM 2435 C CA . HIS A 1 339 ? 8.176 2.289 -16.780 1.00 98.19 339 HIS A CA 1
ATOM 2436 C C . HIS A 1 339 ? 7.868 0.806 -16.884 1.00 98.19 339 HIS A C 1
ATOM 2438 O O . HIS A 1 339 ? 7.904 0.200 -17.958 1.00 98.19 339 HIS A O 1
ATOM 2444 N N . GLU A 1 340 ? 7.481 0.252 -15.746 1.00 98.00 340 GLU A N 1
ATOM 2445 C CA . GLU A 1 340 ? 7.088 -1.131 -15.617 1.00 98.00 340 GLU A CA 1
ATOM 2446 C C . GLU A 1 340 ? 5.687 -1.354 -16.192 1.00 98.00 340 GLU A C 1
ATOM 2448 O O . GLU A 1 340 ? 4.768 -0.547 -15.982 1.00 98.00 340 GLU A O 1
ATOM 2453 N N . ASN A 1 341 ? 5.511 -2.482 -16.878 1.00 91.62 341 ASN A N 1
ATOM 2454 C CA . ASN A 1 341 ? 4.199 -2.996 -17.252 1.00 91.62 341 ASN A CA 1
ATOM 2455 C C . ASN A 1 341 ? 3.434 -3.542 -16.021 1.00 91.62 341 ASN A C 1
ATOM 2457 O O . ASN A 1 341 ? 3.862 -3.394 -14.871 1.00 91.62 341 ASN A O 1
ATOM 2461 N N . GLY A 1 342 ? 2.270 -4.160 -16.247 1.00 86.38 342 GLY A N 1
ATOM 2462 C CA . GLY A 1 342 ? 1.446 -4.718 -15.168 1.00 86.38 342 GLY A CA 1
ATOM 2463 C C . GLY A 1 342 ? 2.184 -5.749 -14.305 1.00 86.38 342 GLY A C 1
ATOM 2464 O O . GLY A 1 342 ? 2.104 -5.687 -13.076 1.00 86.38 342 GLY A O 1
ATOM 2465 N N . ASP A 1 343 ? 2.962 -6.633 -14.929 1.00 84.81 343 ASP A N 1
ATOM 2466 C CA . ASP A 1 343 ? 3.702 -7.693 -14.237 1.00 84.81 343 ASP A CA 1
ATOM 2467 C C . ASP A 1 343 ? 4.856 -7.129 -13.407 1.00 84.81 343 ASP A C 1
ATOM 2469 O O . ASP A 1 343 ? 5.039 -7.502 -12.246 1.00 84.81 343 ASP A O 1
ATOM 2473 N N . GLY A 1 344 ? 5.589 -6.155 -13.952 1.00 89.81 344 GLY A N 1
ATOM 2474 C CA . GLY A 1 344 ? 6.644 -5.477 -13.205 1.00 89.81 344 GLY A CA 1
ATOM 2475 C C . GLY A 1 344 ? 6.104 -4.749 -11.969 1.00 89.81 344 GLY A C 1
ATOM 2476 O O . GLY A 1 344 ? 6.670 -4.856 -10.880 1.00 89.81 344 GLY A O 1
ATOM 2477 N N . ARG A 1 345 ? 4.945 -4.088 -12.080 1.00 93.31 345 ARG A N 1
ATOM 2478 C CA . ARG A 1 345 ? 4.276 -3.446 -10.931 1.00 93.31 345 ARG A CA 1
ATOM 2479 C C . ARG A 1 345 ? 3.777 -4.449 -9.899 1.00 93.31 345 ARG A C 1
ATOM 2481 O O . ARG A 1 345 ? 3.839 -4.157 -8.703 1.00 93.31 345 ARG A O 1
ATOM 2488 N N . ALA A 1 346 ? 3.336 -5.630 -10.330 1.00 84.50 346 ALA A N 1
ATOM 2489 C CA . ALA A 1 346 ? 2.971 -6.711 -9.423 1.00 84.50 346 ALA A CA 1
ATOM 2490 C C . ALA A 1 346 ? 4.178 -7.193 -8.599 1.00 84.50 346 ALA A C 1
ATOM 2492 O O . ALA A 1 346 ? 4.039 -7.406 -7.394 1.00 84.50 346 ALA A O 1
ATOM 2493 N N . ILE A 1 347 ? 5.373 -7.273 -9.197 1.00 90.06 347 ILE A N 1
ATOM 2494 C CA . ILE A 1 347 ? 6.620 -7.593 -8.478 1.00 90.06 347 ILE A CA 1
ATOM 2495 C C . ILE A 1 347 ? 6.934 -6.532 -7.412 1.00 90.06 347 ILE A C 1
ATOM 2497 O O . ILE A 1 347 ? 7.267 -6.881 -6.275 1.00 90.06 347 ILE A O 1
ATOM 2501 N N . ILE A 1 348 ? 6.783 -5.242 -7.736 1.00 97.06 348 ILE A N 1
ATOM 2502 C CA . ILE A 1 348 ? 6.969 -4.150 -6.764 1.00 97.06 348 ILE A CA 1
ATOM 2503 C C . ILE A 1 348 ? 5.956 -4.282 -5.616 1.00 97.06 348 ILE A C 1
ATOM 2505 O O . ILE A 1 348 ? 6.342 -4.284 -4.445 1.00 97.06 348 ILE A O 1
ATOM 2509 N N . GLY A 1 349 ? 4.667 -4.446 -5.933 1.00 94.06 349 GLY A N 1
ATOM 2510 C CA . GLY A 1 349 ? 3.601 -4.591 -4.937 1.00 94.06 349 GLY A CA 1
ATOM 2511 C C . GLY A 1 349 ? 3.787 -5.801 -4.016 1.00 94.06 349 GLY A C 1
ATOM 2512 O O . GLY A 1 349 ? 3.593 -5.691 -2.802 1.00 94.06 349 GLY A O 1
ATOM 2513 N N . ALA A 1 350 ? 4.253 -6.930 -4.556 1.00 86.44 350 ALA A N 1
ATOM 2514 C CA . ALA A 1 350 ? 4.580 -8.122 -3.778 1.00 86.44 350 ALA A CA 1
ATOM 2515 C C . ALA A 1 350 ? 5.749 -7.872 -2.810 1.00 86.44 350 ALA A C 1
ATOM 2517 O O . ALA A 1 350 ? 5.666 -8.235 -1.634 1.00 86.44 350 ALA A O 1
ATOM 2518 N N . ALA A 1 351 ? 6.810 -7.194 -3.262 1.00 94.75 351 ALA A N 1
ATOM 2519 C CA . ALA A 1 351 ? 7.937 -6.827 -2.405 1.00 94.75 351 ALA A CA 1
ATOM 2520 C C . ALA A 1 351 ? 7.519 -5.871 -1.273 1.00 94.75 351 ALA A C 1
ATOM 2522 O O . ALA A 1 351 ? 7.941 -6.043 -0.127 1.00 94.75 351 ALA A O 1
ATOM 2523 N N . TRP A 1 352 ? 6.650 -4.899 -1.571 1.00 97.19 352 TRP A N 1
ATOM 2524 C CA . TRP A 1 352 ? 6.091 -3.982 -0.573 1.00 97.19 352 TRP A CA 1
ATOM 2525 C C . TRP A 1 352 ? 5.252 -4.731 0.461 1.00 97.19 352 TRP A C 1
ATOM 2527 O O . TRP A 1 352 ? 5.466 -4.578 1.663 1.00 97.19 352 TRP A O 1
ATOM 2537 N N . THR A 1 353 ? 4.348 -5.591 -0.006 1.00 92.50 353 THR A N 1
ATOM 2538 C CA . THR A 1 353 ? 3.499 -6.443 0.836 1.00 92.50 353 THR A CA 1
ATOM 2539 C C . THR A 1 353 ? 4.336 -7.311 1.773 1.00 92.50 353 THR A C 1
ATOM 2541 O O . THR A 1 353 ? 4.078 -7.345 2.975 1.00 92.50 353 THR A O 1
ATOM 2544 N N . ALA A 1 354 ? 5.382 -7.965 1.263 1.00 89.00 354 ALA A N 1
ATOM 2545 C CA . ALA A 1 354 ? 6.270 -8.794 2.074 1.00 89.00 354 ALA A CA 1
ATOM 2546 C C . ALA A 1 354 ? 6.966 -7.990 3.188 1.00 89.00 354 ALA A C 1
ATOM 2548 O O . ALA A 1 354 ? 6.987 -8.422 4.342 1.00 89.00 354 ALA A O 1
ATOM 2549 N N . ALA A 1 355 ? 7.484 -6.800 2.871 1.00 95.19 355 ALA A N 1
ATOM 2550 C CA . ALA A 1 355 ? 8.152 -5.950 3.853 1.00 95.19 355 ALA A CA 1
ATOM 2551 C C . ALA A 1 355 ? 7.186 -5.389 4.911 1.00 95.19 355 ALA A C 1
ATOM 2553 O O . ALA A 1 355 ? 7.512 -5.357 6.097 1.00 95.19 355 ALA A O 1
ATOM 2554 N N . LEU A 1 356 ? 5.978 -4.987 4.509 1.00 94.75 356 LEU A N 1
ATOM 2555 C CA . LEU A 1 356 ? 4.942 -4.509 5.429 1.00 94.75 356 LEU A CA 1
ATOM 2556 C C . LEU A 1 356 ? 4.421 -5.633 6.341 1.00 94.75 356 LEU A C 1
ATOM 2558 O O . LEU A 1 356 ? 4.200 -5.406 7.533 1.00 94.75 356 LEU A O 1
ATOM 2562 N N . ASN A 1 357 ? 4.290 -6.854 5.813 1.00 89.19 357 ASN A N 1
ATOM 2563 C CA . ASN A 1 357 ? 3.966 -8.046 6.599 1.00 89.19 357 ASN A CA 1
ATOM 2564 C C . ASN A 1 357 ? 5.051 -8.369 7.627 1.00 89.19 357 ASN A C 1
ATOM 2566 O O . ASN A 1 357 ? 4.725 -8.646 8.780 1.00 89.19 357 ASN A O 1
ATOM 2570 N N . ALA A 1 358 ? 6.330 -8.269 7.253 1.00 89.50 358 ALA A N 1
ATOM 2571 C CA . ALA A 1 358 ? 7.443 -8.474 8.181 1.00 89.50 358 ALA A CA 1
ATOM 2572 C C . ALA A 1 358 ? 7.435 -7.474 9.356 1.00 89.50 358 ALA A C 1
ATOM 2574 O O . ALA A 1 358 ? 7.934 -7.785 10.435 1.00 89.50 358 ALA A O 1
ATOM 2575 N N . LEU A 1 359 ? 6.835 -6.293 9.167 1.00 91.31 359 LEU A N 1
ATOM 2576 C CA . LEU A 1 359 ? 6.637 -5.287 10.214 1.00 91.31 359 LEU A CA 1
ATOM 2577 C C . LEU A 1 359 ? 5.302 -5.430 10.967 1.00 91.31 359 LEU A C 1
ATOM 2579 O O . LEU A 1 359 ? 5.063 -4.677 11.910 1.00 91.31 359 LEU A O 1
ATOM 2583 N N . GLY A 1 360 ? 4.429 -6.360 10.565 1.00 89.44 360 GLY A N 1
ATOM 2584 C CA . GLY A 1 360 ? 3.131 -6.601 11.199 1.00 89.44 360 GLY A CA 1
ATOM 2585 C C . GLY A 1 360 ? 2.116 -5.462 11.034 1.00 89.44 360 GLY A C 1
ATOM 2586 O O . GLY A 1 360 ? 1.224 -5.325 11.868 1.00 89.44 360 GLY A O 1
ATOM 2587 N N . VAL A 1 361 ? 2.246 -4.624 9.996 1.00 87.56 361 VAL A N 1
ATOM 2588 C CA . VAL A 1 361 ? 1.454 -3.381 9.856 1.00 87.56 361 VAL A CA 1
ATOM 2589 C C . VAL A 1 361 ? 0.386 -3.389 8.769 1.00 87.56 361 VAL A C 1
ATOM 2591 O O . VAL A 1 361 ? -0.324 -2.396 8.617 1.00 87.56 361 VAL A O 1
ATOM 2594 N N . LEU A 1 362 ? 0.201 -4.496 8.046 1.00 81.81 362 LEU A N 1
ATOM 2595 C CA . LEU A 1 362 ? -0.898 -4.598 7.076 1.00 81.81 362 LEU A CA 1
ATOM 2596 C C . LEU A 1 362 ? -2.293 -4.673 7.724 1.00 81.81 362 LEU A C 1
ATOM 2598 O O . LEU A 1 362 ? -3.288 -4.608 7.005 1.00 81.81 362 LEU A O 1
ATOM 2602 N N . GLY A 1 363 ? -2.362 -4.704 9.063 1.00 60.53 363 GLY A N 1
ATOM 2603 C CA . GLY A 1 363 ? -3.574 -5.012 9.815 1.00 60.53 363 GLY A CA 1
ATOM 2604 C C . GLY A 1 363 ? -3.810 -6.513 9.729 1.00 60.53 363 GLY A C 1
ATOM 2605 O O . GLY A 1 363 ? -3.873 -7.077 8.645 1.00 60.53 363 GLY A O 1
ATOM 2606 N N . THR A 1 364 ? -3.852 -7.211 10.858 1.00 44.91 364 THR A N 1
ATOM 2607 C CA . THR A 1 364 ? -4.021 -8.668 10.869 1.00 44.91 364 THR A CA 1
ATOM 2608 C C . THR A 1 364 ? -5.399 -9.068 10.335 1.00 44.91 364 THR A C 1
ATOM 2610 O O . THR A 1 364 ? -6.349 -9.203 11.100 1.00 44.91 364 THR A O 1
ATOM 2613 N N . ALA A 1 365 ? -5.483 -9.309 9.034 1.00 37.12 365 ALA A N 1
ATOM 2614 C CA . ALA A 1 365 ? -5.671 -10.660 8.534 1.00 37.12 365 ALA A CA 1
ATOM 2615 C C . ALA A 1 365 ? -4.589 -10.885 7.463 1.00 37.12 365 ALA A C 1
ATOM 2617 O O . ALA A 1 365 ? -4.537 -10.125 6.497 1.00 37.12 365 ALA A O 1
ATOM 2618 N N . PRO A 1 366 ? -3.676 -11.854 7.635 1.00 37.97 366 PRO A N 1
ATOM 2619 C CA . PRO A 1 366 ? -2.755 -12.209 6.571 1.00 37.97 366 PRO A CA 1
ATOM 2620 C C . PRO A 1 366 ? -3.578 -12.813 5.429 1.00 37.97 366 PRO A C 1
ATOM 2622 O O . PRO A 1 366 ? -3.871 -14.002 5.451 1.00 37.97 366 PRO A O 1
ATOM 2625 N N . HIS A 1 367 ? -3.957 -12.013 4.436 1.00 37.38 367 HIS A N 1
ATOM 2626 C CA . HIS A 1 367 ? -4.308 -12.543 3.124 1.00 37.38 367 HIS A CA 1
ATOM 2627 C C . HIS A 1 367 ? -3.023 -12.522 2.298 1.00 37.38 367 HIS A C 1
ATOM 2629 O O . HIS A 1 367 ? -2.575 -11.498 1.784 1.00 37.38 367 HIS A O 1
ATOM 2635 N N . THR A 1 368 ? -2.343 -13.665 2.278 1.00 40.69 368 THR A N 1
ATOM 2636 C CA . THR A 1 368 ? -1.255 -13.972 1.350 1.00 40.69 368 THR A CA 1
ATOM 2637 C C . THR A 1 368 ? -1.822 -13.950 -0.061 1.00 40.69 368 THR A C 1
ATOM 2639 O O . THR A 1 368 ? -2.268 -14.997 -0.509 1.00 40.69 368 THR A O 1
ATOM 2642 N N . THR A 1 369 ? -1.867 -12.769 -0.696 1.00 48.88 369 THR A N 1
ATOM 2643 C CA . THR A 1 369 ? -2.675 -12.488 -1.898 1.00 48.88 369 THR A CA 1
ATOM 2644 C C . THR A 1 369 ? -4.167 -12.823 -1.668 1.00 48.88 369 THR A C 1
ATOM 2646 O O . THR A 1 369 ? -4.500 -13.843 -1.076 1.00 48.88 369 THR A O 1
ATOM 2649 N N . PRO A 1 370 ? -5.149 -12.036 -2.148 1.00 59.09 370 PRO A N 1
ATOM 2650 C CA . PRO A 1 370 ? -6.529 -12.528 -2.121 1.00 59.09 370 PRO A CA 1
ATOM 2651 C C . PRO A 1 370 ? -6.670 -13.789 -2.978 1.00 59.09 370 PRO A C 1
ATOM 2653 O O . PRO A 1 370 ? -7.708 -14.427 -2.934 1.00 59.09 370 PRO A O 1
ATOM 2656 N N . TYR A 1 371 ? -5.635 -14.132 -3.755 1.00 70.06 371 TYR A N 1
ATOM 2657 C CA . TYR A 1 371 ? -5.618 -15.191 -4.733 1.00 70.06 371 TYR A CA 1
ATOM 2658 C C . TYR A 1 371 ? -4.463 -16.182 -4.522 1.00 70.06 371 TYR A C 1
ATOM 2660 O O . TYR A 1 371 ? -3.328 -15.770 -4.292 1.00 70.06 371 TYR A O 1
ATOM 2668 N N . GLY A 1 372 ? -4.721 -17.481 -4.642 1.00 78.81 372 GLY A N 1
ATOM 2669 C CA . GLY A 1 372 ? -3.707 -18.529 -4.724 1.00 78.81 372 GLY A CA 1
ATOM 2670 C C . GLY A 1 372 ? -2.907 -18.495 -6.030 1.00 78.81 372 GLY A C 1
ATOM 2671 O O . GLY A 1 372 ? -3.085 -17.589 -6.849 1.00 78.81 372 GLY A O 1
ATOM 2672 N N . PRO A 1 373 ? -2.000 -19.470 -6.232 1.00 84.19 373 PRO A N 1
ATOM 2673 C CA . PRO A 1 373 ? -1.238 -19.601 -7.470 1.00 84.19 373 PRO A CA 1
ATOM 2674 C C . PRO A 1 373 ? -2.138 -19.627 -8.710 1.00 84.19 373 PRO A C 1
ATOM 2676 O O . PRO A 1 373 ? -3.277 -20.092 -8.648 1.00 84.19 373 PRO A O 1
ATOM 2679 N N . GLU A 1 374 ? -1.603 -19.158 -9.838 1.00 91.38 374 GLU A N 1
ATOM 2680 C CA . GLU A 1 374 ? -2.259 -19.288 -11.140 1.00 91.38 374 GLU A CA 1
ATOM 2681 C C . GLU A 1 374 ? -2.456 -20.763 -11.497 1.00 91.38 374 GLU A C 1
ATOM 2683 O O . GLU A 1 374 ? -1.508 -21.550 -11.446 1.00 91.38 374 GLU A O 1
ATOM 2688 N N . LEU A 1 375 ? -3.689 -21.131 -11.844 1.00 94.19 375 LEU A N 1
ATOM 2689 C CA . LEU A 1 375 ? -4.048 -22.503 -12.201 1.00 94.19 375 LEU A CA 1
ATOM 2690 C C . LEU A 1 375 ? -4.203 -22.701 -13.716 1.00 94.19 375 LEU A C 1
ATOM 2692 O O . LEU A 1 375 ? -4.209 -23.844 -14.176 1.00 94.19 375 LEU A O 1
ATOM 2696 N N . VAL A 1 376 ? -4.301 -21.619 -14.496 1.00 95.25 376 VAL A N 1
ATOM 2697 C CA . VAL A 1 376 ? -4.319 -21.652 -15.968 1.00 95.25 376 VAL A CA 1
ATOM 2698 C C . VAL A 1 376 ? -2.883 -21.705 -16.497 1.00 95.25 376 VAL A C 1
ATOM 2700 O O . VAL A 1 376 ? -2.033 -20.911 -16.110 1.00 95.25 376 VAL A O 1
ATOM 2703 N N . THR A 1 377 ? -2.585 -22.635 -17.406 1.00 92.31 377 THR A N 1
ATOM 2704 C CA . THR A 1 377 ? -1.189 -22.923 -17.819 1.00 92.31 377 THR A CA 1
ATOM 2705 C C . THR A 1 377 ? -0.674 -22.104 -19.007 1.00 92.31 377 THR A C 1
ATOM 2707 O O . THR A 1 377 ? 0.524 -22.110 -19.275 1.00 92.31 377 THR A O 1
ATOM 2710 N N . ASN A 1 378 ? -1.557 -21.418 -19.734 1.00 93.69 378 ASN A N 1
ATOM 2711 C CA . ASN A 1 378 ? -1.223 -20.611 -20.917 1.00 93.69 378 ASN A CA 1
ATOM 2712 C C . ASN A 1 378 ? -2.291 -19.518 -21.104 1.00 93.69 378 ASN A C 1
ATOM 2714 O O . ASN A 1 378 ? -2.992 -19.462 -22.115 1.00 93.69 378 ASN A O 1
ATOM 2718 N N . GLY A 1 379 ? -2.520 -18.734 -20.050 1.00 91.88 379 GLY A N 1
ATOM 2719 C CA . GLY A 1 379 ? -3.595 -17.740 -19.991 1.00 91.88 379 GLY A CA 1
ATOM 2720 C C . GLY A 1 379 ? -3.397 -16.534 -20.908 1.00 91.88 379 GLY A C 1
ATOM 2721 O O . GLY A 1 379 ? -4.372 -15.964 -21.388 1.00 91.88 379 GLY A O 1
ATOM 2722 N N . ASP A 1 380 ? -2.136 -16.192 -21.163 1.00 88.12 380 ASP A N 1
ATOM 2723 C CA . ASP A 1 380 ? -1.648 -15.104 -22.021 1.00 88.12 380 ASP A CA 1
ATOM 2724 C C . ASP A 1 380 ? -1.406 -15.548 -23.476 1.00 88.12 380 ASP A C 1
ATOM 2726 O O . ASP A 1 380 ? -0.975 -14.761 -24.315 1.00 88.12 380 ASP A O 1
ATOM 2730 N N . VAL A 1 381 ? -1.627 -16.837 -23.773 1.00 94.12 381 VAL A N 1
ATOM 2731 C CA . VAL A 1 381 ? -1.481 -17.440 -25.108 1.00 94.12 381 VAL A CA 1
ATOM 2732 C C . VAL A 1 381 ? -0.063 -17.268 -25.695 1.00 94.12 381 VAL A C 1
ATOM 2734 O O . VAL A 1 381 ? 0.157 -17.431 -26.901 1.00 94.12 381 VAL A O 1
ATOM 2737 N N . SER A 1 382 ? 0.939 -16.986 -24.855 1.00 88.62 382 SER A N 1
ATOM 2738 C CA . SER A 1 382 ? 2.320 -16.742 -25.290 1.00 88.62 382 SER A CA 1
ATOM 2739 C C . SER A 1 382 ? 2.985 -18.005 -25.847 1.00 88.62 382 SER A C 1
ATOM 2741 O O . SER A 1 382 ? 3.851 -17.924 -26.721 1.00 88.62 382 SER A O 1
ATOM 2743 N N . ASN A 1 383 ? 2.519 -19.187 -25.426 1.00 91.56 383 ASN A N 1
ATOM 2744 C CA . ASN A 1 383 ? 2.971 -20.488 -25.919 1.00 91.56 383 ASN A CA 1
ATOM 2745 C C . ASN A 1 383 ? 2.009 -21.102 -26.956 1.00 91.56 383 ASN A C 1
ATOM 2747 O O . ASN A 1 383 ? 1.722 -22.309 -26.963 1.00 91.56 383 ASN A O 1
ATOM 2751 N N . GLY A 1 384 ? 1.461 -20.258 -27.830 1.00 95.25 384 GLY A N 1
ATOM 2752 C CA . GLY A 1 384 ? 0.541 -20.682 -28.876 1.00 95.25 384 GLY A CA 1
ATOM 2753 C C . GLY A 1 384 ? -0.751 -21.259 -28.293 1.00 95.25 384 GLY A C 1
ATOM 2754 O O . GLY A 1 384 ? -1.317 -20.725 -27.347 1.00 95.25 384 GLY A O 1
ATOM 2755 N N . THR A 1 385 ? -1.221 -22.383 -28.833 1.00 97.00 385 THR A N 1
ATOM 2756 C CA . THR A 1 385 ? -2.447 -23.055 -28.362 1.00 97.00 385 THR A CA 1
ATOM 2757 C C . THR A 1 385 ? -2.187 -24.091 -27.264 1.00 97.00 385 THR A C 1
ATOM 2759 O O . THR A 1 385 ? -3.079 -24.873 -26.939 1.00 97.00 385 THR A O 1
ATOM 2762 N N . THR A 1 386 ? -0.967 -24.156 -26.717 1.00 95.88 386 THR A N 1
ATOM 2763 C CA . THR A 1 386 ? -0.596 -25.141 -25.689 1.00 95.88 386 THR A CA 1
ATOM 2764 C C . THR A 1 386 ? -1.551 -25.057 -24.495 1.00 95.88 386 THR A C 1
ATOM 2766 O O . THR A 1 386 ? -1.921 -23.969 -24.065 1.00 95.88 386 THR A O 1
ATOM 2769 N N . GLY A 1 387 ? -1.985 -26.204 -23.969 1.00 94.19 387 GLY A N 1
ATOM 2770 C CA . GLY A 1 387 ? -2.932 -26.269 -22.850 1.00 94.19 387 GLY A CA 1
ATOM 2771 C C . GLY A 1 387 ? -4.408 -26.126 -23.239 1.00 94.19 387 GLY A C 1
ATOM 2772 O O . GLY A 1 387 ? -5.261 -26.339 -22.380 1.00 94.19 387 GLY A O 1
ATOM 2773 N N . TYR A 1 388 ? -4.732 -25.824 -24.500 1.00 97.38 388 TYR A N 1
ATOM 2774 C CA . TYR A 1 388 ? -6.106 -25.832 -25.009 1.00 97.38 388 TYR A CA 1
ATOM 2775 C C . TYR A 1 388 ? -6.312 -26.972 -26.005 1.00 97.38 388 TYR A C 1
ATOM 2777 O O . TYR A 1 388 ? -5.452 -27.267 -26.832 1.00 97.38 388 TYR A O 1
ATOM 2785 N N . THR A 1 389 ? -7.481 -27.605 -25.942 1.00 97.12 389 THR A N 1
ATOM 2786 C CA . THR A 1 389 ? -7.908 -28.656 -26.874 1.00 97.12 389 THR A CA 1
ATOM 2787 C C . THR A 1 389 ? -9.124 -28.176 -27.652 1.00 97.12 389 THR A C 1
ATOM 2789 O O . THR A 1 389 ? -10.064 -27.658 -27.059 1.00 97.12 389 THR A O 1
ATOM 2792 N N . ALA A 1 390 ? -9.129 -28.345 -28.973 1.00 95.19 390 ALA A N 1
ATOM 2793 C CA . ALA A 1 390 ? -10.303 -28.048 -29.786 1.00 95.19 390 ALA A CA 1
ATOM 2794 C C . ALA A 1 390 ? -11.296 -29.226 -29.755 1.00 95.19 390 ALA A C 1
ATOM 2796 O O . ALA A 1 390 ? -10.915 -30.360 -30.049 1.00 95.19 390 ALA A O 1
ATOM 2797 N N . GLY A 1 391 ? -12.557 -28.970 -29.400 1.00 90.75 391 GLY A N 1
ATOM 2798 C CA . GLY A 1 391 ? -13.645 -29.957 -29.407 1.00 90.75 391 GLY A CA 1
ATOM 2799 C C . GLY A 1 391 ? -14.646 -29.731 -30.544 1.00 90.75 391 GLY A C 1
ATOM 2800 O O . GLY A 1 391 ? -14.676 -28.650 -31.113 1.00 90.75 391 GLY A O 1
ATOM 2801 N N . GLY A 1 392 ? -15.452 -30.748 -30.883 1.00 84.50 392 GLY A N 1
ATOM 2802 C CA . GLY A 1 392 ? -16.686 -30.634 -31.693 1.00 84.50 392 GLY A CA 1
ATOM 2803 C C . GLY A 1 392 ? -16.565 -30.189 -33.166 1.00 84.50 392 GLY A C 1
ATOM 2804 O O . GLY A 1 392 ? -17.581 -29.924 -33.806 1.00 84.50 392 GLY A O 1
ATOM 2805 N N . GLY A 1 393 ? -15.351 -30.064 -33.710 1.00 88.25 393 GLY A N 1
ATOM 2806 C CA . GLY A 1 393 ? -15.112 -29.429 -35.017 1.00 88.25 393 GLY A CA 1
ATOM 2807 C C . GLY A 1 393 ? -14.614 -27.980 -34.934 1.00 88.25 393 GLY A C 1
ATOM 2808 O O . GLY A 1 393 ? -14.353 -27.370 -35.969 1.00 88.25 393 GLY A O 1
ATOM 2809 N N . THR A 1 394 ? -14.422 -27.450 -33.724 1.00 92.69 394 THR A N 1
ATOM 2810 C CA . THR A 1 394 ? -13.704 -26.195 -33.470 1.00 92.69 394 THR A CA 1
ATOM 2811 C C . THR A 1 394 ? -12.295 -26.262 -34.048 1.00 92.69 394 THR A C 1
ATOM 2813 O O . THR A 1 394 ? -11.629 -27.297 -33.981 1.00 92.69 394 THR A O 1
ATOM 2816 N N . THR A 1 395 ? -11.796 -25.137 -34.552 1.00 95.44 395 THR A N 1
ATOM 2817 C CA . THR A 1 395 ? -10.360 -24.956 -34.801 1.00 95.44 395 THR A CA 1
ATOM 2818 C C . THR A 1 395 ? -9.825 -23.830 -33.928 1.00 95.44 395 THR A C 1
ATOM 2820 O O . THR A 1 395 ? -10.531 -22.858 -33.655 1.00 95.44 395 THR A O 1
ATOM 2823 N N . ILE A 1 396 ? -8.587 -23.975 -33.453 1.00 97.50 396 ILE A N 1
ATOM 2824 C CA . ILE A 1 396 ? -7.934 -22.990 -32.587 1.00 97.50 396 ILE A CA 1
ATOM 2825 C C . ILE A 1 396 ? -6.588 -22.568 -33.161 1.00 97.50 396 ILE A C 1
ATOM 2827 O O . ILE A 1 396 ? -5.872 -23.380 -33.746 1.00 97.50 396 ILE A O 1
ATOM 2831 N N . ALA A 1 397 ? -6.242 -21.299 -32.981 1.00 97.69 397 ALA A N 1
ATOM 2832 C CA . ALA A 1 397 ? -4.950 -20.746 -33.365 1.00 97.69 397 ALA A CA 1
ATOM 2833 C C . ALA A 1 397 ? -4.566 -19.604 -32.422 1.00 97.69 397 ALA A C 1
ATOM 2835 O O . ALA A 1 397 ? -5.436 -18.887 -31.939 1.00 97.69 397 ALA A O 1
ATOM 2836 N N . ALA A 1 398 ? -3.272 -19.389 -32.198 1.00 96.88 398 ALA A N 1
ATOM 2837 C CA . ALA A 1 398 ? -2.801 -18.159 -31.571 1.00 96.88 398 ALA A CA 1
ATOM 2838 C C . ALA A 1 398 ? -2.628 -17.077 -32.645 1.00 96.88 398 ALA A C 1
ATOM 2840 O O . ALA A 1 398 ? -1.930 -17.288 -33.639 1.00 96.88 398 ALA A O 1
ATOM 2841 N N . VAL A 1 399 ? -3.281 -15.931 -32.469 1.00 95.69 399 VAL A N 1
ATOM 2842 C CA . VAL A 1 399 ? -3.245 -14.799 -33.400 1.00 95.69 399 VAL A CA 1
ATOM 2843 C C . VAL A 1 399 ? -3.046 -13.525 -32.593 1.00 95.69 399 VAL A C 1
ATOM 2845 O O . VAL A 1 399 ? -3.872 -13.196 -31.750 1.00 95.69 399 VAL A O 1
ATOM 2848 N N . SER A 1 400 ? -1.949 -12.808 -32.855 1.00 91.88 400 SER A N 1
ATOM 2849 C CA . SER A 1 400 ? -1.633 -11.528 -32.201 1.00 91.88 400 SER A CA 1
ATOM 2850 C C . SER A 1 400 ? -1.646 -11.585 -30.664 1.00 91.88 400 SER A C 1
ATOM 2852 O O . SER A 1 400 ? -2.122 -10.656 -30.022 1.00 91.88 400 SER A O 1
ATOM 2854 N N . GLY A 1 401 ? -1.149 -12.681 -30.081 1.00 89.69 401 GLY A N 1
ATOM 2855 C CA . GLY A 1 401 ? -1.136 -12.881 -28.625 1.00 89.69 401 GLY A CA 1
ATOM 2856 C C . GLY A 1 401 ? -2.479 -13.305 -28.025 1.00 89.69 401 GLY A C 1
ATOM 2857 O O . GLY A 1 401 ? -2.611 -13.325 -26.816 1.00 89.69 401 GLY A O 1
ATOM 2858 N N . GLN A 1 402 ? -3.478 -13.650 -28.843 1.00 96.25 402 GLN A N 1
ATOM 2859 C CA . GLN A 1 402 ? -4.791 -14.093 -28.369 1.00 96.25 402 GLN A CA 1
ATOM 2860 C C . GLN A 1 402 ? -5.146 -15.466 -28.940 1.00 96.25 402 GLN A C 1
ATOM 2862 O O . GLN A 1 402 ? -4.733 -15.833 -30.044 1.00 96.25 402 GLN A O 1
ATOM 2867 N N . LEU A 1 403 ? -5.961 -16.228 -28.216 1.00 97.25 403 LEU A N 1
ATOM 2868 C CA . LEU A 1 403 ? -6.479 -17.512 -28.658 1.00 97.25 403 LEU A CA 1
ATOM 2869 C C . LEU A 1 403 ? -7.694 -17.267 -29.548 1.00 97.25 403 LEU A C 1
ATOM 2871 O O . LEU A 1 403 ? -8.778 -16.935 -29.073 1.00 97.25 403 LEU A O 1
ATOM 2875 N N . LYS A 1 404 ? -7.515 -17.450 -30.853 1.00 96.31 404 LYS A N 1
ATOM 2876 C CA . LYS A 1 404 ? -8.601 -17.465 -31.824 1.00 96.31 404 LYS A CA 1
ATOM 2877 C C . LYS A 1 404 ? -9.294 -18.817 -31.794 1.00 96.31 404 LYS A C 1
ATOM 2879 O O . LYS A 1 404 ? -8.674 -19.834 -32.098 1.00 96.31 404 LYS A O 1
ATOM 2884 N N . VAL A 1 405 ? -10.585 -18.806 -31.496 1.00 94.75 405 VAL A N 1
ATOM 2885 C CA . VAL A 1 405 ? -11.467 -19.974 -31.525 1.00 94.75 405 VAL A CA 1
ATOM 2886 C C . VAL A 1 405 ? -12.436 -19.802 -32.681 1.00 94.75 405 VAL A C 1
ATOM 2888 O O . VAL A 1 405 ? -13.143 -18.800 -32.717 1.00 94.75 405 VAL A O 1
ATOM 2891 N N . VAL A 1 406 ? -12.460 -20.749 -33.621 1.00 93.19 406 VAL A N 1
ATOM 2892 C CA . VAL A 1 406 ? -13.377 -20.755 -34.770 1.00 93.19 406 VAL A CA 1
ATOM 2893 C C . VAL A 1 406 ? -14.355 -21.915 -34.627 1.00 93.19 406 VAL A C 1
ATOM 2895 O O . VAL A 1 406 ? -13.926 -23.067 -34.536 1.00 93.19 406 VAL A O 1
ATOM 2898 N N . SER A 1 407 ? -15.653 -21.623 -34.625 1.00 89.88 407 SER A N 1
ATOM 2899 C CA . SER A 1 407 ? -16.711 -22.628 -34.525 1.00 89.88 407 SER A CA 1
ATOM 2900 C C . SER A 1 407 ? -16.828 -23.468 -35.803 1.00 89.88 407 SER A C 1
ATOM 2902 O O . SER A 1 407 ? -16.768 -22.932 -36.909 1.00 89.88 407 SER A O 1
ATOM 2904 N N . GLY A 1 408 ? -17.062 -24.775 -35.653 1.00 86.38 408 GLY A N 1
ATOM 2905 C CA . GLY A 1 408 ? -17.378 -25.701 -36.745 1.00 86.38 408 GLY A CA 1
ATOM 2906 C C . GLY A 1 408 ? -18.853 -26.135 -36.835 1.00 86.38 408 GLY A C 1
ATOM 2907 O O . GLY A 1 408 ? -19.161 -26.998 -37.655 1.00 86.38 408 GLY A O 1
ATOM 2908 N N . GLY A 1 409 ? -19.764 -25.601 -36.002 1.00 77.44 409 GLY A N 1
ATOM 2909 C CA . GLY A 1 409 ? -21.142 -26.114 -35.806 1.00 77.44 409 GLY A CA 1
ATOM 2910 C C . GLY A 1 409 ? -21.503 -26.381 -34.330 1.00 77.44 409 GLY A C 1
ATOM 2911 O O . GLY A 1 409 ? -20.720 -26.038 -33.458 1.00 77.44 409 GLY A O 1
ATOM 2912 N N . ASP A 1 410 ? -22.659 -26.978 -34.020 1.00 68.44 410 ASP A N 1
ATOM 2913 C CA . ASP A 1 410 ? -23.191 -27.127 -32.643 1.00 68.44 410 ASP A CA 1
ATOM 2914 C C . ASP A 1 410 ? -22.170 -27.584 -31.562 1.00 68.44 410 ASP A C 1
ATOM 2916 O O . ASP A 1 410 ? -21.403 -28.526 -31.759 1.00 68.44 410 ASP A O 1
ATOM 2920 N N . SER A 1 411 ? -22.226 -26.946 -30.380 1.00 67.75 411 SER A N 1
ATOM 2921 C CA . SER A 1 411 ? -21.467 -27.278 -29.148 1.00 67.75 411 SER A CA 1
ATOM 2922 C C . SER A 1 411 ? -19.934 -27.287 -29.283 1.00 67.75 411 SER A C 1
ATOM 2924 O O . SER A 1 411 ? -19.249 -28.190 -28.796 1.00 67.75 411 SER A O 1
ATOM 2926 N N . ASN A 1 412 ? -19.396 -26.250 -29.922 1.00 78.62 412 ASN A N 1
ATOM 2927 C CA . ASN A 1 412 ? -17.985 -26.125 -30.262 1.00 78.62 412 ASN A CA 1
ATOM 2928 C C . ASN A 1 412 ? -17.195 -25.214 -29.322 1.00 78.62 412 ASN A C 1
ATOM 2930 O O . ASN A 1 412 ? -17.428 -24.009 -29.303 1.00 78.62 412 ASN A O 1
ATOM 2934 N N . ALA A 1 413 ? -16.231 -25.789 -28.592 1.00 87.00 413 ALA A N 1
ATOM 2935 C CA . ALA A 1 413 ? -15.377 -25.061 -27.661 1.00 87.00 413 ALA A CA 1
ATOM 2936 C C . ALA A 1 413 ? -13.889 -25.397 -27.818 1.00 87.00 413 ALA A C 1
ATOM 2938 O O . ALA A 1 413 ? -13.505 -26.540 -28.090 1.00 87.00 413 ALA A O 1
ATOM 2939 N N . ALA A 1 414 ? -13.044 -24.404 -27.542 1.00 95.31 414 ALA A N 1
ATOM 2940 C CA . ALA A 1 414 ? -11.690 -24.642 -27.067 1.00 95.31 414 ALA A CA 1
ATOM 2941 C C . ALA A 1 414 ? -11.742 -24.882 -25.555 1.00 95.31 414 ALA A C 1
ATOM 2943 O O . ALA A 1 414 ? -12.315 -24.072 -24.828 1.00 95.31 414 ALA A O 1
ATOM 2944 N N . THR A 1 415 ? -11.160 -25.979 -25.076 1.00 96.19 415 THR A N 1
ATOM 2945 C CA . THR A 1 415 ? -11.250 -26.369 -23.665 1.00 96.19 415 THR A CA 1
ATOM 2946 C C . THR A 1 415 ? -9.893 -26.457 -22.989 1.00 96.19 415 THR A C 1
ATOM 2948 O O . THR A 1 415 ? -8.955 -26.999 -23.577 1.00 96.19 415 THR A O 1
ATOM 2951 N N . GLN A 1 416 ? -9.815 -26.022 -21.733 1.00 96.62 416 GLN A N 1
ATOM 2952 C CA . GLN A 1 416 ? -8.710 -26.324 -20.822 1.00 96.62 416 GLN A CA 1
ATOM 2953 C C . GLN A 1 416 ? -9.257 -26.935 -19.529 1.00 96.62 416 GLN A C 1
ATOM 2955 O O . GLN A 1 416 ? -10.204 -26.407 -18.948 1.00 96.62 416 GLN A O 1
ATOM 2960 N N . ASP A 1 417 ? -8.646 -28.033 -19.083 1.00 95.69 417 ASP A N 1
ATOM 2961 C CA . ASP A 1 417 ? -8.993 -28.713 -17.835 1.00 95.69 417 ASP A CA 1
ATOM 2962 C C . ASP A 1 417 ? -7.977 -28.370 -16.730 1.00 95.69 417 ASP A C 1
ATOM 2964 O O . ASP A 1 417 ? -6.765 -28.430 -16.937 1.00 95.69 417 ASP A O 1
ATOM 2968 N N . ILE A 1 418 ? -8.481 -28.050 -15.539 1.00 94.94 418 ILE A N 1
ATOM 2969 C CA . ILE A 1 418 ? -7.738 -27.814 -14.297 1.00 94.94 418 ILE A CA 1
ATOM 2970 C C . ILE A 1 418 ? -8.141 -28.918 -13.318 1.00 94.94 418 ILE A C 1
ATOM 2972 O O . ILE A 1 418 ? -9.331 -29.129 -13.110 1.00 94.94 418 ILE A O 1
ATOM 2976 N N . PHE A 1 419 ? -7.180 -29.609 -12.697 1.00 93.56 419 PHE A N 1
ATOM 2977 C CA . PHE A 1 419 ? -7.430 -30.768 -11.813 1.00 93.56 419 PHE A CA 1
ATOM 2978 C C . PHE A 1 419 ? -6.968 -30.564 -10.361 1.00 93.56 419 PHE A C 1
ATOM 2980 O O . PHE A 1 419 ? -6.886 -31.518 -9.589 1.00 93.56 419 PHE A O 1
ATOM 2987 N N . THR A 1 420 ? -6.620 -29.332 -9.998 1.00 91.88 420 THR A N 1
ATOM 2988 C CA . THR A 1 420 ? -5.992 -28.980 -8.715 1.00 91.88 420 THR A CA 1
ATOM 2989 C C . THR A 1 420 ? -6.908 -28.173 -7.797 1.00 91.88 420 THR A C 1
ATOM 2991 O O . THR A 1 420 ? -6.443 -27.605 -6.810 1.00 91.88 420 THR A O 1
ATOM 2994 N N . LEU A 1 421 ? -8.209 -28.108 -8.098 1.00 90.19 421 LEU A N 1
ATOM 2995 C CA . LEU A 1 421 ? -9.152 -27.387 -7.249 1.00 90.19 421 LEU A CA 1
ATOM 2996 C C . LEU A 1 421 ? -9.426 -28.150 -5.952 1.00 90.19 421 LEU A C 1
ATOM 2998 O O . LEU A 1 421 ? -9.335 -29.377 -5.883 1.00 90.19 421 LEU A O 1
ATOM 3002 N N . MET A 1 422 ? -9.827 -27.409 -4.926 1.00 88.81 422 MET A N 1
ATOM 3003 C CA . MET A 1 422 ? -10.319 -27.950 -3.668 1.00 88.81 422 MET A CA 1
ATOM 3004 C C . MET A 1 422 ? -11.823 -27.701 -3.577 1.00 88.81 422 MET A C 1
ATOM 3006 O O . MET A 1 422 ? -12.281 -26.559 -3.648 1.00 88.81 422 MET A O 1
ATOM 3010 N N . GLN A 1 423 ? -12.599 -28.772 -3.405 1.00 92.19 423 GLN A N 1
ATOM 3011 C CA . GLN A 1 423 ? -14.055 -28.684 -3.298 1.00 92.19 423 GLN A CA 1
ATOM 3012 C C . GLN A 1 423 ? -14.472 -27.721 -2.172 1.00 92.19 423 GLN A C 1
ATOM 3014 O O . GLN A 1 423 ? -13.937 -27.770 -1.065 1.00 92.19 423 GLN A O 1
ATOM 3019 N N . GLY A 1 424 ? -15.445 -26.852 -2.454 1.00 86.44 424 GLY A N 1
ATOM 3020 C CA . GLY A 1 424 ? -15.977 -25.872 -1.506 1.00 86.44 424 GLY A CA 1
ATOM 3021 C C . GLY A 1 424 ? -15.159 -24.584 -1.380 1.00 86.44 424 GLY A C 1
ATOM 3022 O O . GLY A 1 424 ? -15.631 -23.646 -0.740 1.00 86.44 424 GLY A O 1
ATOM 3023 N N . LYS A 1 425 ? -13.974 -24.492 -2.000 1.00 87.50 425 LYS A N 1
ATOM 3024 C CA . LYS A 1 425 ? -13.209 -23.240 -2.060 1.00 87.50 425 LYS A CA 1
ATOM 3025 C C . LYS A 1 425 ? -13.757 -22.300 -3.128 1.00 87.50 425 LYS A C 1
ATOM 3027 O O . LYS A 1 425 ? -14.308 -22.742 -4.139 1.00 87.50 425 LYS A O 1
ATOM 3032 N N . VAL A 1 426 ? -13.627 -21.000 -2.876 1.00 86.62 426 VAL A N 1
ATOM 3033 C CA . VAL A 1 426 ? -13.972 -19.942 -3.831 1.00 86.62 426 VAL A CA 1
ATOM 3034 C C . VAL A 1 426 ? -12.760 -19.696 -4.719 1.00 86.62 426 VAL A C 1
ATOM 3036 O O . VAL A 1 426 ? -11.631 -19.776 -4.256 1.00 86.62 426 VAL A O 1
ATOM 3039 N N . TYR A 1 427 ? -12.988 -19.414 -5.991 1.00 90.38 427 TYR A N 1
ATOM 3040 C CA . TYR A 1 427 ? -11.971 -19.098 -6.983 1.00 90.38 427 TYR A CA 1
ATOM 3041 C C . TYR A 1 427 ? -12.417 -17.872 -7.769 1.00 90.38 427 TYR A C 1
ATOM 3043 O O . TYR A 1 427 ? -13.611 -17.694 -8.007 1.00 90.38 427 TYR A O 1
ATOM 3051 N N . ASN A 1 428 ? -11.470 -17.037 -8.177 1.00 89.69 428 ASN A N 1
ATOM 3052 C CA . ASN A 1 428 ? -11.695 -15.974 -9.143 1.00 89.69 428 ASN A CA 1
ATOM 3053 C C . ASN A 1 428 ? -11.289 -16.472 -10.530 1.00 89.69 428 ASN A C 1
ATOM 3055 O O . ASN A 1 428 ? -10.220 -17.057 -10.694 1.00 89.69 428 ASN A O 1
ATOM 3059 N N . PHE A 1 429 ? -12.170 -16.259 -11.500 1.00 92.38 429 PHE A N 1
ATOM 3060 C CA . PHE A 1 429 ? -11.935 -16.448 -12.918 1.00 92.38 429 PHE A CA 1
ATOM 3061 C C . PHE A 1 429 ? -11.899 -15.079 -13.590 1.00 92.38 429 PHE A C 1
ATOM 3063 O O . PHE A 1 429 ? -12.828 -14.281 -13.425 1.00 92.38 429 PHE A O 1
ATOM 3070 N N . ARG A 1 430 ? -10.872 -14.843 -14.405 1.00 90.00 430 ARG A N 1
ATOM 3071 C CA . ARG A 1 430 ? -10.754 -13.635 -15.218 1.00 90.00 430 ARG A CA 1
ATOM 3072 C C . ARG A 1 430 ? -10.376 -13.982 -16.650 1.00 90.00 430 ARG A C 1
ATOM 3074 O O . ARG A 1 430 ? -9.594 -14.898 -16.861 1.00 90.00 430 ARG A O 1
ATOM 3081 N N . ALA A 1 431 ? -10.935 -13.270 -17.623 1.00 92.94 431 ALA A N 1
ATOM 3082 C CA . ALA A 1 431 ? -10.559 -13.390 -19.031 1.00 92.94 431 ALA A CA 1
ATOM 3083 C C . ALA A 1 431 ? -10.979 -12.152 -19.825 1.00 92.94 431 ALA A C 1
ATOM 3085 O O . ALA A 1 431 ? -11.987 -11.516 -19.518 1.00 92.94 431 ALA A O 1
ATOM 3086 N N . THR A 1 432 ? -10.256 -11.852 -20.895 1.00 89.81 432 THR A N 1
ATOM 3087 C CA . THR A 1 432 ? -10.670 -10.912 -21.937 1.00 89.81 432 THR A CA 1
ATOM 3088 C C . THR A 1 432 ? -11.247 -11.698 -23.108 1.00 89.81 432 THR A C 1
ATOM 3090 O O . THR A 1 432 ? -10.662 -12.685 -23.550 1.00 89.81 432 THR A O 1
ATOM 3093 N N . MET A 1 433 ? -12.387 -11.254 -23.632 1.00 91.44 433 MET A N 1
ATOM 3094 C CA . MET A 1 433 ? -12.992 -11.797 -24.842 1.00 91.44 433 MET A CA 1
ATOM 3095 C C . MET A 1 433 ? -13.266 -10.692 -25.863 1.00 91.44 433 MET A C 1
ATOM 3097 O O . MET A 1 433 ? -13.827 -9.644 -25.542 1.00 91.44 433 MET A O 1
ATOM 3101 N N . THR A 1 434 ? -12.895 -10.950 -27.109 1.00 89.94 434 THR A N 1
ATOM 3102 C CA . THR A 1 434 ? -13.107 -10.071 -28.258 1.00 89.94 434 THR A CA 1
ATOM 3103 C C . THR A 1 434 ? -13.913 -10.845 -29.297 1.00 89.94 434 THR A C 1
ATOM 3105 O O . T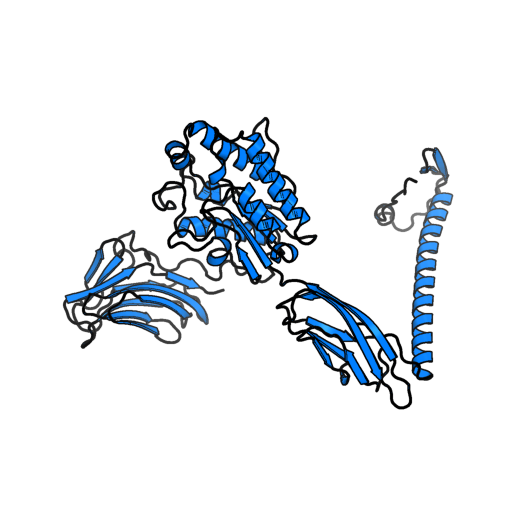HR A 1 434 ? -13.353 -11.696 -29.998 1.00 89.94 434 THR A O 1
ATOM 3108 N N . PRO A 1 435 ? -15.234 -10.617 -29.387 1.00 81.56 435 PRO A N 1
ATOM 3109 C CA . PRO A 1 435 ? -16.037 -11.255 -30.418 1.00 81.56 435 PRO A CA 1
ATOM 3110 C C . PRO A 1 435 ? -15.647 -10.748 -31.814 1.00 81.56 435 PRO A C 1
ATOM 3112 O O . PRO A 1 435 ? -15.132 -9.638 -31.969 1.00 81.56 435 PRO A O 1
ATOM 3115 N N . SER A 1 436 ? -15.934 -11.545 -32.846 1.00 81.38 436 SER A N 1
ATOM 3116 C CA . SER A 1 436 ? -15.962 -11.058 -34.230 1.00 81.38 436 SER A CA 1
ATOM 3117 C C . SER A 1 436 ? -16.910 -9.851 -34.349 1.00 81.38 436 SER A C 1
ATOM 3119 O O . SER A 1 436 ? -17.862 -9.712 -33.579 1.00 81.38 436 SER A O 1
ATOM 3121 N N . SER A 1 437 ? -16.685 -8.982 -35.340 1.00 62.16 437 SER A N 1
ATOM 3122 C CA . SER A 1 437 ? -17.488 -7.773 -35.585 1.00 62.16 437 SER A CA 1
ATOM 3123 C C . SER A 1 437 ? -18.988 -8.018 -35.822 1.00 62.16 437 SER A C 1
ATOM 3125 O O . SER A 1 437 ? -19.737 -7.049 -35.927 1.00 62.16 437 SER A O 1
ATOM 3127 N N . LEU A 1 438 ? -19.430 -9.274 -35.935 1.00 60.91 438 LEU A N 1
ATOM 3128 C CA . LEU A 1 438 ? -20.834 -9.649 -36.118 1.00 60.91 438 LEU A CA 1
ATOM 3129 C C . LEU A 1 438 ? -21.419 -10.461 -34.943 1.00 60.91 438 LEU A C 1
ATOM 3131 O O . LEU A 1 438 ? -22.631 -10.673 -34.918 1.00 60.91 438 LEU A O 1
ATOM 3135 N N . ASP A 1 439 ? -20.611 -10.861 -33.951 1.00 68.50 439 ASP A N 1
ATOM 3136 C CA . ASP A 1 439 ? -20.908 -12.073 -33.174 1.00 68.50 439 ASP A CA 1
ATOM 3137 C C . ASP A 1 439 ? -20.771 -11.939 -31.644 1.00 68.50 439 ASP A C 1
ATOM 3139 O O . ASP A 1 439 ? -20.458 -10.885 -31.081 1.00 68.50 439 ASP A O 1
ATOM 3143 N N . ARG A 1 440 ? -21.107 -13.030 -30.950 1.00 80.75 440 ARG A N 1
ATOM 3144 C CA . ARG A 1 440 ? -21.032 -13.232 -29.501 1.00 80.75 440 ARG A CA 1
ATOM 3145 C C . ARG A 1 440 ? -19.822 -14.098 -29.149 1.00 80.75 440 ARG A C 1
ATOM 3147 O O . ARG A 1 440 ? -19.432 -14.997 -29.887 1.00 80.75 440 ARG A O 1
ATOM 3154 N N . ALA A 1 441 ? -19.264 -13.875 -27.968 1.00 86.94 441 ALA A N 1
ATOM 3155 C CA . ALA A 1 441 ? -18.310 -14.795 -27.353 1.00 86.94 441 ALA A CA 1
ATOM 3156 C C . ALA A 1 441 ? -18.917 -15.363 -26.067 1.00 86.94 441 ALA A C 1
ATOM 3158 O O . ALA A 1 441 ? -19.634 -14.649 -25.355 1.00 86.94 441 ALA A O 1
ATOM 3159 N N . ARG A 1 442 ? -18.650 -16.643 -25.786 1.00 88.19 442 ARG A N 1
ATOM 3160 C CA . ARG A 1 442 ? -19.082 -17.318 -24.559 1.00 88.19 442 ARG A CA 1
ATOM 3161 C C . ARG A 1 442 ? -17.898 -17.943 -23.837 1.00 88.19 442 ARG A C 1
ATOM 3163 O O . ARG A 1 442 ? -17.033 -18.551 -24.462 1.00 88.19 442 ARG A O 1
ATOM 3170 N N . ILE A 1 443 ? -17.911 -17.817 -22.514 1.00 90.56 443 ILE A N 1
ATOM 3171 C CA . ILE A 1 443 ? -17.056 -18.592 -21.617 1.00 90.56 443 ILE A CA 1
ATOM 3172 C C . ILE A 1 443 ? -17.945 -19.449 -20.724 1.00 90.56 443 ILE A C 1
ATOM 3174 O O . ILE A 1 443 ? -18.896 -18.941 -20.126 1.00 90.56 443 ILE A O 1
ATOM 3178 N N . GLU A 1 444 ? -17.619 -20.732 -20.637 1.00 90.56 444 GLU A N 1
ATOM 3179 C CA . GLU A 1 444 ? -18.287 -21.723 -19.802 1.00 90.56 444 GLU A CA 1
ATOM 3180 C C . GLU A 1 444 ? -17.327 -22.261 -18.733 1.00 90.56 444 GLU A C 1
ATOM 3182 O O . GLU A 1 444 ? -16.191 -22.628 -19.031 1.00 90.56 444 GLU A O 1
ATOM 3187 N N . LEU A 1 445 ? -17.794 -22.327 -17.483 1.00 91.25 445 LEU A N 1
ATOM 3188 C CA . LEU A 1 445 ? -17.064 -22.910 -16.355 1.00 91.25 445 LEU A CA 1
ATOM 3189 C C . LEU A 1 445 ? -17.779 -24.177 -15.856 1.00 91.25 445 LEU A C 1
ATOM 3191 O O . LEU A 1 445 ? -18.731 -24.108 -15.074 1.00 91.25 445 LEU A O 1
ATOM 3195 N N . LEU A 1 446 ? -17.319 -25.348 -16.303 1.00 88.62 446 LEU A N 1
ATOM 3196 C CA . LEU A 1 446 ? -17.873 -26.661 -15.950 1.00 88.62 446 LEU A CA 1
ATOM 3197 C C . LEU A 1 446 ? -17.111 -27.266 -14.763 1.00 88.62 446 LEU A C 1
ATOM 3199 O O . LEU A 1 446 ? -15.924 -27.550 -14.870 1.00 88.62 446 LEU A O 1
ATOM 3203 N N . GLY A 1 447 ? -17.785 -27.491 -13.632 1.00 78.25 447 GLY A N 1
ATOM 3204 C CA . GLY A 1 447 ? -17.143 -27.900 -12.364 1.00 78.25 447 GLY A CA 1
ATOM 3205 C C . GLY A 1 447 ? -17.253 -26.860 -11.238 1.00 78.25 447 GLY A C 1
ATOM 3206 O O . GLY A 1 447 ? -16.723 -27.051 -10.143 1.00 78.25 447 GLY A O 1
ATOM 3207 N N . ALA A 1 448 ? -17.981 -25.769 -11.483 1.00 77.69 448 ALA A N 1
ATOM 3208 C CA . ALA A 1 448 ? -18.470 -24.850 -10.458 1.00 77.69 448 ALA A CA 1
ATOM 3209 C C . ALA A 1 448 ? -19.793 -25.356 -9.832 1.00 77.69 448 ALA A C 1
ATOM 3211 O O . ALA A 1 448 ? -20.484 -26.199 -10.409 1.00 77.69 448 ALA A O 1
ATOM 3212 N N . THR A 1 449 ? -20.168 -24.862 -8.644 1.00 70.62 449 THR A N 1
ATOM 3213 C CA . THR A 1 449 ? -21.472 -25.142 -7.987 1.00 70.62 449 THR A CA 1
ATOM 3214 C C . THR A 1 449 ? -22.678 -24.713 -8.817 1.00 70.62 449 THR A C 1
ATOM 3216 O O . THR A 1 449 ? -23.781 -25.221 -8.629 1.00 70.62 449 THR A O 1
ATOM 3219 N N . THR A 1 450 ? -22.484 -23.803 -9.763 1.00 64.62 450 THR A N 1
ATOM 3220 C CA . THR A 1 450 ? -23.428 -23.488 -10.832 1.00 64.62 450 THR A CA 1
ATOM 3221 C C . THR A 1 450 ? -22.604 -23.347 -12.100 1.00 64.62 450 THR A C 1
ATOM 3223 O O . THR A 1 450 ? -21.583 -22.667 -12.068 1.00 64.62 450 THR A O 1
ATOM 3226 N N . ALA A 1 451 ? -22.999 -24.009 -13.191 1.00 60.06 451 ALA A N 1
ATOM 3227 C CA . ALA A 1 451 ? -22.360 -23.775 -14.482 1.00 60.06 451 ALA A CA 1
ATOM 3228 C C . ALA A 1 451 ? -22.548 -22.295 -14.830 1.00 60.06 451 ALA A C 1
ATOM 3230 O O . ALA A 1 451 ? -23.681 -21.844 -15.025 1.00 60.06 451 ALA A O 1
ATOM 3231 N N . THR A 1 452 ? -21.457 -21.532 -14.824 1.00 70.44 452 THR A N 1
ATOM 3232 C CA . THR A 1 452 ? -21.530 -20.097 -15.082 1.00 70.44 452 THR A CA 1
ATOM 3233 C C . THR A 1 452 ? -21.188 -19.829 -16.532 1.00 70.44 452 THR A C 1
ATOM 3235 O O . THR A 1 452 ? -20.139 -20.248 -17.023 1.00 70.44 452 THR A O 1
ATOM 3238 N N . PHE A 1 453 ? -22.095 -19.121 -17.200 1.00 74.69 453 PHE A N 1
ATOM 3239 C CA . PHE A 1 453 ? -21.955 -18.707 -18.585 1.00 74.69 453 PHE A CA 1
ATOM 3240 C C . PHE A 1 453 ? -21.775 -17.196 -18.637 1.00 74.69 453 PHE A C 1
ATOM 3242 O O . PHE A 1 453 ? -22.627 -16.452 -18.146 1.00 74.69 453 PHE A O 1
ATOM 3249 N N . TYR A 1 454 ? -20.696 -16.746 -19.267 1.00 75.56 454 TYR A N 1
ATOM 3250 C CA . TYR A 1 454 ? -20.453 -15.329 -19.520 1.00 75.56 454 TYR A CA 1
ATOM 3251 C C . TYR A 1 454 ? -20.573 -15.045 -21.007 1.00 75.56 454 TYR A C 1
ATOM 3253 O O . TYR A 1 454 ? -20.059 -15.811 -21.819 1.00 75.56 454 TYR A O 1
ATOM 3261 N N . TYR A 1 455 ? -21.235 -13.940 -21.348 1.00 77.25 455 TYR A N 1
ATOM 3262 C CA . TYR A 1 455 ? -21.526 -13.555 -22.725 1.00 77.25 455 TYR A CA 1
ATOM 3263 C C . TYR A 1 455 ? -21.042 -12.131 -22.994 1.00 77.25 455 TYR A C 1
ATOM 3265 O O . TYR A 1 455 ? -21.405 -11.216 -22.253 1.00 77.25 455 TYR A O 1
ATOM 3273 N N . ALA A 1 456 ? -20.304 -11.922 -24.084 1.00 68.06 456 ALA A N 1
ATOM 3274 C CA . ALA A 1 456 ? -20.088 -10.590 -24.650 1.00 68.06 456 ALA A CA 1
ATOM 3275 C C . ALA A 1 456 ? -20.837 -10.465 -25.977 1.00 68.06 456 ALA A C 1
ATOM 3277 O O . ALA A 1 456 ? -20.692 -11.307 -26.862 1.00 68.06 456 ALA A O 1
ATOM 3278 N N . ASN A 1 457 ? -21.632 -9.401 -26.114 1.00 68.75 457 ASN A N 1
ATOM 3279 C CA . ASN A 1 457 ? -22.294 -9.040 -27.363 1.00 68.75 457 ASN A CA 1
ATOM 3280 C C . ASN A 1 457 ? -21.508 -7.896 -28.017 1.00 68.75 457 ASN A C 1
ATOM 3282 O O . ASN A 1 457 ? -21.498 -6.789 -27.477 1.00 68.75 457 ASN A O 1
ATOM 3286 N N . THR A 1 458 ? -20.898 -8.131 -29.185 1.00 59.22 458 THR A N 1
ATOM 3287 C CA . THR A 1 458 ? -20.398 -7.099 -30.128 1.00 59.22 458 THR A CA 1
ATOM 3288 C C . THR A 1 458 ? -19.334 -6.097 -29.636 1.00 59.22 458 THR A C 1
ATOM 3290 O O . THR A 1 458 ? -18.901 -5.249 -30.411 1.00 59.22 458 THR A O 1
ATOM 3293 N N . ALA A 1 459 ? -18.867 -6.188 -28.390 1.00 66.75 459 ALA A N 1
ATOM 3294 C CA . ALA A 1 459 ? -17.788 -5.367 -27.841 1.00 66.75 459 ALA A CA 1
ATOM 3295 C C . ALA A 1 459 ? -16.805 -6.230 -27.042 1.00 66.75 459 ALA A C 1
ATOM 3297 O O . ALA A 1 459 ? -17.187 -7.268 -26.498 1.00 66.75 459 ALA A O 1
ATOM 3298 N N . ASN A 1 460 ? -15.550 -5.778 -26.957 1.00 76.50 460 ASN A N 1
ATOM 3299 C CA . ASN A 1 460 ? -14.547 -6.375 -26.077 1.00 76.50 460 ASN A CA 1
ATOM 3300 C C . ASN A 1 460 ? -15.080 -6.402 -24.641 1.00 76.50 460 ASN A C 1
ATOM 3302 O O . ASN A 1 460 ? -15.459 -5.363 -24.099 1.00 76.50 460 ASN A O 1
ATOM 3306 N N . GLY A 1 461 ? -15.109 -7.585 -24.037 1.00 79.75 461 GLY A N 1
ATOM 3307 C CA . GLY A 1 461 ? -15.560 -7.796 -22.669 1.00 79.75 461 GLY A CA 1
ATOM 3308 C C . GLY A 1 461 ? -14.427 -8.316 -21.799 1.00 79.75 461 GLY A C 1
ATOM 3309 O O . GLY A 1 461 ? -13.661 -9.174 -22.227 1.00 79.75 461 GLY A O 1
ATOM 3310 N N . VAL A 1 462 ? -14.345 -7.824 -20.565 1.00 82.06 462 VAL A N 1
ATOM 3311 C CA . VAL A 1 462 ? -13.570 -8.472 -19.502 1.00 82.06 462 VAL A CA 1
ATOM 3312 C C . VAL A 1 462 ? -14.559 -9.211 -18.612 1.00 82.06 462 VAL A C 1
ATOM 3314 O O . VAL A 1 462 ? -15.505 -8.612 -18.102 1.00 82.06 462 VAL A O 1
ATOM 3317 N N . VAL A 1 463 ? -14.347 -10.510 -18.442 1.00 83.00 463 VAL A N 1
ATOM 3318 C CA . VAL A 1 463 ? -14.993 -11.314 -17.407 1.00 83.00 463 VAL A CA 1
ATOM 3319 C C . VAL A 1 463 ? -14.109 -11.264 -16.182 1.00 83.00 463 VAL A C 1
ATOM 3321 O O . VAL A 1 463 ? -12.921 -11.545 -16.283 1.00 83.00 463 VAL A O 1
ATOM 3324 N N . ASP A 1 464 ? -14.697 -10.927 -15.044 1.00 83.69 464 ASP A N 1
ATOM 3325 C CA . ASP A 1 464 ? -14.079 -11.022 -13.727 1.00 83.69 464 ASP A CA 1
ATOM 3326 C C . ASP A 1 464 ? -15.164 -11.492 -12.764 1.00 83.69 464 ASP A C 1
ATOM 3328 O O . ASP A 1 464 ? -16.156 -10.792 -12.536 1.00 83.69 464 ASP A O 1
ATOM 3332 N N . ALA A 1 465 ? -15.052 -12.732 -12.304 1.00 83.12 465 ALA A N 1
ATOM 3333 C CA . ALA A 1 465 ? -16.114 -13.355 -11.543 1.00 83.12 465 ALA A CA 1
ATOM 3334 C C . ALA A 1 465 ? -15.604 -14.436 -10.602 1.00 83.12 465 ALA A C 1
ATOM 3336 O O . ALA A 1 465 ? -14.557 -15.038 -10.816 1.00 83.12 465 ALA A O 1
ATOM 3337 N N . GLN A 1 466 ? -16.374 -14.706 -9.553 1.00 86.94 466 GLN A N 1
ATOM 3338 C CA . GLN A 1 466 ? -16.050 -15.740 -8.581 1.00 86.94 466 GLN A CA 1
ATOM 3339 C C . GLN A 1 466 ? -16.956 -16.958 -8.742 1.00 86.94 466 GLN A C 1
ATOM 3341 O O . GLN A 1 466 ? -18.134 -16.836 -9.080 1.00 86.94 466 GLN A O 1
ATOM 3346 N N . PHE A 1 467 ? -16.413 -18.138 -8.466 1.00 88.31 467 PHE A N 1
ATOM 3347 C CA . PHE A 1 467 ? -17.171 -19.380 -8.391 1.00 88.31 467 PHE A CA 1
ATOM 3348 C C . PHE A 1 467 ? -16.691 -20.228 -7.215 1.00 88.31 467 PHE A C 1
ATOM 3350 O O . PHE A 1 467 ? -15.536 -20.148 -6.808 1.00 88.31 467 PHE A O 1
ATOM 3357 N N . THR A 1 468 ? -17.570 -21.067 -6.671 1.00 89.19 468 THR A N 1
ATOM 3358 C CA . THR A 1 468 ? -17.178 -22.090 -5.695 1.00 89.19 468 THR A CA 1
ATOM 3359 C C . THR A 1 468 ? -16.967 -23.412 -6.423 1.00 89.19 468 THR A C 1
ATOM 3361 O O . THR A 1 468 ? -17.829 -23.842 -7.194 1.00 89.19 468 THR A O 1
ATOM 3364 N N . ALA A 1 469 ? -15.830 -24.066 -6.201 1.00 88.31 469 ALA A N 1
ATOM 3365 C CA . ALA A 1 469 ? -15.543 -25.357 -6.816 1.00 88.31 469 ALA A CA 1
ATOM 3366 C C . ALA A 1 469 ? -16.500 -26.431 -6.273 1.00 88.31 469 ALA A C 1
ATOM 3368 O O . ALA A 1 469 ? -16.580 -26.646 -5.061 1.00 88.31 469 ALA A O 1
ATOM 3369 N N . SER A 1 470 ? -17.228 -27.123 -7.156 1.00 90.19 470 SER A N 1
ATOM 3370 C CA . SER A 1 470 ? -18.116 -28.228 -6.759 1.00 90.19 470 SER A CA 1
ATOM 3371 C C . SER A 1 470 ? -17.396 -29.576 -6.678 1.00 90.19 470 SER A C 1
ATOM 3373 O O . SER A 1 470 ? -17.917 -30.507 -6.063 1.00 90.19 470 SER A O 1
ATOM 3375 N N . GLY A 1 471 ? -16.179 -29.661 -7.219 1.00 91.94 471 GLY A N 1
ATOM 3376 C CA . GLY A 1 471 ? -15.279 -30.810 -7.142 1.00 91.94 471 GLY A CA 1
ATOM 3377 C C . GLY A 1 471 ? -13.810 -30.380 -7.191 1.00 91.94 471 GLY A C 1
ATOM 3378 O O . GLY A 1 471 ? -13.483 -29.238 -6.877 1.00 91.94 471 GLY A O 1
ATOM 3379 N N . THR A 1 472 ? -12.922 -31.294 -7.586 1.00 93.44 472 THR A N 1
ATOM 3380 C CA . THR A 1 472 ? -11.473 -31.028 -7.690 1.00 93.44 472 THR A CA 1
ATOM 3381 C C . THR A 1 472 ? -11.022 -30.625 -9.092 1.00 93.44 472 THR A C 1
ATOM 3383 O O . THR A 1 472 ? -9.842 -30.357 -9.312 1.00 93.44 472 THR A O 1
ATOM 3386 N N . SER A 1 473 ? -11.948 -30.580 -10.050 1.00 94.06 473 SER A N 1
ATOM 3387 C CA . SER A 1 473 ? -11.660 -30.214 -11.430 1.00 94.06 473 SER A CA 1
ATOM 3388 C C . SER A 1 473 ? -12.581 -29.120 -11.948 1.00 94.06 473 SER A C 1
ATOM 3390 O O . SER A 1 473 ? -13.765 -29.098 -11.616 1.00 94.06 473 SER A O 1
ATOM 3392 N N . LEU A 1 474 ? -12.046 -28.280 -12.826 1.00 95.06 474 LEU A N 1
ATOM 3393 C CA . LEU A 1 474 ? -12.781 -27.301 -13.616 1.00 95.06 474 LEU A CA 1
ATOM 3394 C C . LEU A 1 474 ? -12.380 -27.440 -15.078 1.00 95.06 474 LEU A C 1
ATOM 3396 O O . LEU A 1 474 ? -11.197 -27.507 -15.390 1.00 95.06 474 LEU A O 1
ATOM 3400 N N . ARG A 1 475 ? -13.364 -27.408 -15.968 1.00 95.19 475 ARG A N 1
ATOM 3401 C CA . ARG A 1 475 ? -13.170 -27.228 -17.401 1.00 95.19 475 ARG A CA 1
ATOM 3402 C C . ARG A 1 475 ? -13.589 -25.819 -17.789 1.00 95.19 475 ARG A C 1
ATOM 3404 O O . ARG A 1 475 ? -14.727 -25.420 -17.545 1.00 95.19 475 ARG A O 1
ATOM 3411 N N . ILE A 1 476 ? -12.673 -25.094 -18.414 1.00 95.44 476 ILE A N 1
ATOM 3412 C CA . ILE A 1 476 ? -12.927 -23.803 -19.052 1.00 95.44 476 ILE A CA 1
ATOM 3413 C C . ILE A 1 476 ? -13.263 -24.089 -20.514 1.00 95.44 476 ILE A C 1
ATOM 3415 O O . ILE A 1 476 ? -12.437 -24.672 -21.213 1.00 95.44 476 ILE A O 1
ATOM 3419 N N . GLY A 1 477 ? -14.454 -23.706 -20.968 1.00 94.44 477 GLY A N 1
ATOM 3420 C CA . GLY A 1 477 ? -14.878 -23.748 -22.368 1.00 94.44 477 GLY A CA 1
ATOM 3421 C C . GLY A 1 477 ? -14.915 -22.344 -22.966 1.00 94.44 477 GLY A C 1
ATOM 3422 O O . GLY A 1 477 ? -15.504 -21.440 -22.380 1.00 94.44 477 GLY A O 1
ATOM 3423 N N . LEU A 1 478 ? -14.279 -22.153 -24.118 1.00 93.81 478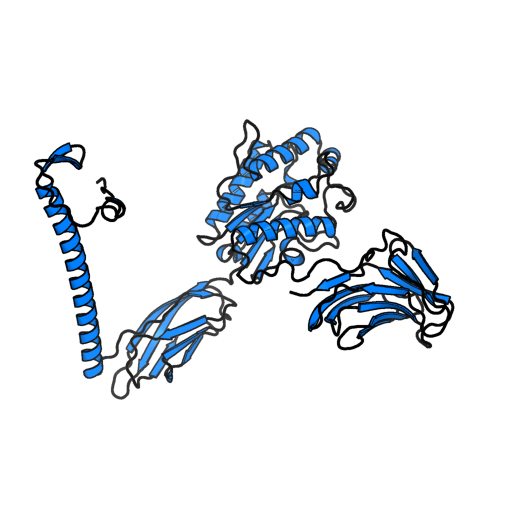 LEU A N 1
ATOM 3424 C CA . LEU A 1 478 ? -14.227 -20.886 -24.847 1.00 93.81 478 LEU A CA 1
ATOM 3425 C C . LEU A 1 478 ? -14.883 -21.079 -26.208 1.00 93.81 478 LEU A C 1
ATOM 3427 O O . LEU A 1 478 ? -14.472 -21.958 -26.966 1.00 93.81 478 LEU A O 1
ATOM 3431 N N . GLU A 1 479 ? -15.889 -20.271 -26.521 1.00 90.81 479 GLU A N 1
ATOM 3432 C CA . GLU A 1 479 ? -16.746 -20.504 -27.683 1.00 90.81 479 GLU A CA 1
ATOM 3433 C C . GLU A 1 479 ? -17.016 -19.225 -28.470 1.00 90.81 479 GLU A C 1
ATOM 3435 O O . GLU A 1 479 ? -17.296 -18.162 -27.907 1.00 90.81 479 GLU A O 1
ATOM 3440 N N . ALA A 1 480 ? -17.002 -19.363 -29.794 1.00 88.75 480 ALA A N 1
ATOM 3441 C CA . ALA A 1 480 ? -17.572 -18.384 -30.706 1.00 88.75 480 ALA A CA 1
ATOM 3442 C C . ALA A 1 480 ? -19.052 -18.720 -30.946 1.00 88.75 480 ALA A C 1
ATOM 3444 O O . ALA A 1 480 ? -19.399 -19.880 -31.175 1.00 88.75 480 ALA A O 1
ATOM 3445 N N . ALA A 1 481 ? -19.931 -17.723 -30.887 1.00 76.94 481 ALA A N 1
ATOM 3446 C CA . ALA A 1 481 ? -21.360 -17.906 -31.117 1.00 76.94 481 ALA A CA 1
ATOM 3447 C C . ALA A 1 481 ? -21.951 -16.730 -31.894 1.00 76.94 481 ALA A C 1
ATOM 3449 O O . ALA A 1 481 ? -21.488 -15.608 -31.746 1.00 76.94 481 ALA A O 1
ATOM 3450 N N . SER A 1 482 ? -23.043 -16.944 -32.622 1.00 73.94 482 SER A N 1
ATOM 3451 C CA . SER A 1 482 ? -23.687 -15.868 -33.380 1.00 73.94 482 SER A CA 1
ATOM 3452 C C . SER A 1 482 ? -24.799 -15.208 -32.568 1.00 73.94 482 SER A C 1
ATOM 3454 O O . SER A 1 482 ? -25.269 -15.724 -31.545 1.00 73.94 482 SER A O 1
ATOM 3456 N N . ALA A 1 483 ? -25.315 -14.084 -33.065 1.00 68.50 483 ALA A N 1
ATOM 3457 C CA . ALA A 1 483 ? -26.525 -13.475 -32.513 1.00 68.50 483 ALA A CA 1
ATOM 3458 C C . ALA A 1 483 ? -27.785 -14.362 -32.654 1.00 68.50 483 ALA A C 1
ATOM 3460 O O . ALA A 1 483 ? -28.729 -14.195 -31.876 1.00 68.50 483 ALA A O 1
ATOM 3461 N N . THR A 1 484 ? -27.814 -15.283 -33.628 1.00 72.69 484 THR A N 1
ATOM 3462 C CA . THR A 1 484 ? -29.030 -16.001 -34.077 1.00 72.69 484 THR A CA 1
ATOM 3463 C C . THR A 1 484 ? -28.981 -17.525 -33.915 1.00 72.69 484 THR A C 1
ATOM 3465 O O . THR A 1 484 ? -30.017 -18.182 -33.968 1.00 72.69 484 THR A O 1
ATOM 3468 N N . ALA A 1 485 ? -27.801 -18.082 -33.671 1.00 71.31 485 ALA A N 1
ATOM 3469 C CA . ALA A 1 485 ? -27.511 -19.503 -33.543 1.00 71.31 485 ALA A CA 1
ATOM 3470 C C . ALA A 1 485 ? -26.246 -19.701 -32.697 1.00 71.31 485 ALA A C 1
ATOM 3472 O O . ALA A 1 485 ? -25.251 -18.992 -32.872 1.00 71.31 485 ALA A O 1
ATOM 3473 N N . TRP A 1 486 ? -26.273 -20.678 -31.796 1.00 68.25 486 TRP A N 1
ATOM 3474 C CA . TRP A 1 486 ? -25.068 -21.094 -31.088 1.00 68.25 486 TRP A CA 1
ATOM 3475 C C . TRP A 1 486 ? -24.124 -21.775 -32.074 1.00 68.25 486 TRP A C 1
ATOM 3477 O O . TRP A 1 486 ? -24.550 -22.654 -32.815 1.00 68.25 486 TRP A O 1
ATOM 3487 N N . ALA A 1 487 ? -22.857 -21.357 -32.073 1.00 68.81 487 ALA A N 1
ATOM 3488 C CA . ALA A 1 487 ? -21.795 -22.015 -32.820 1.00 68.81 487 ALA A CA 1
ATOM 3489 C C . ALA A 1 487 ? -22.031 -22.104 -34.348 1.00 68.81 487 ALA A C 1
ATOM 3491 O O . ALA A 1 487 ? -21.778 -23.144 -34.958 1.00 68.81 487 ALA A O 1
ATOM 3492 N N . ALA A 1 488 ? -22.454 -21.016 -35.005 1.00 79.56 488 ALA A N 1
ATOM 3493 C CA . ALA A 1 488 ? -22.554 -21.020 -36.465 1.00 79.56 488 ALA A CA 1
ATOM 3494 C C . ALA A 1 488 ? -21.175 -21.276 -37.107 1.00 79.56 488 ALA A C 1
ATOM 3496 O O . ALA A 1 488 ? -20.140 -20.795 -36.644 1.00 79.56 488 ALA A O 1
ATOM 3497 N N . ASN A 1 489 ? -21.156 -22.108 -38.148 1.00 85.88 489 ASN A N 1
ATOM 3498 C CA . ASN A 1 489 ? -19.916 -22.595 -38.744 1.00 85.88 489 ASN A CA 1
ATOM 3499 C C . ASN A 1 489 ? -19.110 -21.442 -39.374 1.00 85.88 489 ASN A C 1
ATOM 3501 O O . ASN A 1 489 ? -19.634 -20.699 -40.204 1.00 85.88 489 ASN A O 1
ATOM 3505 N N . GLY A 1 490 ? -17.833 -21.327 -39.005 1.00 87.50 490 GLY A N 1
ATOM 3506 C CA . GLY A 1 490 ? -16.891 -20.329 -39.514 1.00 87.50 490 GLY A CA 1
ATOM 3507 C C . GLY A 1 490 ? -16.785 -19.045 -38.685 1.00 87.50 490 GLY A C 1
ATOM 3508 O O . GLY A 1 490 ? -15.886 -18.241 -38.940 1.00 87.50 490 GLY A O 1
ATOM 3509 N N . GLU A 1 491 ? -17.643 -18.851 -37.684 1.00 88.69 491 GLU A N 1
ATOM 3510 C CA . GLU A 1 491 ? -17.545 -17.710 -36.769 1.00 88.69 491 GLU A CA 1
ATOM 3511 C C . GLU A 1 491 ? -16.380 -17.854 -35.804 1.00 88.69 491 GLU A C 1
ATOM 3513 O O . GLU A 1 491 ? -15.970 -18.968 -35.479 1.00 88.69 491 GLU A O 1
ATOM 3518 N N . PHE A 1 492 ? -15.853 -16.728 -35.317 1.00 91.25 492 PHE A N 1
ATOM 3519 C CA . PHE A 1 492 ? -14.726 -16.753 -34.397 1.00 91.25 492 PHE A CA 1
ATOM 3520 C C . PHE A 1 492 ? -14.816 -15.732 -33.264 1.00 91.25 492 PHE A C 1
ATOM 3522 O O . PHE A 1 492 ? -15.452 -14.689 -33.379 1.00 91.25 492 PHE A O 1
ATOM 3529 N N . ALA A 1 493 ? -14.101 -16.017 -32.184 1.00 92.75 493 ALA A N 1
ATOM 3530 C CA . ALA A 1 493 ? -13.837 -15.088 -31.095 1.00 92.75 493 ALA A CA 1
ATOM 3531 C C . ALA A 1 493 ? -12.361 -15.186 -30.694 1.00 92.75 493 ALA A C 1
ATOM 3533 O O . ALA A 1 493 ? -11.716 -16.214 -30.922 1.00 92.75 493 ALA A O 1
ATOM 3534 N N . LEU A 1 494 ? -11.820 -14.104 -30.141 1.00 94.12 494 LEU A N 1
ATOM 3535 C CA . LEU A 1 494 ? -10.475 -14.061 -29.574 1.00 94.12 494 LEU A CA 1
ATOM 3536 C C . LEU A 1 494 ? -10.579 -14.022 -28.050 1.00 94.12 494 LEU A C 1
ATOM 3538 O O . LEU A 1 494 ? -11.409 -13.292 -27.506 1.00 94.12 494 LEU A O 1
ATOM 3542 N N . PHE A 1 495 ? -9.733 -14.787 -27.373 1.00 95.25 495 PHE A N 1
ATOM 3543 C CA . PHE A 1 495 ? -9.664 -14.845 -25.916 1.00 95.25 495 PHE A CA 1
ATOM 3544 C C . PHE A 1 495 ? -8.235 -14.613 -25.447 1.00 95.25 495 PHE A C 1
ATOM 3546 O O . PHE A 1 495 ? -7.291 -15.040 -26.106 1.00 95.25 495 PHE A O 1
ATOM 3553 N N . ASP A 1 496 ? -8.079 -13.933 -24.322 1.00 94.38 496 ASP A N 1
ATOM 3554 C CA . ASP A 1 496 ? -6.774 -13.565 -23.774 1.00 94.38 496 ASP A CA 1
ATOM 3555 C C . ASP A 1 496 ? -6.874 -13.340 -22.257 1.00 94.38 496 ASP A C 1
ATOM 3557 O O . ASP A 1 496 ? -7.977 -13.206 -21.723 1.00 94.38 496 ASP A O 1
ATOM 3561 N N . ASN A 1 497 ? -5.741 -13.265 -21.560 1.00 91.12 497 ASN A N 1
ATOM 3562 C CA . ASN A 1 497 ? -5.627 -13.013 -20.122 1.00 91.12 497 ASN A CA 1
ATOM 3563 C C . ASN A 1 497 ? -6.509 -13.941 -19.268 1.00 91.12 497 ASN A C 1
ATOM 3565 O O . ASN A 1 497 ? -7.165 -13.494 -18.324 1.00 91.12 497 ASN A O 1
ATOM 3569 N N . ILE A 1 498 ? -6.568 -15.224 -19.630 1.00 95.38 498 ILE A N 1
ATOM 3570 C CA . ILE A 1 498 ? -7.385 -16.226 -18.941 1.00 95.38 498 ILE A CA 1
ATOM 3571 C C . ILE A 1 498 ? -6.679 -16.626 -17.640 1.00 95.38 498 ILE A C 1
ATOM 3573 O O . ILE A 1 498 ? -5.520 -17.023 -17.656 1.00 95.38 498 ILE A O 1
ATOM 3577 N N . SER A 1 499 ? -7.369 -16.529 -16.508 1.00 94.31 499 SER A N 1
ATOM 3578 C CA . SER A 1 499 ? -6.799 -16.755 -15.179 1.00 94.31 499 SER A CA 1
ATOM 3579 C C . SER A 1 499 ? -7.806 -17.440 -14.261 1.00 94.31 499 SER A C 1
ATOM 3581 O O . SER A 1 499 ? -8.999 -17.128 -14.296 1.00 94.31 499 SER A O 1
ATOM 3583 N N . VAL A 1 500 ? -7.319 -18.368 -13.433 1.00 94.38 500 VAL A N 1
ATOM 3584 C CA . VAL A 1 500 ? -8.059 -18.987 -12.327 1.00 94.38 500 VAL A CA 1
ATOM 3585 C C . VAL A 1 500 ? -7.166 -19.039 -11.101 1.00 94.38 500 VAL A C 1
ATOM 3587 O O . VAL A 1 500 ? -6.101 -19.655 -11.132 1.00 94.38 500 VAL A O 1
ATOM 3590 N N . ARG A 1 501 ? -7.627 -18.459 -9.990 1.00 90.81 501 ARG A N 1
ATOM 3591 C CA . ARG A 1 501 ? -6.900 -18.473 -8.711 1.00 90.81 501 ARG A CA 1
ATOM 3592 C C . ARG A 1 501 ? -7.843 -18.656 -7.525 1.00 90.81 501 ARG A C 1
ATOM 3594 O O . ARG A 1 501 ? -8.949 -18.124 -7.537 1.00 90.81 501 ARG A O 1
ATOM 3601 N N . GLU A 1 502 ? -7.426 -19.415 -6.510 1.00 88.00 502 GLU A N 1
ATOM 3602 C CA . GLU A 1 502 ? -8.209 -19.630 -5.271 1.00 88.00 502 GLU A CA 1
ATOM 3603 C C . GLU A 1 502 ? -8.390 -18.318 -4.519 1.00 88.00 502 GLU A C 1
ATOM 3605 O O . GLU A 1 502 ? -7.401 -17.647 -4.313 1.00 88.00 502 GLU A O 1
ATOM 3610 N N . VAL A 1 503 ? -9.588 -17.961 -4.069 1.00 81.56 503 VAL A N 1
ATOM 3611 C CA . VAL A 1 503 ? -9.800 -16.789 -3.211 1.00 81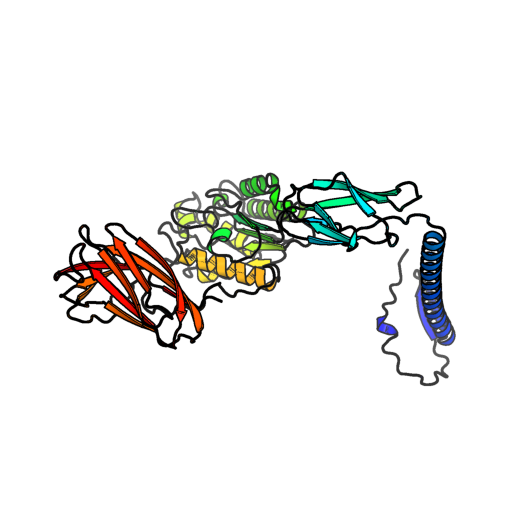.56 503 VAL A CA 1
ATOM 3612 C C . VAL A 1 503 ? -9.596 -17.175 -1.743 1.00 81.56 503 VAL A C 1
ATOM 3614 O O . VAL A 1 503 ? -10.286 -18.083 -1.269 1.00 81.56 503 VAL A O 1
ATOM 3617 N N . TYR A 1 504 ? -8.670 -16.515 -1.037 1.00 70.31 504 TYR A N 1
ATOM 3618 C CA . TYR A 1 504 ? -8.368 -16.773 0.384 1.00 70.31 504 TYR A CA 1
ATOM 3619 C C . TYR A 1 504 ? -9.170 -15.915 1.349 1.00 70.31 504 TYR A C 1
ATOM 3621 O O . TYR A 1 504 ? -9.266 -14.693 1.099 1.00 70.31 504 TYR A O 1
#

Secondary structure (DSSP, 8-state):
-------GGGTTTS-S--------EEEEEETTEEEEEEHHHHHHHHHHHHHHHHHHHHHHHHHHHHHHHHHHHHHHHTPPPPPEES--EEETTB-EEEEEESPPTT-EEEEESPPTTEEEETTTTEEEE-S-SPSEEEEEEEEEE-TTS--EEEEEEEEEEPPPEEEEEESTTTS-BTTBPPHHHHH---SSEEEE---TT--HHHHHHHHHH-SGGGGEEEEEEE--GGG--TTT--HHHHHHHHHHHHHHHHHHSPTT-EEEEEPPPP-HHHHHHHSTTHHHHHHHHHHHHHHHHT-PPTT-PPP-S-SEEE-HHHHHHB-SSSSBPTTTB-SSSSSB-HHHHHHHHHHHHHHHHHTT-S-S---S-SB-S---SSTT-TTTTTT-EE-TT-EEEEETTEEEEE--SSS--EEEEE----TT-EEEEEEEEEE-TT-EEEEEEETBSS-EEEEEESS-EEEEEEEEBSSS-EEEEEEEE-SSSTT-TT-EEEEEEEEEEEB-

pLDDT: mean 85.84, std 14.32, range [29.19, 98.88]

Organism: NCBI:txid2315330